Protein AF-0000000080393815 (afdb_homodimer)

Secondary structure (DSSP, 8-state):
--TTS-TT---HHHHHHHHHHHHTT--EEE----HHHHT----S---S---S---HHHHHHHHHHHHHTTSPTT-EEEE-GGGHHHHHHHTSPPSSS--SS---SSPPEEEEHHHHHHHHHTTS-HHHHHHHHHHHHHHHHHHHHHTS-EEEEEEEEE-------TT-TT-IIIIIHHHHHHHH-TTEEEEEEEEETT---HHHHHTT--SEEEE---TTS-HHHHHHHHHHHHHTT-EEEEHHHHHHHHH-HHHHHHHHGGGTPPPPHHHHHHHHHHHHHHHHHHHHTTS-------------------/--TTS-TT---HHHHHHHHHHHHTT--EEE----HHHHT----S-------S---HHHHHHHHHHHHHTTSPTT-EEEE-GGGHHHHHHHTSPPSSS--SS---SSPPEEEEHHHHHHHHHTTS-HHHHHHHHHHHHHHHHHHHHHTS-EEEEEEEEE-------TT-TT-IIIIIHHHHHHHH-TTEEEEEEEEETT---HHHHHTT--SEEEE---TTS-HHHHHHHHHHHHHTT-EEEEHHHHHHHHH-HHHHHHHHGGGTPPPPHHHHHHHHHHHHHHHHHHHHTTS-------------------

Nearest PDB structures (foldseek):
  5kh0-assembly1_A  TM=8.242E-01  e=4.555E-10  Thermosipho melanesiensis BI429
  5kh0-assembly1_B  TM=8.427E-01  e=1.570E-09  Thermosipho melanesiensis BI429
  8tl0-assembly1_D  TM=4.099E-01  e=1.712E+00  Haliangium ochraceum
  8tl0-assembly1_A  TM=4.077E-01  e=1.916E+00  Haliangium ochraceum
  3n7a-assembly2_X  TM=4.105E-01  e=3.557E+00  Mycobacterium tuberculosis

Structure (mmCIF, N/CA/C/O backbone):
data_AF-0000000080393815-model_v1
#
loop_
_entity.id
_entity.type
_entity.pdbx_description
1 polymer 'Small gtp-binding protein'
#
loop_
_atom_site.group_PDB
_atom_site.id
_atom_site.type_symbol
_atom_site.label_atom_id
_atom_site.label_alt_id
_atom_site.label_comp_id
_atom_site.label_asym_id
_atom_site.label_entity_id
_atom_site.label_seq_id
_atom_site.pdbx_PDB_ins_code
_atom_site.Cartn_x
_atom_site.Cartn_y
_atom_site.Cartn_z
_atom_site.occupancy
_atom_site.B_iso_or_equiv
_atom_site.auth_seq_id
_atom_site.auth_comp_id
_atom_site.auth_asym_id
_atom_site.auth_atom_id
_atom_site.pdbx_PDB_model_num
ATOM 1 N N . MET A 1 1 ? -7.727 -9.18 -2.398 1 32.78 1 MET A N 1
ATOM 2 C CA . MET A 1 1 ? -7.812 -9.227 -0.942 1 32.78 1 MET A CA 1
ATOM 3 C C . MET A 1 1 ? -8.875 -10.227 -0.493 1 32.78 1 MET A C 1
ATOM 5 O O . MET A 1 1 ? -9.984 -10.25 -1.038 1 32.78 1 MET A O 1
ATOM 9 N N . ASP A 1 2 ? -8.438 -11.258 0.077 1 36.47 2 ASP A N 1
ATOM 10 C CA . ASP A 1 2 ? -9.336 -12.312 0.537 1 36.47 2 ASP A CA 1
ATOM 11 C C . ASP A 1 2 ? -10.211 -11.82 1.686 1 36.47 2 ASP A C 1
ATOM 13 O O . ASP A 1 2 ? -9.898 -10.82 2.332 1 36.47 2 ASP A O 1
ATOM 17 N N . ALA A 1 3 ? -11.367 -12.414 1.953 1 41.09 3 ALA A N 1
ATOM 18 C CA . ALA A 1 3 ? -12.328 -12.172 3.027 1 41.09 3 ALA A CA 1
ATOM 19 C C . ALA A 1 3 ? -11.625 -12.039 4.375 1 41.09 3 ALA A C 1
ATOM 21 O O . ALA A 1 3 ? -12.141 -11.406 5.293 1 41.09 3 ALA A O 1
ATOM 22 N N . GLU A 1 4 ? -10.539 -12.695 4.453 1 36.62 4 GLU A N 1
ATOM 23 C CA . GLU A 1 4 ? -9.812 -12.75 5.723 1 36.62 4 GLU A CA 1
ATOM 24 C C . GLU A 1 4 ? -8.914 -11.539 5.902 1 36.62 4 GLU A C 1
ATOM 26 O O . GLU A 1 4 ? -8.266 -11.391 6.941 1 36.62 4 GLU A O 1
ATOM 31 N N . THR A 1 5 ? -8.773 -10.711 4.887 1 39.53 5 THR A N 1
ATOM 32 C CA . THR A 1 5 ? -7.867 -9.578 5.027 1 39.53 5 THR A CA 1
ATOM 33 C C . THR A 1 5 ? -8.391 -8.594 6.074 1 39.53 5 THR A C 1
ATOM 35 O O . THR A 1 5 ? -9.539 -8.164 6.008 1 39.53 5 THR A O 1
ATOM 38 N N . PRO A 1 6 ? -7.656 -8.469 7.195 1 46.25 6 PRO A N 1
ATOM 39 C CA . PRO A 1 6 ? -8.102 -7.453 8.156 1 46.25 6 PRO A CA 1
ATOM 40 C C . PRO A 1 6 ? -8.414 -6.113 7.492 1 46.25 6 PRO A C 1
ATOM 42 O O . PRO A 1 6 ? -7.801 -5.762 6.484 1 46.25 6 PRO A O 1
ATOM 45 N N . LEU A 1 7 ? -9.562 -5.473 7.828 1 53.25 7 LEU A N 1
ATOM 46 C CA . LEU A 1 7 ? -10.047 -4.188 7.34 1 53.25 7 LEU A CA 1
ATOM 47 C C . LEU A 1 7 ? -8.922 -3.162 7.297 1 53.25 7 LEU A C 1
ATOM 49 O O . LEU A 1 7 ? -9 -2.182 6.555 1 53.25 7 LEU A O 1
ATOM 53 N N . THR A 1 8 ? -7.754 -3.723 7.891 1 61.44 8 THR A N 1
ATOM 54 C CA . THR A 1 8 ? -6.879 -2.6 8.211 1 61.44 8 THR A CA 1
ATOM 55 C C . THR A 1 8 ? -5.527 -2.752 7.523 1 61.44 8 THR A C 1
ATOM 57 O O . THR A 1 8 ? -4.656 -1.888 7.652 1 61.44 8 THR A O 1
ATOM 60 N N . ARG A 1 9 ? -5.316 -3.957 6.789 1 69.38 9 ARG A N 1
ATOM 61 C CA . ARG A 1 9 ? -3.951 -4.055 6.277 1 69.38 9 ARG A CA 1
ATOM 62 C C . ARG A 1 9 ? -3.898 -4.906 5.016 1 69.38 9 ARG A C 1
ATOM 64 O O . ARG A 1 9 ? -4.77 -5.754 4.793 1 69.38 9 ARG A O 1
ATOM 71 N N . LEU A 1 10 ? -3.012 -4.625 4.184 1 82.75 10 LEU A N 1
ATOM 72 C CA . LEU A 1 10 ? -2.684 -5.469 3.041 1 82.75 10 LEU A CA 1
ATOM 73 C C . LEU A 1 10 ? -2.088 -6.797 3.496 1 82.75 10 LEU A C 1
ATOM 75 O O . LEU A 1 10 ? -1.508 -6.883 4.582 1 82.75 10 LEU A O 1
ATOM 79 N N . LEU A 1 11 ? -2.348 -7.828 2.732 1 83.81 11 LEU A N 1
ATOM 80 C CA . LEU A 1 11 ? -1.644 -9.078 2.99 1 83.81 11 LEU A CA 1
ATOM 81 C C . LEU A 1 11 ? -0.134 -8.891 2.887 1 83.81 11 LEU A C 1
ATOM 83 O O . LEU A 1 11 ? 0.333 -7.98 2.193 1 83.81 11 LEU A O 1
ATOM 87 N N . ARG A 1 12 ? 0.587 -9.68 3.506 1 85.12 12 ARG A N 1
ATOM 88 C CA . ARG A 1 12 ? 2.033 -9.516 3.615 1 85.12 12 ARG A CA 1
ATOM 89 C C . ARG A 1 12 ? 2.686 -9.469 2.236 1 85.12 12 ARG A C 1
ATOM 91 O O . ARG A 1 12 ? 3.473 -8.57 1.946 1 85.12 12 ARG A O 1
ATOM 98 N N . PRO A 1 13 ? 2.385 -10.445 1.33 1 88.81 13 PRO A N 1
ATOM 99 C CA . PRO A 1 13 ? 3.02 -10.375 0.013 1 88.81 13 PRO A CA 1
ATOM 100 C C . PRO A 1 13 ? 2.68 -9.094 -0.738 1 88.81 13 PRO A C 1
ATOM 102 O O . PRO A 1 13 ? 3.521 -8.555 -1.459 1 88.81 13 PRO A O 1
ATOM 105 N N . GLN A 1 14 ? 1.461 -8.617 -0.564 1 92.25 14 GLN A N 1
ATOM 106 C CA . GLN A 1 14 ? 1.027 -7.375 -1.192 1 92.25 14 GLN A CA 1
ATOM 107 C C . GLN A 1 14 ? 1.821 -6.184 -0.662 1 92.25 14 GLN A C 1
ATOM 109 O O . GLN A 1 14 ? 2.348 -5.387 -1.44 1 92.25 14 GLN A O 1
ATOM 114 N N . ALA A 1 15 ? 1.913 -6.137 0.668 1 90.44 15 ALA A N 1
ATOM 115 C CA . ALA A 1 15 ? 2.613 -5.031 1.318 1 90.44 15 ALA A CA 1
ATOM 116 C C . ALA A 1 15 ? 4.098 -5.039 0.963 1 90.44 15 ALA A C 1
ATOM 118 O O . ALA A 1 15 ? 4.68 -3.988 0.685 1 90.44 15 ALA A O 1
ATOM 119 N N . LEU A 1 16 ? 4.691 -6.191 0.98 1 89.69 16 LEU A N 1
ATOM 120 C CA . LEU A 1 16 ? 6.117 -6.32 0.696 1 89.69 16 LEU A CA 1
ATOM 121 C C . LEU A 1 16 ? 6.426 -5.906 -0.739 1 89.69 16 LEU A C 1
ATOM 123 O O . LEU A 1 16 ? 7.414 -5.211 -0.99 1 89.69 16 LEU A O 1
ATOM 127 N N . LEU A 1 17 ? 5.645 -6.352 -1.619 1 93.38 17 LEU A N 1
ATOM 128 C CA . LEU A 1 17 ? 5.875 -5.996 -3.016 1 93.38 17 LEU A CA 1
ATOM 129 C C . LEU A 1 17 ? 5.746 -4.492 -3.225 1 93.38 17 LEU A C 1
ATOM 131 O O . LEU A 1 17 ? 6.578 -3.881 -3.902 1 93.38 17 LEU A O 1
ATOM 135 N N . GLN A 1 18 ? 4.723 -3.928 -2.697 1 94.31 18 GLN A N 1
ATOM 136 C CA . GLN A 1 18 ? 4.543 -2.486 -2.846 1 94.31 18 GLN A CA 1
ATOM 137 C C . GLN A 1 18 ? 5.719 -1.721 -2.25 1 94.31 18 GLN A C 1
ATOM 139 O O . GLN A 1 18 ? 6.234 -0.784 -2.865 1 94.31 18 GLN A O 1
ATOM 144 N N . ALA A 1 19 ? 6.059 -2.078 -0.989 1 91.75 19 ALA A N 1
ATOM 145 C CA . ALA A 1 19 ? 7.191 -1.427 -0.341 1 91.75 19 ALA A CA 1
ATOM 146 C C . ALA A 1 19 ? 8.453 -1.552 -1.188 1 91.75 19 ALA A C 1
ATOM 148 O O . ALA A 1 19 ? 9.211 -0.589 -1.332 1 91.75 19 ALA A O 1
ATOM 149 N N . PHE A 1 20 ? 8.688 -2.725 -1.751 1 90.81 20 PHE A N 1
ATOM 150 C CA . PHE A 1 20 ? 9.836 -2.961 -2.619 1 90.81 20 PHE A CA 1
ATOM 151 C C . PHE A 1 20 ? 9.812 -2.014 -3.812 1 90.81 20 PHE A C 1
ATOM 153 O O . PHE A 1 20 ? 10.828 -1.377 -4.121 1 90.81 20 PHE A O 1
ATOM 160 N N . CYS A 1 21 ? 8.68 -1.949 -4.473 1 94.5 21 CYS A N 1
ATOM 161 C CA . CYS A 1 21 ? 8.547 -1.08 -5.637 1 94.5 21 CYS A CA 1
ATOM 162 C C . CYS A 1 21 ? 8.82 0.373 -5.266 1 94.5 21 CYS A C 1
ATOM 164 O O . CYS A 1 21 ? 9.609 1.052 -5.926 1 94.5 21 CYS A O 1
ATOM 166 N N . LEU A 1 22 ? 8.242 0.881 -4.203 1 94.19 22 LEU A N 1
ATOM 167 C CA . LEU A 1 22 ? 8.375 2.275 -3.801 1 94.19 22 LEU A CA 1
ATOM 168 C C . LEU A 1 22 ? 9.812 2.584 -3.377 1 94.19 22 LEU A C 1
ATOM 170 O O . LEU A 1 22 ? 10.312 3.678 -3.633 1 94.19 22 LEU A O 1
ATOM 174 N N . HIS A 1 23 ? 10.438 1.614 -2.766 1 91.38 23 HIS A N 1
ATOM 175 C CA . HIS A 1 23 ? 11.836 1.787 -2.391 1 91.38 23 HIS A CA 1
ATOM 176 C C . HIS A 1 23 ? 12.719 1.963 -3.621 1 91.38 23 HIS A C 1
ATOM 178 O O . HIS A 1 23 ? 13.742 2.652 -3.564 1 91.38 23 HIS A O 1
ATOM 184 N N . HIS A 1 24 ? 12.336 1.409 -4.664 1 92.44 24 HIS A N 1
ATOM 185 C CA . HIS A 1 24 ? 13.094 1.526 -5.906 1 92.44 24 HIS A CA 1
ATOM 186 C C . HIS A 1 24 ? 12.484 2.582 -6.824 1 92.44 24 HIS A C 1
ATOM 188 O O . HIS A 1 24 ? 12.742 2.586 -8.031 1 92.44 24 HIS A O 1
ATOM 194 N N . TYR A 1 25 ? 11.633 3.424 -6.32 1 93.12 25 TYR A N 1
ATOM 195 C CA . TYR A 1 25 ? 11.039 4.586 -6.969 1 93.12 25 TYR A CA 1
ATOM 196 C C . TYR A 1 25 ? 10.156 4.164 -8.141 1 93.12 25 TYR A C 1
ATOM 198 O O . TYR A 1 25 ? 10.086 4.859 -9.156 1 93.12 25 TYR A O 1
ATOM 206 N N . ILE A 1 26 ? 9.547 2.98 -8.023 1 94.19 26 ILE A N 1
ATOM 207 C CA . ILE A 1 26 ? 8.562 2.496 -8.984 1 94.19 26 ILE A CA 1
ATOM 208 C C . ILE A 1 26 ? 7.152 2.75 -8.453 1 94.19 26 ILE A C 1
ATOM 210 O O . ILE A 1 26 ? 6.758 2.188 -7.426 1 94.19 26 ILE A O 1
ATOM 214 N N . PRO A 1 27 ? 6.391 3.609 -9.148 1 94.75 27 PRO A N 1
ATOM 215 C CA . PRO A 1 27 ? 5.023 3.848 -8.672 1 94.75 27 PRO A CA 1
ATOM 216 C C . PRO A 1 27 ? 4.133 2.613 -8.797 1 94.75 27 PRO A C 1
ATOM 218 O O . PRO A 1 27 ? 4.379 1.751 -9.648 1 94.75 27 PRO A O 1
ATOM 221 N N . THR A 1 28 ? 3.184 2.523 -7.965 1 95.75 28 THR A N 1
ATOM 222 C CA . THR A 1 28 ? 2.25 1.402 -7.996 1 95.75 28 THR A CA 1
ATOM 223 C C . THR A 1 28 ? 0.807 1.899 -7.98 1 95.75 28 THR A C 1
ATOM 225 O O . THR A 1 28 ? 0.514 2.955 -7.414 1 95.75 28 THR A O 1
ATOM 228 N N . ILE A 1 29 ? -0.081 1.228 -8.664 1 96 29 ILE A N 1
ATOM 229 C CA . ILE A 1 29 ? -1.526 1.407 -8.586 1 96 29 ILE A CA 1
ATOM 230 C C . ILE A 1 29 ? -2.164 0.197 -7.91 1 96 29 ILE A C 1
ATOM 232 O O . ILE A 1 29 ? -1.875 -0.947 -8.266 1 96 29 ILE A O 1
ATOM 236 N N . ALA A 1 30 ? -2.852 0.437 -6.844 1 95.56 30 ALA A N 1
ATOM 237 C CA . ALA A 1 30 ? -3.529 -0.636 -6.121 1 95.56 30 ALA A CA 1
ATOM 238 C C . ALA A 1 30 ? -5.035 -0.601 -6.367 1 95.56 30 ALA A C 1
ATOM 240 O O . ALA A 1 30 ? -5.656 0.461 -6.293 1 95.56 30 ALA A O 1
ATOM 241 N N . TYR A 1 31 ? -5.645 -1.771 -6.691 1 95.56 31 TYR A N 1
ATOM 242 C CA . TYR A 1 31 ? -7.047 -1.943 -7.055 1 95.56 31 TYR A CA 1
ATOM 243 C C . TYR A 1 31 ? -7.633 -3.189 -6.402 1 95.56 31 TYR A C 1
ATOM 245 O O . TYR A 1 31 ? -7.02 -4.262 -6.434 1 95.56 31 TYR A O 1
ATOM 253 N N . ARG A 1 32 ? -8.734 -2.979 -5.703 1 94.75 32 ARG A N 1
ATOM 254 C CA . ARG A 1 32 ? -9.461 -4.129 -5.188 1 94.75 32 ARG A CA 1
ATOM 255 C C . ARG A 1 32 ? -10.586 -4.535 -6.141 1 94.75 32 ARG A C 1
ATOM 257 O O . ARG A 1 32 ? -11.594 -3.834 -6.246 1 94.75 32 ARG A O 1
ATOM 264 N N . MET A 1 33 ? -10.438 -5.664 -6.762 1 94.12 33 MET A N 1
ATOM 265 C CA . MET A 1 33 ? -11.445 -6.176 -7.684 1 94.12 33 MET A CA 1
ATOM 266 C C . MET A 1 33 ? -12.617 -6.793 -6.922 1 94.12 33 MET A C 1
ATOM 268 O O . MET A 1 33 ? -12.406 -7.566 -5.984 1 94.12 33 MET A O 1
ATOM 272 N N . ASN A 1 34 ? -13.812 -6.359 -7.23 1 93.81 34 ASN A N 1
ATOM 273 C CA . ASN A 1 34 ? -14.992 -7.074 -6.75 1 93.81 34 ASN A CA 1
ATOM 274 C C . ASN A 1 34 ? -15.211 -8.375 -7.52 1 93.81 34 ASN A C 1
ATOM 276 O O . ASN A 1 34 ? -15.82 -8.367 -8.594 1 93.81 34 ASN A O 1
ATOM 280 N N . LEU A 1 35 ? -14.734 -9.453 -6.977 1 91.69 35 LEU A N 1
ATOM 281 C CA . LEU A 1 35 ? -14.727 -10.727 -7.691 1 91.69 35 LEU A CA 1
ATOM 282 C C . LEU A 1 35 ? -16.156 -11.227 -7.918 1 91.69 35 LEU A C 1
ATOM 284 O O . LEU A 1 35 ? -16.438 -11.867 -8.93 1 91.69 35 LEU A O 1
ATOM 288 N N . SER A 1 36 ? -17.047 -10.953 -6.938 1 91.19 36 SER A N 1
ATOM 289 C CA . SER A 1 36 ? -18.438 -11.336 -7.117 1 91.19 36 SER A CA 1
ATOM 290 C C . SER A 1 36 ? -19.031 -10.688 -8.359 1 91.19 36 SER A C 1
ATOM 292 O O . SER A 1 36 ? -19.703 -11.359 -9.156 1 91.19 36 SER A O 1
ATOM 294 N N . LYS A 1 37 ? -18.734 -9.438 -8.516 1 92.12 37 LYS A N 1
ATOM 295 C CA . LYS A 1 37 ? -19.203 -8.742 -9.719 1 92.12 37 LYS A CA 1
ATOM 296 C C . LYS A 1 37 ? -18.469 -9.25 -10.961 1 92.12 37 LYS A C 1
ATOM 298 O O . LYS A 1 37 ? -19.094 -9.469 -12 1 92.12 37 LYS A O 1
ATOM 303 N N . ALA A 1 38 ? -17.25 -9.508 -10.844 1 92.88 38 ALA A N 1
ATOM 304 C CA . ALA A 1 38 ? -16.422 -9.922 -11.969 1 92.88 38 ALA A CA 1
ATOM 305 C C . ALA A 1 38 ? -16.844 -11.281 -12.5 1 92.88 38 ALA A C 1
ATOM 307 O O . ALA A 1 38 ? -16.688 -11.578 -13.688 1 92.88 38 ALA A O 1
ATOM 308 N N . ARG A 1 39 ? -17.406 -12.07 -11.664 1 90.44 39 ARG A N 1
ATOM 309 C CA . ARG A 1 39 ? -17.766 -13.43 -12.055 1 90.44 39 ARG A CA 1
ATOM 310 C C . ARG A 1 39 ? -19.281 -13.555 -12.273 1 90.44 39 ARG A C 1
ATOM 312 O O . ARG A 1 39 ? -19.797 -14.656 -12.484 1 90.44 39 ARG A O 1
ATOM 319 N N . SER A 1 40 ? -20.016 -12.469 -12.234 1 83.88 40 SER A N 1
ATOM 320 C CA . SER A 1 40 ? -21.469 -12.492 -12.414 1 83.88 40 SER A CA 1
ATOM 321 C C . SER A 1 40 ? -21.844 -12.586 -13.891 1 83.88 40 SER A C 1
ATOM 323 O O . SER A 1 40 ? -23.016 -12.469 -14.25 1 83.88 40 SER A O 1
ATOM 325 N N . PHE A 1 41 ? -21.078 -13.016 -14.914 1 64.75 41 PHE A N 1
ATOM 326 C CA . PHE A 1 41 ? -21.359 -13.078 -16.344 1 64.75 41 PHE A CA 1
ATOM 327 C C . PHE A 1 41 ? -22.859 -13.281 -16.594 1 64.75 41 PHE A C 1
ATOM 329 O O . PHE A 1 41 ? -23.5 -14.047 -15.875 1 64.75 41 PHE A O 1
ATOM 336 N N . PRO A 1 42 ? -23.531 -12.305 -17.391 1 52.12 42 PRO A N 1
ATOM 337 C CA . PRO A 1 42 ? -24.938 -12.555 -17.688 1 52.12 42 PRO A CA 1
ATOM 338 C C . PRO A 1 42 ? -25.188 -13.977 -18.188 1 52.12 42 PRO A C 1
ATOM 340 O O . PRO A 1 42 ? -24.312 -14.578 -18.812 1 52.12 42 PRO A O 1
ATOM 343 N N . PRO A 1 43 ? -26.078 -14.789 -17.594 1 43.03 43 PRO A N 1
ATOM 344 C CA . PRO A 1 43 ? -26.609 -15.961 -18.312 1 43.03 43 PRO A CA 1
ATOM 345 C C . PRO A 1 43 ? -26.781 -15.703 -19.812 1 43.03 43 PRO A C 1
ATOM 347 O O . PRO A 1 43 ? -26.922 -14.555 -20.234 1 43.03 43 PRO A O 1
ATOM 350 N N . SER A 1 44 ? -26.312 -16.688 -20.672 1 39.38 44 SER A N 1
ATOM 351 C CA . SER A 1 44 ? -26.609 -16.734 -22.109 1 39.38 44 SER A CA 1
ATOM 352 C C . SER A 1 44 ? -27.938 -16.047 -22.422 1 39.38 44 SER A C 1
ATOM 354 O O . SER A 1 44 ? -28.359 -16 -23.578 1 39.38 44 SER A O 1
ATOM 356 N N . SER A 1 45 ? -29.031 -16.359 -21.531 1 38.16 45 SER A N 1
ATOM 357 C CA . SER A 1 45 ? -30.344 -16.109 -22.125 1 38.16 45 SER A CA 1
ATOM 358 C C . SER A 1 45 ? -30.516 -14.641 -22.469 1 38.16 45 SER A C 1
ATOM 360 O O . SER A 1 45 ? -30.297 -13.766 -21.641 1 38.16 45 SER A O 1
ATOM 362 N N . PRO A 1 46 ? -30.547 -14.477 -23.797 1 38.44 46 PRO A N 1
ATOM 363 C CA . PRO A 1 46 ? -30.938 -13.211 -24.406 1 38.44 46 PRO A CA 1
ATOM 364 C C . PRO A 1 46 ? -32.094 -12.531 -23.688 1 38.44 46 PRO A C 1
ATOM 366 O O . PRO A 1 46 ? -32.844 -11.75 -24.281 1 38.44 46 PRO A O 1
ATOM 369 N N . SER A 1 47 ? -32.5 -12.953 -22.438 1 37.72 47 SER A N 1
ATOM 370 C CA . SER A 1 47 ? -33.812 -12.312 -22.312 1 37.72 47 SER A CA 1
ATOM 371 C C . SER A 1 47 ? -33.75 -10.867 -22.781 1 37.72 47 SER A C 1
ATOM 373 O O . SER A 1 47 ? -32.844 -10.117 -22.422 1 37.72 47 SER A O 1
ATOM 375 N N . PRO A 1 48 ? -34.5 -10.664 -23.875 1 38.38 48 PRO A N 1
ATOM 376 C CA . PRO A 1 48 ? -34.719 -9.414 -24.594 1 38.38 48 PRO A CA 1
ATOM 377 C C . PRO A 1 48 ? -34.688 -8.188 -23.688 1 38.38 48 PRO A C 1
ATOM 379 O O . PRO A 1 48 ? -34.406 -7.078 -24.156 1 38.38 48 PRO A O 1
ATOM 382 N N . SER A 1 49 ? -35.625 -8.297 -22.656 1 36.06 49 SER A N 1
ATOM 383 C CA . SER A 1 49 ? -36.188 -7.027 -22.219 1 36.06 49 SER A CA 1
ATOM 384 C C . SER A 1 49 ? -35.156 -6.152 -21.531 1 36.06 49 SER A C 1
ATOM 386 O O . SER A 1 49 ? -35.438 -5.008 -21.172 1 36.06 49 SER A O 1
ATOM 388 N N . VAL A 1 50 ? -34.625 -6.766 -20.359 1 37.25 50 VAL A N 1
ATOM 389 C CA . VAL A 1 50 ? -34.406 -5.801 -19.281 1 37.25 50 VAL A CA 1
ATOM 390 C C . VAL A 1 50 ? -33.375 -4.762 -19.719 1 37.25 50 VAL A C 1
ATOM 392 O O . VAL A 1 50 ? -32.531 -5.035 -20.562 1 37.25 50 VAL A O 1
ATOM 395 N N . SER A 1 51 ? -33.188 -3.525 -18.906 1 40.5 51 SER A N 1
ATOM 396 C CA . SER A 1 51 ? -32.812 -2.115 -18.797 1 40.5 51 SER A CA 1
ATOM 397 C C . SER A 1 51 ? -31.328 -1.901 -19.062 1 40.5 51 SER A C 1
ATOM 399 O O . SER A 1 51 ? -30.531 -2.826 -18.922 1 40.5 51 SER A O 1
ATOM 401 N N . SER A 1 52 ? -30.844 -0.75 -19.641 1 48.66 52 SER A N 1
ATOM 402 C CA . SER A 1 52 ? -29.75 0.163 -19.969 1 48.66 52 SER A CA 1
ATOM 403 C C . SER A 1 52 ? -28.656 0.096 -18.906 1 48.66 52 SER A C 1
ATOM 405 O O . SER A 1 52 ? -27.672 0.843 -18.969 1 48.66 52 SER A O 1
ATOM 407 N N . MET A 1 53 ? -28.969 -0.641 -17.844 1 56.12 53 MET A N 1
ATOM 408 C CA . MET A 1 53 ? -28.016 -0.521 -16.75 1 56.12 53 MET A CA 1
ATOM 409 C C . MET A 1 53 ? -26.859 -1.497 -16.922 1 56.12 53 MET A C 1
ATOM 411 O O . MET A 1 53 ? -27.062 -2.674 -17.234 1 56.12 53 MET A O 1
ATOM 415 N N . GLN A 1 54 ? -25.641 -1.037 -17.156 1 73.31 54 GLN A N 1
ATOM 416 C CA . GLN A 1 54 ? -24.406 -1.808 -17.203 1 73.31 54 GLN A CA 1
ATOM 417 C C . GLN A 1 54 ? -24.422 -2.932 -16.156 1 73.31 54 GLN A C 1
ATOM 419 O O . GLN A 1 54 ? -24.766 -2.707 -15 1 73.31 54 GLN A O 1
ATOM 424 N N . SER A 1 55 ? -24.438 -4.25 -16.625 1 87.69 55 SER A N 1
ATOM 425 C CA . SER A 1 55 ? -24.344 -5.398 -15.734 1 87.69 55 SER A CA 1
ATOM 426 C C . SER A 1 55 ? -23.203 -5.238 -14.742 1 87.69 55 SER A C 1
ATOM 428 O O . SER A 1 55 ? -22.234 -4.508 -15 1 87.69 55 SER A O 1
ATOM 430 N N . PRO A 1 56 ? -23.375 -5.797 -13.523 1 90.31 56 PRO A N 1
ATOM 431 C CA . PRO A 1 56 ? -22.281 -5.758 -12.562 1 90.31 56 PRO A CA 1
ATOM 432 C C . PRO A 1 56 ? -20.953 -6.211 -13.164 1 90.31 56 PRO A C 1
ATOM 434 O O . PRO A 1 56 ? -19.891 -5.656 -12.836 1 90.31 56 PRO A O 1
ATOM 437 N N . TYR A 1 57 ? -21.078 -7.223 -14 1 91.62 57 TYR A N 1
ATOM 438 C CA . TYR A 1 57 ? -19.891 -7.707 -14.695 1 91.62 57 TYR A CA 1
ATOM 439 C C . TYR A 1 57 ? -19.281 -6.609 -15.562 1 91.62 57 TYR A C 1
ATOM 441 O O . TYR A 1 57 ? -18.078 -6.336 -15.477 1 91.62 57 TYR A O 1
ATOM 449 N N . GLU A 1 58 ? -20.078 -5.957 -16.266 1 91.06 58 GLU A N 1
ATOM 450 C CA . GLU A 1 58 ? -19.594 -4.922 -17.188 1 91.06 58 GLU A CA 1
ATOM 451 C C . GLU A 1 58 ? -19.047 -3.723 -16.422 1 91.06 58 GLU A C 1
ATOM 453 O O . GLU A 1 58 ? -18.062 -3.107 -16.828 1 91.06 58 GLU A O 1
ATOM 458 N N . GLU A 1 59 ? -19.688 -3.441 -15.367 1 91.62 59 GLU A N 1
ATOM 459 C CA . GLU A 1 59 ? -19.25 -2.324 -14.547 1 91.62 59 GLU A CA 1
ATOM 460 C C . GLU A 1 59 ? -17.859 -2.58 -13.977 1 91.62 59 GLU A C 1
ATOM 462 O O . GLU A 1 59 ? -16.969 -1.72 -14.062 1 91.62 59 GLU A O 1
ATOM 467 N N . GLU A 1 60 ? -17.641 -3.746 -13.406 1 94.06 60 GLU A N 1
ATOM 468 C CA . GLU A 1 60 ? -16.344 -4.094 -12.812 1 94.06 60 GLU A CA 1
ATOM 469 C C . GLU A 1 60 ? -15.258 -4.191 -13.875 1 94.06 60 GLU A C 1
ATOM 471 O O . GLU A 1 60 ? -14.133 -3.729 -13.656 1 94.06 60 GLU A O 1
ATOM 476 N N . LYS A 1 61 ? -15.625 -4.742 -15 1 92.56 61 LYS A N 1
ATOM 477 C CA . LYS A 1 61 ? -14.664 -4.863 -16.094 1 92.56 61 LYS A CA 1
ATOM 478 C C . LYS A 1 61 ? -14.25 -3.488 -16.609 1 92.56 61 LYS A C 1
ATOM 480 O O . LYS A 1 61 ? -13.07 -3.232 -16.844 1 92.56 61 LYS A O 1
ATOM 485 N N . ALA A 1 62 ? -15.203 -2.633 -16.766 1 91.62 62 ALA A N 1
ATOM 486 C CA . ALA A 1 62 ? -14.922 -1.282 -17.25 1 91.62 62 ALA A CA 1
ATOM 487 C C . ALA A 1 62 ? -14.008 -0.534 -16.281 1 91.62 62 ALA A C 1
ATOM 489 O O . ALA A 1 62 ? -13.086 0.172 -16.719 1 91.62 62 ALA A O 1
ATOM 490 N N . LYS A 1 63 ? -14.297 -0.656 -15.062 1 92.44 63 LYS A N 1
ATOM 491 C CA . LYS A 1 63 ? -13.453 -0.024 -14.047 1 92.44 63 LYS A CA 1
ATOM 492 C C . LYS A 1 63 ? -12.016 -0.532 -14.125 1 92.44 63 LYS A C 1
ATOM 494 O O . LYS A 1 63 ? -11.07 0.258 -14.102 1 92.44 63 LYS A O 1
ATOM 499 N N . PHE A 1 64 ? -11.906 -1.806 -14.227 1 94.06 64 PHE A N 1
ATOM 500 C CA . PHE A 1 64 ? -10.586 -2.426 -14.305 1 94.06 64 PHE A CA 1
ATOM 501 C C . PHE A 1 64 ? -9.844 -1.958 -15.555 1 94.06 64 PHE A C 1
ATOM 503 O O . PHE A 1 64 ? -8.688 -1.557 -15.477 1 94.06 64 PHE A O 1
ATOM 510 N N . LEU A 1 65 ? -10.523 -1.966 -16.625 1 92.25 65 LEU A N 1
ATOM 511 C CA . LEU A 1 65 ? -9.906 -1.596 -17.891 1 92.25 65 LEU A CA 1
ATOM 512 C C . LEU A 1 65 ? -9.539 -0.115 -17.906 1 92.25 65 LEU A C 1
ATOM 514 O O . LEU A 1 65 ? -8.539 0.274 -18.5 1 92.25 65 LEU A O 1
ATOM 518 N N . SER A 1 66 ? -10.336 0.692 -17.281 1 90.38 66 SER A N 1
ATOM 519 C CA . SER A 1 66 ? -10.016 2.109 -17.172 1 90.38 66 SER A CA 1
ATOM 520 C C . SER A 1 66 ? -8.695 2.314 -16.422 1 90.38 66 SER A C 1
ATOM 522 O O . SER A 1 66 ? -7.871 3.137 -16.828 1 90.38 66 SER A O 1
ATOM 524 N N . LEU A 1 67 ? -8.469 1.588 -15.414 1 91.25 67 LEU A N 1
ATOM 525 C CA . LEU A 1 67 ? -7.223 1.678 -14.656 1 91.25 67 LEU A CA 1
ATOM 526 C C . LEU A 1 67 ? -6.051 1.146 -15.469 1 91.25 67 LEU A C 1
ATOM 528 O O . LEU A 1 67 ? -4.953 1.702 -15.422 1 91.25 67 LEU A O 1
ATOM 532 N N . LEU A 1 68 ? -6.332 0.068 -16.188 1 91.38 68 LEU A N 1
ATOM 533 C CA . LEU A 1 68 ? -5.297 -0.539 -17.016 1 91.38 68 LEU A CA 1
ATOM 534 C C . LEU A 1 68 ? -4.793 0.447 -18.062 1 91.38 68 LEU A C 1
ATOM 536 O O . LEU A 1 68 ? -3.609 0.438 -18.406 1 91.38 68 LEU A O 1
ATOM 540 N N . SER A 1 69 ? -5.648 1.281 -18.516 1 87.62 69 SER A N 1
ATOM 541 C CA . SER A 1 69 ? -5.309 2.234 -19.578 1 87.62 69 SER A CA 1
ATOM 542 C C . SER A 1 69 ? -4.344 3.299 -19.062 1 87.62 69 SER A C 1
ATOM 544 O O . SER A 1 69 ? -3.705 3.998 -19.844 1 87.62 69 SER A O 1
ATOM 546 N N . LEU A 1 70 ? -4.234 3.41 -17.781 1 85.56 70 LEU A N 1
ATOM 547 C CA . LEU A 1 70 ? -3.344 4.395 -17.172 1 85.56 70 LEU A CA 1
ATOM 548 C C . LEU A 1 70 ? -1.913 3.871 -17.125 1 85.56 70 LEU A C 1
ATOM 550 O O . LEU A 1 70 ? -0.975 4.637 -16.891 1 85.56 70 LEU A O 1
ATOM 554 N N . LEU A 1 71 ? -1.761 2.561 -17.328 1 86.38 71 LEU A N 1
ATOM 555 C CA . LEU A 1 71 ? -0.454 1.931 -17.172 1 86.38 71 LEU A CA 1
ATOM 556 C C . LEU A 1 71 ? 0.42 2.186 -18.391 1 86.38 71 LEU A C 1
ATOM 558 O O . LEU A 1 71 ? -0.043 2.057 -19.531 1 86.38 71 LEU A O 1
ATOM 562 N N . PRO A 1 72 ? 1.583 2.633 -18.141 1 85.25 72 PRO A N 1
ATOM 563 C CA . PRO A 1 72 ? 2.508 2.734 -19.281 1 85.25 72 PRO A CA 1
ATOM 564 C C . PRO A 1 72 ? 2.893 1.371 -19.844 1 85.25 72 PRO A C 1
ATOM 566 O O . PRO A 1 72 ? 2.711 0.347 -19.188 1 85.25 72 PRO A O 1
ATOM 569 N N . PRO A 1 73 ? 3.436 1.419 -21.016 1 84.69 73 PRO A N 1
ATOM 570 C CA . PRO A 1 73 ? 3.928 0.16 -21.578 1 84.69 73 PRO A CA 1
ATOM 571 C C . PRO A 1 73 ? 5 -0.495 -20.719 1 84.69 73 PRO A C 1
ATOM 573 O O . PRO A 1 73 ? 5.836 0.2 -20.125 1 84.69 73 PRO A O 1
ATOM 576 N N . GLY A 1 74 ? 4.93 -1.756 -20.656 1 87.62 74 GLY A N 1
ATOM 577 C CA . GLY A 1 74 ? 5.91 -2.488 -19.875 1 87.62 74 GLY A CA 1
ATOM 578 C C . GLY A 1 74 ? 5.5 -2.68 -18.422 1 87.62 74 GLY A C 1
ATOM 579 O O . GLY A 1 74 ? 6.266 -3.213 -17.625 1 87.62 74 GLY A O 1
ATOM 580 N N . SER A 1 75 ? 4.316 -2.271 -18.094 1 92.56 75 SER A N 1
ATOM 581 C CA . SER A 1 75 ? 3.82 -2.441 -16.719 1 92.56 75 SER A CA 1
ATOM 582 C C . SER A 1 75 ? 3.461 -3.896 -16.453 1 92.56 75 SER A C 1
ATOM 584 O O . SER A 1 75 ? 3.242 -4.676 -17.375 1 92.56 75 SER A O 1
ATOM 586 N N . LEU A 1 76 ? 3.49 -4.246 -15.203 1 97 76 LEU A N 1
ATOM 587 C CA . LEU A 1 76 ? 3.156 -5.582 -14.719 1 97 76 LEU A CA 1
ATOM 588 C C . LEU A 1 76 ? 1.942 -5.535 -13.797 1 97 76 LEU A C 1
ATOM 590 O O . LEU A 1 76 ? 1.888 -4.719 -12.875 1 97 76 LEU A O 1
ATOM 594 N N . VAL A 1 77 ? 0.929 -6.348 -14.133 1 97.75 77 VAL A N 1
ATOM 595 C CA . VAL A 1 77 ? -0.22 -6.492 -13.25 1 97.75 77 VAL A CA 1
ATOM 596 C C . VAL A 1 77 ? -0.005 -7.684 -12.32 1 97.75 77 VAL A C 1
ATOM 598 O O . VAL A 1 77 ? 0.228 -8.805 -12.773 1 97.75 77 VAL A O 1
ATOM 601 N N . VAL A 1 78 ? -0.003 -7.422 -11.047 1 98 78 VAL A N 1
ATOM 602 C CA . VAL A 1 78 ? 0.149 -8.469 -10.039 1 98 78 VAL A CA 1
ATOM 603 C C . VAL A 1 78 ? -1.17 -8.664 -9.297 1 98 78 VAL A C 1
ATOM 605 O O . VAL A 1 78 ? -1.742 -7.707 -8.773 1 98 78 VAL A O 1
ATOM 608 N N . THR A 1 79 ? -1.718 -9.859 -9.273 1 96.56 79 THR A N 1
ATOM 609 C CA . THR A 1 79 ? -3.023 -10.102 -8.672 1 96.56 79 THR A CA 1
ATOM 610 C C . THR A 1 79 ? -2.959 -11.273 -7.691 1 96.56 79 THR A C 1
ATOM 612 O O . THR A 1 79 ? -1.964 -12 -7.652 1 96.56 79 THR A O 1
ATOM 615 N N . ASP A 1 80 ? -3.975 -11.344 -6.859 1 91 80 ASP A N 1
ATOM 616 C CA . ASP A 1 80 ? -4.137 -12.547 -6.047 1 91 80 ASP A CA 1
ATOM 617 C C . ASP A 1 80 ? -4.402 -13.766 -6.922 1 91 80 ASP A C 1
ATOM 619 O O . ASP A 1 80 ? -4.996 -13.648 -7.996 1 91 80 ASP A O 1
ATOM 623 N N . SER A 1 81 ? -3.977 -14.922 -6.383 1 88 81 SER A N 1
ATOM 624 C CA . SER A 1 81 ? -4.172 -16.156 -7.141 1 88 81 SER A CA 1
ATOM 625 C C . SER A 1 81 ? -5.652 -16.406 -7.422 1 88 81 SER A C 1
ATOM 627 O O . SER A 1 81 ? -6.008 -16.938 -8.469 1 88 81 SER A O 1
ATOM 629 N N . GLN A 1 82 ? -6.496 -15.969 -6.547 1 84.5 82 GLN A N 1
ATOM 630 C CA . GLN A 1 82 ? -7.93 -16.188 -6.676 1 84.5 82 GLN A CA 1
ATOM 631 C C . GLN A 1 82 ? -8.508 -15.406 -7.852 1 84.5 82 GLN A C 1
ATOM 633 O O . GLN A 1 82 ? -9.547 -15.773 -8.398 1 84.5 82 GLN A O 1
ATOM 638 N N . ALA A 1 83 ? -7.809 -14.391 -8.273 1 93.19 83 ALA A N 1
ATOM 639 C CA . ALA A 1 83 ? -8.359 -13.531 -9.312 1 93.19 83 ALA A CA 1
ATOM 640 C C . ALA A 1 83 ? -7.629 -13.742 -10.641 1 93.19 83 ALA A C 1
ATOM 642 O O . ALA A 1 83 ? -7.898 -13.047 -11.617 1 93.19 83 ALA A O 1
ATOM 643 N N . ILE A 1 84 ? -6.762 -14.672 -10.719 1 95.25 84 ILE A N 1
ATOM 644 C CA . ILE A 1 84 ? -5.844 -14.797 -11.844 1 95.25 84 ILE A CA 1
ATOM 645 C C . ILE A 1 84 ? -6.617 -15.156 -13.109 1 95.25 84 ILE A C 1
ATOM 647 O O . ILE A 1 84 ? -6.254 -14.734 -14.211 1 95.25 84 ILE A O 1
ATOM 651 N N . ASP A 1 85 ? -7.691 -15.93 -13.008 1 93.25 85 ASP A N 1
ATOM 652 C CA . ASP A 1 85 ? -8.492 -16.297 -14.172 1 93.25 85 ASP A CA 1
ATOM 653 C C . ASP A 1 85 ? -9.164 -15.07 -14.789 1 93.25 85 ASP A C 1
ATOM 655 O O . ASP A 1 85 ? -9.148 -14.891 -16 1 93.25 85 ASP A O 1
ATOM 659 N N . VAL A 1 86 ? -9.734 -14.203 -13.977 1 94.31 86 VAL A N 1
ATOM 660 C CA . VAL A 1 86 ? -10.398 -12.984 -14.414 1 94.31 86 VAL A CA 1
ATOM 661 C C . VAL A 1 86 ? -9.383 -12.031 -15.031 1 94.31 86 VAL A C 1
ATOM 663 O O . VAL A 1 86 ? -9.594 -11.508 -16.125 1 94.31 86 VAL A O 1
ATOM 666 N N . VAL A 1 87 ? -8.25 -11.859 -14.328 1 96.31 87 VAL A N 1
ATOM 667 C CA . VAL A 1 87 ? -7.207 -10.945 -14.773 1 96.31 87 VAL A CA 1
ATOM 668 C C . VAL A 1 87 ? -6.621 -11.438 -16.094 1 96.31 87 VAL A C 1
ATOM 670 O O . VAL A 1 87 ? -6.363 -10.633 -17 1 96.31 87 VAL A O 1
ATOM 673 N N . HIS A 1 88 ? -6.418 -12.734 -16.188 1 95.75 88 HIS A N 1
ATOM 674 C CA . HIS A 1 88 ? -5.93 -13.328 -17.422 1 95.75 88 HIS A CA 1
ATOM 675 C C . HIS A 1 88 ? -6.848 -12.984 -18.594 1 95.75 88 HIS A C 1
ATOM 677 O O . HIS A 1 88 ? -6.395 -12.445 -19.609 1 95.75 88 HIS A O 1
ATOM 683 N N . ALA A 1 89 ? -8.07 -13.195 -18.453 1 92.5 89 ALA A N 1
ATOM 684 C CA . ALA A 1 89 ? -9.039 -12.977 -19.516 1 92.5 89 ALA A CA 1
ATOM 685 C C . ALA A 1 89 ? -9.141 -11.5 -19.875 1 92.5 89 ALA A C 1
ATOM 687 O O . ALA A 1 89 ? -9.234 -11.141 -21.062 1 92.5 89 ALA A O 1
ATOM 688 N N . TRP A 1 90 ? -9.086 -10.617 -18.906 1 93 90 TRP A N 1
ATOM 689 C CA . TRP A 1 90 ? -9.375 -9.203 -19.109 1 93 90 TRP A CA 1
ATOM 690 C C . TRP A 1 90 ? -8.133 -8.453 -19.594 1 93 90 TRP A C 1
ATOM 692 O O . TRP A 1 90 ? -8.219 -7.293 -20 1 93 90 TRP A O 1
ATOM 702 N N . THR A 1 91 ? -6.988 -9.117 -19.547 1 94.81 91 THR A N 1
ATOM 703 C CA . THR A 1 91 ? -5.758 -8.438 -19.938 1 94.81 91 THR A CA 1
ATOM 704 C C . THR A 1 91 ? -5.277 -8.93 -21.312 1 94.81 91 THR A C 1
ATOM 706 O O . THR A 1 91 ? -4.141 -8.656 -21.703 1 94.81 91 THR A O 1
ATOM 709 N N . LEU A 1 92 ? -6.102 -9.703 -22 1 92 92 LEU A N 1
ATOM 710 C CA . LEU A 1 92 ? -5.848 -10.133 -23.359 1 92 92 LEU A CA 1
ATOM 711 C C . LEU A 1 92 ? -6.605 -9.258 -24.359 1 92 92 LEU A C 1
ATOM 713 O O . LEU A 1 92 ? -7.691 -8.766 -24.047 1 92 92 LEU A O 1
ATOM 717 N N . PRO A 1 93 ? -5.961 -9.023 -25.547 1 87.12 93 PRO A N 1
ATOM 718 C CA . PRO A 1 93 ? -6.727 -8.328 -26.578 1 87.12 93 PRO A CA 1
ATOM 719 C C . PRO A 1 93 ? -7.961 -9.109 -27.031 1 87.12 93 PRO A C 1
ATOM 721 O O . PRO A 1 93 ? -7.965 -10.344 -26.969 1 87.12 93 PRO A O 1
ATOM 724 N N . PRO A 1 94 ? -9.094 -8.367 -27.25 1 74.88 94 PRO A N 1
ATOM 725 C CA . PRO A 1 94 ? -10.289 -9.086 -27.719 1 74.88 94 PRO A CA 1
ATOM 726 C C . PRO A 1 94 ? -10.039 -9.891 -28.984 1 74.88 94 PRO A C 1
ATOM 728 O O . PRO A 1 94 ? -9.219 -9.508 -29.812 1 74.88 94 PRO A O 1
ATOM 731 N N . LEU A 1 95 ? -10.703 -11.078 -28.844 1 60.88 95 LEU A N 1
ATOM 732 C CA . LEU A 1 95 ? -10.695 -11.891 -30.047 1 60.88 95 LEU A CA 1
ATOM 733 C C . LEU A 1 95 ? -11.617 -11.305 -31.109 1 60.88 95 LEU A C 1
ATOM 735 O O . LEU A 1 95 ? -12.711 -10.836 -30.797 1 60.88 95 LEU A O 1
ATOM 739 N N . GLY A 1 96 ? -11.195 -10.969 -32.312 1 53.72 96 GLY A N 1
ATOM 740 C CA . GLY A 1 96 ? -12 -10.523 -33.438 1 53.72 96 GLY A CA 1
ATOM 741 C C . GLY A 1 96 ? -12.383 -9.055 -33.344 1 53.72 96 GLY A C 1
ATOM 742 O O . GLY A 1 96 ? -12.758 -8.562 -32.281 1 53.72 96 GLY A O 1
ATOM 743 N N . GLY A 1 97 ? -11.992 -8.242 -34.188 1 47.12 97 GLY A N 1
ATOM 744 C CA . GLY A 1 97 ? -12.266 -6.875 -34.594 1 47.12 97 GLY A CA 1
ATOM 745 C C . GLY A 1 97 ? -13.172 -6.129 -33.625 1 47.12 97 GLY A C 1
ATOM 746 O O . GLY A 1 97 ? -13.766 -5.117 -34 1 47.12 97 GLY A O 1
ATOM 747 N N . ASP A 1 98 ? -13.75 -6.816 -32.75 1 44.22 98 ASP A N 1
ATOM 748 C CA . ASP A 1 98 ? -14.727 -6.031 -32 1 44.22 98 ASP A CA 1
ATOM 749 C C . ASP A 1 98 ? -14.055 -4.891 -31.25 1 44.22 98 ASP A C 1
ATOM 751 O O . ASP A 1 98 ? -13.203 -5.129 -30.391 1 44.22 98 ASP A O 1
ATOM 755 N N . GLU A 1 99 ? -13.977 -3.861 -31.859 1 43.41 99 GLU A N 1
ATOM 756 C CA . GLU A 1 99 ? -13.383 -2.555 -31.594 1 43.41 99 GLU A CA 1
ATOM 757 C C . GLU A 1 99 ? -13.797 -2.021 -30.219 1 43.41 99 GLU A C 1
ATOM 759 O O . GLU A 1 99 ? -13.359 -0.949 -29.812 1 43.41 99 GLU A O 1
ATOM 764 N N . SER A 1 100 ? -14.867 -2.674 -29.703 1 43.53 100 SER A N 1
ATOM 765 C CA . SER A 1 100 ? -15.516 -1.796 -28.734 1 43.53 100 SER A CA 1
ATOM 766 C C . SER A 1 100 ? -14.586 -1.479 -27.562 1 43.53 100 SER A C 1
ATOM 768 O O . SER A 1 100 ? -14.523 -0.336 -27.109 1 43.53 100 SER A O 1
ATOM 770 N N . PHE A 1 101 ? -14.523 -2.475 -26.625 1 44.59 101 PHE A N 1
ATOM 771 C CA . PHE A 1 101 ? -14.188 -1.979 -25.297 1 44.59 101 PHE A CA 1
ATOM 772 C C . PHE A 1 101 ? -12.672 -1.896 -25.109 1 44.59 101 PHE A C 1
ATOM 774 O O . PHE A 1 101 ? -12.172 -0.97 -24.469 1 44.59 101 PHE A O 1
ATOM 781 N N . THR A 1 102 ? -11.945 -3.201 -25.297 1 52.44 102 THR A N 1
ATOM 782 C CA . THR A 1 102 ? -10.602 -3.129 -24.734 1 52.44 102 THR A CA 1
ATOM 783 C C . THR A 1 102 ? -9.617 -2.586 -25.75 1 52.44 102 THR A C 1
ATOM 785 O O . THR A 1 102 ? -9.508 -3.117 -26.859 1 52.44 102 THR A O 1
ATOM 788 N N . LYS A 1 103 ? -9.281 -1.397 -25.562 1 61.53 103 LYS A N 1
ATOM 789 C CA . LYS A 1 103 ? -8.25 -0.673 -26.297 1 61.53 103 LYS A CA 1
ATOM 790 C C . LYS A 1 103 ? -6.883 -1.329 -26.109 1 61.53 103 LYS A C 1
ATOM 792 O O . LYS A 1 103 ? -5.859 -0.774 -26.516 1 61.53 103 LYS A O 1
ATOM 797 N N . LEU A 1 104 ? -7.004 -2.645 -25.609 1 74.06 104 LEU A N 1
ATOM 798 C CA . LEU A 1 104 ? -5.672 -3.219 -25.453 1 74.06 104 LEU A CA 1
ATOM 799 C C . LEU A 1 104 ? -5.164 -3.777 -26.781 1 74.06 104 LEU A C 1
ATOM 801 O O . LEU A 1 104 ? -5.836 -4.594 -27.422 1 74.06 104 LEU A O 1
ATOM 805 N N . GLN A 1 105 ? -4.133 -3.213 -27.297 1 75.69 105 GLN A N 1
ATOM 806 C CA . GLN A 1 105 ? -3.529 -3.678 -28.547 1 75.69 105 GLN A CA 1
ATOM 807 C C . GLN A 1 105 ? -2.617 -4.875 -28.297 1 75.69 105 GLN A C 1
ATOM 809 O O . GLN A 1 105 ? -2.432 -5.715 -29.188 1 75.69 105 GLN A O 1
ATOM 814 N N . LYS A 1 106 ? -2.023 -4.984 -27.125 1 86.06 106 LYS A N 1
ATOM 815 C CA . LYS A 1 106 ? -1.124 -6.062 -26.719 1 86.06 106 LYS A CA 1
ATOM 816 C C . LYS A 1 106 ? -1.48 -6.59 -25.328 1 86.06 106 LYS A C 1
ATOM 818 O O . LYS A 1 106 ? -2.059 -5.867 -24.516 1 86.06 106 LYS A O 1
ATOM 823 N N . PRO A 1 107 ? -1.211 -7.934 -25.203 1 91 107 PRO A N 1
ATOM 824 C CA . PRO A 1 107 ? -1.436 -8.445 -23.844 1 91 107 PRO A CA 1
ATOM 825 C C . PRO A 1 107 ? -0.621 -7.699 -22.797 1 91 107 PRO A C 1
ATOM 827 O O . PRO A 1 107 ? 0.5 -7.266 -23.062 1 91 107 PRO A O 1
ATOM 830 N N . VAL A 1 108 ? -1.22 -7.496 -21.688 1 94.12 108 VAL A N 1
ATOM 831 C CA . VAL A 1 108 ? -0.512 -6.934 -20.531 1 94.12 108 VAL A CA 1
ATOM 832 C C . VAL A 1 108 ? 0.109 -8.055 -19.703 1 94.12 108 VAL A C 1
ATOM 834 O O . VAL A 1 108 ? -0.526 -9.086 -19.469 1 94.12 108 VAL A O 1
ATOM 837 N N . ASP A 1 109 ? 1.357 -7.879 -19.281 1 96.38 109 ASP A N 1
ATOM 838 C CA . ASP A 1 109 ? 2.01 -8.891 -18.453 1 96.38 109 ASP A CA 1
ATOM 839 C C . ASP A 1 109 ? 1.327 -9.008 -17.094 1 96.38 109 ASP A C 1
ATOM 841 O O . ASP A 1 109 ? 0.968 -8 -16.469 1 96.38 109 ASP A O 1
ATOM 845 N N . ILE A 1 110 ? 1.143 -10.312 -16.703 1 97.75 110 ILE A N 1
ATOM 846 C CA . ILE A 1 110 ? 0.459 -10.539 -15.43 1 97.75 110 ILE A CA 1
ATOM 847 C C . ILE A 1 110 ? 1.259 -11.531 -14.586 1 97.75 110 ILE A C 1
ATOM 849 O O . ILE A 1 110 ? 2.084 -12.281 -15.117 1 97.75 110 ILE A O 1
ATOM 853 N N . THR A 1 111 ? 1.1 -11.5 -13.328 1 98.12 111 THR A N 1
ATOM 854 C CA . THR A 1 111 ? 1.583 -12.508 -12.391 1 98.12 111 THR A CA 1
ATOM 855 C C . THR A 1 111 ? 0.793 -12.461 -11.086 1 98.12 111 THR A C 1
ATOM 857 O O . THR A 1 111 ? -0.256 -11.82 -11.016 1 98.12 111 THR A O 1
ATOM 860 N N . THR A 1 112 ? 1.108 -13.297 -10.141 1 96.31 112 THR A N 1
ATOM 861 C CA . THR A 1 112 ? 0.428 -13.289 -8.852 1 96.31 112 THR A CA 1
ATOM 862 C C . THR A 1 112 ? 1.399 -12.938 -7.727 1 96.31 112 THR A C 1
ATOM 864 O O . THR A 1 112 ? 2.613 -13.086 -7.875 1 96.31 112 THR A O 1
ATOM 867 N N . PHE A 1 113 ? 0.827 -12.414 -6.629 1 94.25 113 PHE A N 1
ATOM 868 C CA . PHE A 1 113 ? 1.65 -12.078 -5.473 1 94.25 113 PHE A CA 1
ATOM 869 C C . PHE A 1 113 ? 2.422 -13.305 -4.988 1 94.25 113 PHE A C 1
ATOM 871 O O . PHE A 1 113 ? 3.588 -13.195 -4.605 1 94.25 113 PHE A O 1
ATOM 878 N N . SER A 1 114 ? 1.81 -14.484 -5.066 1 91.75 114 SER A N 1
ATOM 879 C CA . SER A 1 114 ? 2.445 -15.711 -4.613 1 91.75 114 SER A CA 1
ATOM 880 C C . SER A 1 114 ? 3.648 -16.062 -5.48 1 91.75 114 SER A C 1
ATOM 882 O O . SER A 1 114 ? 4.684 -16.5 -4.973 1 91.75 114 SER A O 1
ATOM 884 N N . ILE A 1 115 ? 3.514 -15.922 -6.719 1 95.75 115 ILE A N 1
ATOM 885 C CA . ILE A 1 115 ? 4.586 -16.266 -7.648 1 95.75 115 ILE A CA 1
ATOM 886 C C . ILE A 1 115 ? 5.746 -15.281 -7.477 1 95.75 115 ILE A C 1
ATOM 888 O O . ILE A 1 115 ? 6.91 -15.688 -7.441 1 95.75 115 ILE A O 1
ATOM 892 N N . VAL A 1 116 ? 5.43 -14.016 -7.312 1 96.56 116 VAL A N 1
ATOM 893 C CA . VAL A 1 116 ? 6.465 -13.016 -7.055 1 96.56 116 VAL A CA 1
ATOM 894 C C . VAL A 1 116 ? 7.199 -13.359 -5.762 1 96.56 116 VAL A C 1
ATOM 896 O O . VAL A 1 116 ? 8.43 -13.273 -5.695 1 96.56 116 VAL A O 1
ATOM 899 N N . MET A 1 117 ? 6.441 -13.734 -4.773 1 93.56 117 MET A N 1
ATOM 900 C CA . MET A 1 117 ? 7.02 -14.023 -3.463 1 93.56 117 MET A CA 1
ATOM 901 C C . MET A 1 117 ? 7.992 -15.188 -3.541 1 93.56 117 MET A C 1
ATOM 903 O O . MET A 1 117 ? 9.117 -15.102 -3.037 1 93.56 117 MET A O 1
ATOM 907 N N . ILE A 1 118 ? 7.613 -16.234 -4.168 1 95.38 118 ILE A N 1
ATOM 908 C CA . ILE A 1 118 ? 8.477 -17.422 -4.211 1 95.38 118 ILE A CA 1
ATOM 909 C C . ILE A 1 118 ? 9.688 -17.141 -5.102 1 95.38 118 ILE A C 1
ATOM 911 O O . ILE A 1 118 ? 10.789 -17.625 -4.84 1 95.38 118 ILE A O 1
ATOM 915 N N . GLN A 1 119 ? 9.508 -16.375 -6.172 1 96.44 119 GLN A N 1
ATOM 916 C CA . GLN A 1 119 ? 10.633 -15.93 -6.973 1 96.44 119 GLN A CA 1
ATOM 917 C C . GLN A 1 119 ? 11.656 -15.195 -6.113 1 96.44 119 GLN A C 1
ATOM 919 O O . GLN A 1 119 ? 12.859 -15.469 -6.188 1 96.44 119 GLN A O 1
ATOM 924 N N . HIS A 1 120 ? 11.141 -14.359 -5.281 1 94.19 120 HIS A N 1
ATOM 925 C CA . HIS A 1 120 ? 12.008 -13.578 -4.406 1 94.19 120 HIS A CA 1
ATOM 926 C C . HIS A 1 120 ? 12.633 -14.453 -3.324 1 94.19 120 HIS A C 1
ATOM 928 O O . HIS A 1 120 ? 13.852 -14.438 -3.135 1 94.19 120 HIS A O 1
ATOM 934 N N . MET A 1 121 ? 11.859 -15.219 -2.664 1 92.94 121 MET A N 1
ATOM 935 C CA . MET A 1 121 ? 12.297 -15.992 -1.501 1 92.94 121 MET A CA 1
ATOM 936 C C . MET A 1 121 ? 13.234 -17.109 -1.913 1 92.94 121 MET A C 1
ATOM 938 O O . MET A 1 121 ? 14.094 -17.531 -1.134 1 92.94 121 MET A O 1
ATOM 942 N N . SER A 1 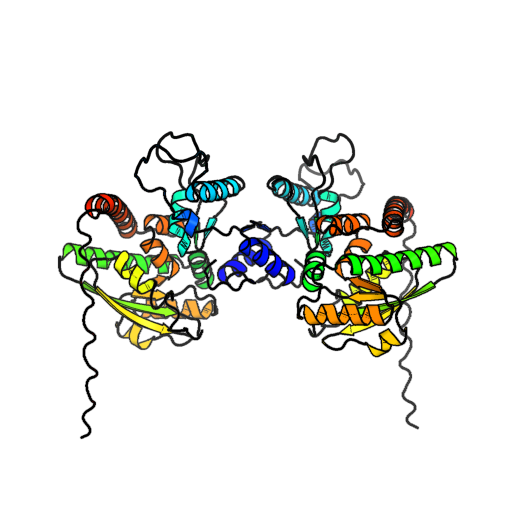122 ? 13.164 -17.547 -3.102 1 95.62 122 SER A N 1
ATOM 943 C CA . SER A 1 122 ? 13.984 -18.656 -3.586 1 95.62 122 SER A CA 1
ATOM 944 C C . SER A 1 122 ? 15.281 -18.156 -4.199 1 95.62 122 SER A C 1
ATOM 946 O O . SER A 1 122 ? 16.109 -18.953 -4.648 1 95.62 122 SER A O 1
ATOM 948 N N . GLY A 1 123 ? 15.438 -16.859 -4.285 1 93.69 123 GLY A N 1
ATOM 949 C CA . GLY A 1 123 ? 16.625 -16.297 -4.914 1 93.69 123 GLY A CA 1
ATOM 950 C C . GLY A 1 123 ? 16.578 -16.359 -6.43 1 93.69 123 GLY A C 1
ATOM 951 O O . GLY A 1 123 ? 17.609 -16.594 -7.074 1 93.69 123 GLY A O 1
ATOM 952 N N . GLY A 1 124 ? 15.406 -16.328 -6.945 1 95.62 124 GLY A N 1
ATOM 953 C CA . GLY A 1 124 ? 15.266 -16.281 -8.391 1 95.62 124 GLY A CA 1
ATOM 954 C C . GLY A 1 124 ? 15.172 -17.656 -9.023 1 95.62 124 GLY A C 1
ATOM 955 O O . GLY A 1 124 ? 15.508 -17.828 -10.195 1 95.62 124 GLY A O 1
ATOM 956 N N . ARG A 1 125 ? 14.75 -18.609 -8.305 1 96.12 125 ARG A N 1
ATOM 957 C CA . ARG A 1 125 ? 14.727 -19.984 -8.812 1 96.12 125 ARG A CA 1
ATOM 958 C C . ARG A 1 125 ? 13.305 -20.438 -9.094 1 96.12 125 ARG A C 1
ATOM 960 O O . ARG A 1 125 ? 12.93 -21.562 -8.773 1 96.12 125 ARG A O 1
ATOM 967 N N . LEU A 1 126 ? 12.484 -19.578 -9.625 1 97.38 126 LEU A N 1
ATOM 968 C CA . LEU A 1 126 ? 11.109 -19.891 -9.977 1 97.38 126 LEU A CA 1
ATOM 969 C C . LEU A 1 126 ? 11.062 -21.078 -10.938 1 97.38 126 LEU A C 1
ATOM 971 O O . LEU A 1 126 ? 10.117 -21.875 -10.891 1 97.38 126 LEU A O 1
ATOM 975 N N . GLY A 1 127 ? 12.062 -21.234 -11.75 1 96.88 127 GLY A N 1
ATOM 976 C CA . GLY A 1 127 ? 12.133 -22.328 -12.695 1 96.88 127 GLY A CA 1
ATOM 977 C C . GLY A 1 127 ? 12.055 -23.688 -12.023 1 96.88 127 GLY A C 1
ATOM 978 O O . GLY A 1 127 ? 11.453 -24.625 -12.562 1 96.88 127 GLY A O 1
ATOM 979 N N . ALA A 1 128 ? 12.664 -23.797 -10.906 1 96.12 128 ALA A N 1
ATOM 980 C CA . ALA A 1 128 ? 12.617 -25.062 -10.164 1 96.12 128 ALA A CA 1
ATOM 981 C C . ALA A 1 128 ? 11.188 -25.422 -9.789 1 96.12 128 ALA A C 1
ATOM 983 O O . ALA A 1 128 ? 10.828 -26.609 -9.766 1 96.12 128 ALA A O 1
ATOM 984 N N . PHE A 1 129 ? 10.406 -24.484 -9.547 1 97.81 129 PHE A N 1
ATOM 985 C CA . PHE A 1 129 ? 9.023 -24.734 -9.164 1 97.81 129 PHE A CA 1
ATOM 986 C C . PHE A 1 129 ? 8.172 -25.062 -10.383 1 97.81 129 PHE A C 1
ATOM 988 O O . PHE A 1 129 ? 7.172 -25.781 -10.273 1 97.81 129 PHE A O 1
ATOM 995 N N . VAL A 1 130 ? 8.516 -24.516 -11.508 1 97.81 130 VAL A N 1
ATOM 996 C CA . VAL A 1 130 ? 7.852 -24.891 -12.758 1 97.81 130 VAL A CA 1
ATOM 997 C C . VAL A 1 130 ? 8.117 -26.359 -13.062 1 97.81 130 VAL A C 1
ATOM 999 O O . VAL A 1 130 ? 7.25 -27.062 -13.609 1 97.81 130 VAL A O 1
ATOM 1002 N N . GLU A 1 131 ? 9.258 -26.844 -12.641 1 95.88 131 GLU A N 1
ATOM 1003 C CA . GLU A 1 131 ? 9.586 -28.25 -12.812 1 95.88 131 GLU A CA 1
ATOM 1004 C C . GLU A 1 131 ? 8.602 -29.156 -12.07 1 95.88 131 GLU A C 1
ATOM 1006 O O . GLU A 1 131 ? 8.242 -30.219 -12.555 1 95.88 131 GLU A O 1
ATOM 1011 N N . GLY A 1 132 ? 8.266 -28.719 -10.906 1 97.19 132 GLY A N 1
ATOM 1012 C CA . GLY A 1 132 ? 7.258 -29.469 -10.172 1 97.19 132 GLY A CA 1
ATOM 1013 C C . GLY A 1 132 ? 5.926 -29.531 -10.891 1 97.19 132 GLY A C 1
ATOM 1014 O O . GLY A 1 132 ? 5.285 -30.594 -10.914 1 97.19 132 GLY A O 1
ATOM 1015 N N . MET A 1 133 ? 5.5 -28.484 -11.484 1 97.56 133 MET A N 1
ATOM 1016 C CA . MET A 1 133 ? 4.289 -28.484 -12.305 1 97.56 133 MET A CA 1
ATOM 1017 C C . MET A 1 133 ? 4.426 -29.438 -13.484 1 97.56 133 MET A C 1
ATOM 1019 O O . MET A 1 133 ? 3.484 -30.156 -13.812 1 97.56 133 MET A O 1
ATOM 1023 N N . THR A 1 134 ? 5.559 -29.422 -14.062 1 97.81 134 THR A N 1
ATOM 1024 C CA . THR A 1 134 ? 5.844 -30.281 -15.203 1 97.81 134 THR A CA 1
ATOM 1025 C C . THR A 1 134 ? 5.719 -31.75 -14.828 1 97.81 134 THR A C 1
ATOM 1027 O O . THR A 1 134 ? 5.133 -32.562 -15.57 1 97.81 134 THR A O 1
ATOM 1030 N N . ARG A 1 135 ? 6.195 -32.094 -13.711 1 97.56 135 ARG A N 1
ATOM 1031 C CA . ARG A 1 135 ? 6.113 -33.469 -13.234 1 97.56 135 ARG A CA 1
ATOM 1032 C C . ARG A 1 135 ? 4.66 -33.906 -13.062 1 97.56 135 ARG A C 1
ATOM 1034 O O . ARG A 1 135 ? 4.297 -35 -13.422 1 97.56 135 ARG A O 1
ATOM 1041 N N . LEU A 1 136 ? 3.855 -33 -12.516 1 97.69 136 LEU A N 1
ATOM 1042 C CA . LEU A 1 136 ? 2.436 -33.312 -12.367 1 97.69 136 LEU A CA 1
ATOM 1043 C C . LEU A 1 136 ? 1.784 -33.562 -13.719 1 97.69 136 LEU A C 1
ATOM 1045 O O . LEU A 1 136 ? 0.998 -34.5 -13.883 1 97.69 136 LEU A O 1
ATOM 1049 N N . VAL A 1 137 ? 2.121 -32.75 -14.672 1 97.19 137 VAL A N 1
ATOM 1050 C CA . VAL A 1 137 ? 1.563 -32.875 -16.016 1 97.19 137 VAL A CA 1
ATOM 1051 C C . VAL A 1 137 ? 2.025 -34.188 -16.641 1 97.19 137 VAL A C 1
ATOM 1053 O O . VAL A 1 137 ? 1.242 -34.875 -17.312 1 97.19 137 VAL A O 1
ATOM 1056 N N . GLU A 1 138 ? 3.285 -34.5 -16.453 1 97 138 GLU A N 1
ATOM 1057 C CA . GLU A 1 138 ? 3.809 -35.781 -16.969 1 97 138 GLU A CA 1
ATOM 1058 C C . GLU A 1 138 ? 3.035 -36.969 -16.391 1 97 138 GLU A C 1
ATOM 1060 O O . GLU A 1 138 ? 2.641 -37.875 -17.125 1 97 138 GLU A O 1
ATOM 1065 N N . MET A 1 139 ? 2.824 -36.906 -15.117 1 96.69 139 MET A N 1
ATOM 1066 C CA . MET A 1 139 ? 2.09 -37.969 -14.461 1 96.69 139 MET A CA 1
ATOM 1067 C C . MET A 1 139 ? 0.651 -38.031 -14.961 1 96.69 139 MET A C 1
ATOM 1069 O O . MET A 1 139 ? 0.098 -39.125 -15.141 1 96.69 139 MET A O 1
ATOM 1073 N N . GLU A 1 140 ? 0.096 -36.875 -15.156 1 95.56 140 GLU A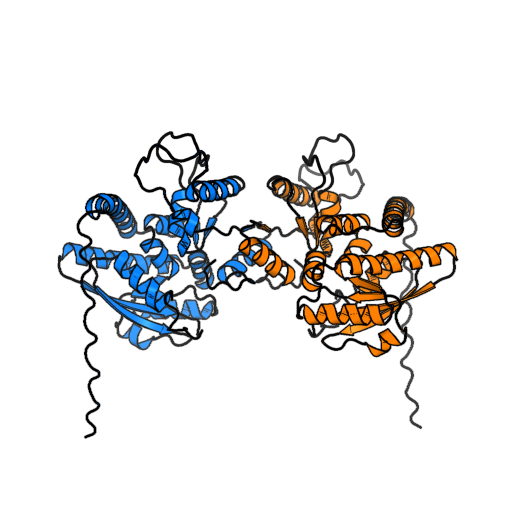 N 1
ATOM 1074 C CA . GLU A 1 140 ? -1.263 -36.812 -15.68 1 95.56 140 GLU A CA 1
ATOM 1075 C C . GLU A 1 140 ? -1.355 -37.438 -17.062 1 95.56 140 GLU A C 1
ATOM 1077 O O . GLU A 1 140 ? -2.273 -38.219 -17.344 1 95.56 140 GLU A O 1
ATOM 1082 N N . GLU A 1 141 ? -0.427 -37.156 -17.906 1 93.81 141 GLU A N 1
ATOM 1083 C CA . GLU A 1 141 ? -0.411 -37.688 -19.266 1 93.81 141 GLU A CA 1
ATOM 1084 C C . GLU A 1 141 ? -0.212 -39.188 -19.25 1 93.81 141 GLU A C 1
ATOM 1086 O O . GLU A 1 141 ? -0.836 -39.906 -20.031 1 93.81 141 GLU A O 1
ATOM 1091 N N . GLU A 1 142 ? 0.643 -39.594 -18.359 1 94.31 142 GLU A N 1
ATOM 1092 C CA . GLU A 1 142 ? 0.855 -41.031 -18.203 1 94.31 142 GLU A CA 1
ATOM 1093 C C . GLU A 1 142 ? -0.431 -41.719 -17.781 1 94.31 142 GLU A C 1
ATOM 1095 O O . GLU A 1 142 ? -0.768 -42.781 -18.312 1 94.31 142 GLU A O 1
ATOM 1100 N N . ALA A 1 143 ? -1.114 -41.156 -16.859 1 94.06 143 ALA A N 1
ATOM 1101 C CA . ALA A 1 143 ? -2.369 -41.719 -16.375 1 94.06 143 ALA A CA 1
ATOM 1102 C C . ALA A 1 143 ? -3.43 -41.719 -17.469 1 94.06 143 ALA A C 1
ATOM 1104 O O . ALA A 1 143 ? -4.172 -42.688 -17.609 1 94.06 143 ALA A O 1
ATOM 1105 N N . ARG A 1 144 ? -3.537 -40.719 -18.219 1 91 144 ARG A N 1
ATOM 1106 C CA . ARG A 1 144 ? -4.504 -40.594 -19.312 1 91 144 ARG A CA 1
ATOM 1107 C C . ARG A 1 144 ? -4.273 -41.656 -20.375 1 91 144 ARG A C 1
ATOM 1109 O O . ARG A 1 144 ? -5.227 -42.281 -20.875 1 91 144 ARG A O 1
ATOM 1116 N N . GLN A 1 145 ? -3.002 -41.875 -20.688 1 90.06 145 GLN A N 1
ATOM 1117 C CA . GLN A 1 145 ? -2.646 -42.844 -21.719 1 90.06 145 GLN A CA 1
ATOM 1118 C C . GLN A 1 145 ? -2.865 -44.281 -21.234 1 90.06 145 GLN A C 1
ATOM 1120 O O . GLN A 1 145 ? -3.312 -45.156 -22 1 90.06 145 GLN A O 1
ATOM 1125 N N . ALA A 1 146 ? -2.514 -44.562 -20.062 1 87.12 146 ALA A N 1
ATOM 1126 C CA . ALA A 1 146 ? -2.621 -45.906 -19.5 1 87.12 146 ALA A CA 1
ATOM 1127 C C . ALA A 1 146 ? -4.07 -46.25 -19.172 1 87.12 146 ALA A C 1
ATOM 1129 O O . ALA A 1 146 ? -4.406 -47.438 -18.984 1 87.12 146 ALA A O 1
ATOM 1130 N N . LYS A 1 147 ? -5.051 -45.438 -19.359 1 78.88 147 LYS A N 1
ATOM 1131 C CA . LYS A 1 147 ? -6.457 -45.625 -19 1 78.88 147 LYS A CA 1
ATOM 1132 C C . LYS A 1 147 ? -6.602 -46.281 -17.641 1 78.88 147 LYS A C 1
ATOM 1134 O O . LYS A 1 147 ? -7.504 -47.094 -17.438 1 78.88 147 LYS A O 1
ATOM 1139 N N . GLU A 1 148 ? -5.527 -46.406 -16.859 1 73.25 148 GLU A N 1
ATOM 1140 C CA . GLU A 1 148 ? -5.551 -46.906 -15.492 1 73.25 148 GLU A CA 1
ATOM 1141 C C . GLU A 1 148 ? -5.301 -45.75 -14.5 1 73.25 148 GLU A C 1
ATOM 1143 O O . GLU A 1 148 ? -4.621 -44.781 -14.82 1 73.25 148 GLU A O 1
ATOM 1148 N N . GLY A 1 149 ? -5.949 -45.75 -13.43 1 73.56 149 GLY A N 1
ATOM 1149 C CA . GLY A 1 149 ? -5.766 -44.719 -12.398 1 73.56 149 GLY A CA 1
ATOM 1150 C C . GLY A 1 149 ? -4.363 -44.719 -11.82 1 73.56 149 GLY A C 1
ATOM 1151 O O . GLY A 1 149 ? -3.801 -45.781 -11.516 1 73.56 149 GLY A O 1
ATOM 1152 N N . LYS A 1 150 ? -3.59 -43.688 -12.023 1 88.62 150 LYS A N 1
ATOM 1153 C CA . LYS A 1 150 ? -2.305 -43.469 -11.367 1 88.62 150 LYS A CA 1
ATOM 1154 C C . LYS A 1 150 ? -2.459 -42.531 -10.172 1 88.62 150 LYS A C 1
ATOM 1156 O O . LYS A 1 150 ? -3.246 -41.594 -10.211 1 88.62 150 LYS A O 1
ATOM 1161 N N . GLU A 1 151 ? -1.766 -42.938 -9.148 1 93.19 151 GLU A N 1
ATOM 1162 C CA . GLU A 1 151 ? -1.832 -42.125 -7.941 1 93.19 151 GLU A CA 1
ATOM 1163 C C . GLU A 1 151 ? -0.577 -41.281 -7.777 1 93.19 151 GLU A C 1
ATOM 1165 O O . GLU A 1 151 ? 0.53 -41.75 -8.078 1 93.19 151 GLU A O 1
ATOM 1170 N N . ALA A 1 152 ? -0.749 -40.156 -7.414 1 96.12 152 ALA A N 1
ATOM 1171 C CA . ALA A 1 152 ? 0.346 -39.25 -7.094 1 96.12 152 ALA A CA 1
ATOM 1172 C C . ALA A 1 152 ? 0.413 -38.969 -5.594 1 96.12 152 ALA A C 1
ATOM 1174 O O . ALA A 1 152 ? -0.598 -38.625 -4.973 1 96.12 152 ALA A O 1
ATOM 1175 N N . ARG A 1 153 ? 1.519 -39.219 -4.949 1 96.75 153 ARG A N 1
ATOM 1176 C CA . ARG A 1 153 ? 1.781 -38.875 -3.555 1 96.75 153 ARG A CA 1
ATOM 1177 C C . ARG A 1 153 ? 2.316 -37.438 -3.43 1 96.75 153 ARG A C 1
ATOM 1179 O O . ARG A 1 153 ? 3.439 -37.156 -3.85 1 96.75 153 ARG A O 1
ATOM 1186 N N . VAL A 1 154 ? 1.48 -36.562 -2.818 1 97.44 154 VAL A N 1
ATOM 1187 C CA . VAL A 1 154 ? 1.789 -35.125 -2.807 1 97.44 154 VAL A CA 1
ATOM 1188 C C . VAL A 1 154 ? 1.96 -34.656 -1.367 1 97.44 154 VAL A C 1
ATOM 1190 O O . VAL A 1 154 ? 1.141 -34.969 -0.5 1 97.44 154 VAL A O 1
ATOM 1193 N N . LEU A 1 155 ? 3.078 -33.906 -1.132 1 96.88 155 LEU A N 1
ATOM 1194 C CA . LEU A 1 155 ? 3.268 -33.188 0.124 1 96.88 155 LEU A CA 1
ATOM 1195 C C . LEU A 1 155 ? 2.938 -31.703 -0.04 1 96.88 155 LEU A C 1
ATOM 1197 O O . LEU A 1 155 ? 3.529 -31.016 -0.879 1 96.88 155 LEU A O 1
ATOM 1201 N N . ILE A 1 156 ? 1.955 -31.25 0.689 1 95.19 156 ILE A N 1
ATOM 1202 C CA . ILE A 1 156 ? 1.679 -29.812 0.769 1 95.19 156 ILE A CA 1
ATOM 1203 C C . ILE A 1 156 ? 2.369 -29.219 1.994 1 95.19 156 ILE A C 1
ATOM 1205 O O . ILE A 1 156 ? 2.047 -29.578 3.129 1 95.19 156 ILE A O 1
ATOM 1209 N N . ALA A 1 157 ? 3.346 -28.375 1.713 1 93.69 157 ALA A N 1
ATOM 1210 C CA . ALA A 1 157 ? 4.191 -27.859 2.785 1 93.69 157 ALA A CA 1
ATOM 1211 C C . ALA A 1 157 ? 3.943 -26.359 3.012 1 93.69 157 ALA A C 1
ATOM 1213 O O . ALA A 1 157 ? 4.125 -25.562 2.1 1 93.69 157 ALA A O 1
ATOM 1214 N N . GLU A 1 158 ? 3.58 -26.016 4.188 1 89.19 158 GLU A N 1
ATOM 1215 C CA . GLU A 1 158 ? 3.361 -24.641 4.617 1 89.19 158 GLU A CA 1
ATOM 1216 C C . GLU A 1 158 ? 4.371 -24.234 5.688 1 89.19 158 GLU A C 1
ATOM 1218 O O . GLU A 1 158 ? 4.586 -24.969 6.656 1 89.19 158 GLU A O 1
ATOM 1223 N N . ALA A 1 159 ? 4.938 -23.047 5.484 1 86.88 159 ALA A N 1
ATOM 1224 C CA . ALA A 1 159 ? 6.008 -22.625 6.387 1 86.88 159 ALA A CA 1
ATOM 1225 C C . ALA A 1 159 ? 5.441 -21.938 7.625 1 86.88 159 ALA A C 1
ATOM 1227 O O . ALA A 1 159 ? 6.117 -21.844 8.656 1 86.88 159 ALA A O 1
ATOM 1228 N N . CYS A 1 160 ? 4.352 -21.25 7.555 1 77.62 160 CYS A N 1
ATOM 1229 C CA . CYS A 1 160 ? 3.785 -20.5 8.672 1 77.62 160 CYS A CA 1
ATOM 1230 C C . CYS A 1 160 ? 3.086 -21.438 9.656 1 77.62 160 CYS A C 1
ATOM 1232 O O . CYS A 1 160 ? 2.625 -22.516 9.266 1 77.62 160 CYS A O 1
ATOM 1234 N N . ASN A 1 161 ? 3.246 -21.062 11.062 1 63.94 161 ASN A N 1
ATOM 1235 C CA . ASN A 1 161 ? 2.648 -21.891 12.109 1 63.94 161 ASN A CA 1
ATOM 1236 C C . ASN A 1 161 ? 1.216 -21.453 12.406 1 63.94 161 ASN A C 1
ATOM 1238 O O . ASN A 1 161 ? 0.622 -21.891 13.391 1 63.94 161 ASN A O 1
ATOM 1242 N N . HIS A 1 162 ? 0.737 -20.547 11.695 1 57.69 162 HIS A N 1
ATOM 1243 C CA . HIS A 1 162 ? -0.529 -20 12.18 1 57.69 162 HIS A CA 1
ATOM 1244 C C . HIS A 1 162 ? -1.562 -21.109 12.375 1 57.69 162 HIS A C 1
ATOM 1246 O O . HIS A 1 162 ? -1.483 -22.156 11.742 1 57.69 162 HIS A O 1
ATOM 1252 N N . VAL A 1 163 ? -2.127 -21.016 13.641 1 46.06 163 VAL A N 1
ATOM 1253 C CA . VAL A 1 163 ? -3.207 -21.922 14.023 1 46.06 163 VAL A CA 1
ATOM 1254 C C . VAL A 1 163 ? -4.25 -21.984 12.914 1 46.06 163 VAL A C 1
ATOM 1256 O O . VAL A 1 163 ? -4.785 -20.953 12.492 1 46.06 163 VAL A O 1
ATOM 1259 N N . ARG A 1 164 ? -4.176 -22.953 12.148 1 49.97 164 ARG A N 1
ATOM 1260 C CA . ARG A 1 164 ? -5.18 -23.219 11.125 1 49.97 164 ARG A CA 1
ATOM 1261 C C . ARG A 1 164 ? -6.562 -23.375 11.742 1 49.97 164 ARG A C 1
ATOM 1263 O O . ARG A 1 164 ? -6.73 -24.078 12.734 1 49.97 164 ARG A O 1
ATOM 1270 N N . ILE A 1 165 ? -7.297 -22.312 11.789 1 43.34 165 ILE A N 1
ATOM 1271 C CA . ILE A 1 165 ? -8.672 -22.578 12.219 1 43.34 165 ILE A CA 1
ATOM 1272 C C . ILE A 1 165 ? -9.305 -23.625 11.305 1 43.34 165 ILE A C 1
ATOM 1274 O O . ILE A 1 165 ? -9.617 -23.344 10.148 1 43.34 165 ILE A O 1
ATOM 1278 N N . PRO A 1 166 ? -9.086 -24.844 11.75 1 43.62 166 PRO A N 1
ATOM 1279 C CA . PRO A 1 166 ? -9.68 -25.922 10.953 1 43.62 166 PRO A CA 1
ATOM 1280 C C . PRO A 1 166 ? -11.086 -25.578 10.461 1 43.62 166 PRO A C 1
ATOM 1282 O O . PRO A 1 166 ? -11.484 -26.031 9.383 1 43.62 166 PRO A O 1
ATOM 1285 N N . GLU A 1 167 ? -11.859 -24.969 11.336 1 43.53 167 GLU A N 1
ATOM 1286 C CA . GLU A 1 167 ? -13.273 -24.781 11.016 1 43.53 167 GLU A CA 1
ATOM 1287 C C . GLU A 1 167 ? -13.453 -23.781 9.875 1 43.53 167 GLU A C 1
ATOM 1289 O O . GLU A 1 167 ? -14.562 -23.594 9.375 1 43.53 167 GLU A O 1
ATOM 1294 N N . ALA A 1 168 ? -12.297 -23.141 9.664 1 45.12 168 ALA A N 1
ATOM 1295 C CA . ALA A 1 168 ? -12.602 -22.156 8.625 1 45.12 168 ALA A CA 1
ATOM 1296 C C . ALA A 1 168 ? -12.68 -22.828 7.25 1 45.12 168 ALA A C 1
ATOM 1298 O O . ALA A 1 168 ? -11.727 -23.484 6.816 1 45.12 168 ALA A O 1
ATOM 1299 N N . CYS A 1 169 ? -13.812 -23.031 6.543 1 50.06 169 CYS A N 1
ATOM 1300 C CA . CYS A 1 169 ? -14.383 -23.734 5.398 1 50.06 169 CYS A CA 1
ATOM 1301 C C . CYS A 1 169 ? -13.531 -23.516 4.152 1 50.06 169 CYS A C 1
ATOM 1303 O O . CYS A 1 169 ? -13.57 -24.344 3.227 1 50.06 169 CYS A O 1
ATOM 1305 N N . ASP A 1 170 ? -12.477 -22.5 4.141 1 64.12 170 ASP A N 1
ATOM 1306 C CA . ASP A 1 170 ? -11.883 -22.219 2.84 1 64.12 170 ASP A CA 1
ATOM 1307 C C . ASP A 1 170 ? -10.367 -22.047 2.951 1 64.12 170 ASP A C 1
ATOM 1309 O O . ASP A 1 170 ? -9.773 -21.234 2.238 1 64.12 170 ASP A O 1
ATOM 1313 N N . ASP A 1 171 ? -9.742 -23 3.715 1 75.75 171 ASP A N 1
ATOM 1314 C CA . ASP A 1 171 ? -8.297 -22.922 3.893 1 75.75 171 ASP A CA 1
ATOM 1315 C C . ASP A 1 171 ? -7.562 -23.281 2.6 1 75.75 171 ASP A C 1
ATOM 1317 O O . ASP A 1 171 ? -7.918 -24.234 1.925 1 75.75 171 ASP A O 1
ATOM 1321 N N . ILE A 1 172 ? -6.496 -22.578 2.291 1 75.31 172 ILE A N 1
ATOM 1322 C CA . ILE A 1 172 ? -5.77 -22.734 1.036 1 75.31 172 ILE A CA 1
ATOM 1323 C C . ILE A 1 172 ? -5.066 -24.094 1.019 1 75.31 172 ILE A C 1
ATOM 1325 O O . ILE A 1 172 ? -5.168 -24.844 0.042 1 75.31 172 ILE A O 1
ATOM 1329 N N . GLY A 1 173 ? -4.441 -24.516 2.121 1 75.94 173 GLY A N 1
ATOM 1330 C CA . GLY A 1 173 ? -3.633 -25.734 2.154 1 75.94 173 GLY A CA 1
ATOM 1331 C C . GLY A 1 173 ? -4.461 -27 2.211 1 75.94 173 GLY A C 1
ATOM 1332 O O . GLY A 1 173 ? -4.172 -27.969 1.502 1 75.94 173 GLY A O 1
ATOM 1333 N N . THR A 1 174 ? -5.547 -26.938 2.959 1 83.75 174 THR A N 1
ATOM 1334 C CA . THR A 1 174 ? -6.246 -28.188 3.258 1 83.75 174 THR A CA 1
ATOM 1335 C C . THR A 1 174 ? -7.488 -28.328 2.383 1 83.75 174 THR A C 1
ATOM 1337 O O . THR A 1 174 ? -8.008 -29.438 2.215 1 83.75 174 THR A O 1
ATOM 1340 N N . VAL A 1 175 ? -7.891 -27.281 1.789 1 85.44 175 VAL A N 1
ATOM 1341 C CA . VAL A 1 175 ? -9.117 -27.344 1.007 1 85.44 175 VAL A CA 1
ATOM 1342 C C . VAL A 1 175 ? -8.844 -26.922 -0.432 1 85.44 175 VAL A C 1
ATOM 1344 O O . VAL A 1 175 ? -8.969 -27.719 -1.36 1 85.44 175 VAL A O 1
ATOM 1347 N N . GLN A 1 176 ? -8.289 -25.797 -0.644 1 86.12 176 GLN A N 1
ATOM 1348 C CA . GLN A 1 176 ? -8.18 -25.219 -1.981 1 86.12 176 GLN A CA 1
ATOM 1349 C C . GLN A 1 176 ? -7.16 -25.984 -2.824 1 86.12 176 GLN A C 1
ATOM 1351 O O . GLN A 1 176 ? -7.41 -26.281 -3.994 1 86.12 176 GLN A O 1
ATOM 1356 N N . LEU A 1 177 ? -6.098 -26.344 -2.221 1 93.44 177 LEU A N 1
ATOM 1357 C CA . LEU A 1 177 ? -5.035 -26.969 -3 1 93.44 177 LEU A CA 1
ATOM 1358 C C . LEU A 1 177 ? -5.418 -28.391 -3.393 1 93.44 177 LEU A C 1
ATOM 1360 O O . LEU A 1 177 ? -5.242 -28.797 -4.547 1 93.44 177 LEU A O 1
ATOM 1364 N N . PRO A 1 178 ? -5.961 -29.188 -2.451 1 94 178 PRO A N 1
ATOM 1365 C CA . PRO A 1 178 ? -6.434 -30.5 -2.879 1 94 178 PRO A CA 1
ATOM 1366 C C . PRO A 1 178 ? -7.48 -30.422 -3.988 1 94 178 PRO A C 1
ATOM 1368 O O . PRO A 1 178 ? -7.441 -31.219 -4.938 1 94 178 PRO A O 1
ATOM 1371 N N . GLN A 1 179 ? -8.297 -29.469 -3.91 1 93.12 179 GLN A N 1
ATOM 1372 C CA . GLN A 1 179 ? -9.297 -29.266 -4.953 1 93.12 179 GLN A CA 1
ATOM 1373 C C . GLN A 1 179 ? -8.648 -28.828 -6.262 1 93.12 179 GLN A C 1
ATOM 1375 O O . GLN A 1 179 ? -9.031 -29.297 -7.336 1 93.12 179 GLN A O 1
ATOM 1380 N N . ALA A 1 180 ? -7.738 -28.047 -6.164 1 94.31 180 ALA A N 1
ATOM 1381 C CA . ALA A 1 180 ? -7.02 -27.562 -7.344 1 94.31 180 ALA A CA 1
ATOM 1382 C C . ALA A 1 180 ? -6.301 -28.719 -8.047 1 94.31 180 ALA A C 1
ATOM 1384 O O . ALA A 1 180 ? -6.301 -28.781 -9.281 1 94.31 180 ALA A O 1
ATOM 1385 N N . LEU A 1 181 ? -5.703 -29.562 -7.254 1 96.69 181 LEU A N 1
ATOM 1386 C CA . LEU A 1 181 ? -5.016 -30.719 -7.812 1 96.69 181 LEU A CA 1
ATOM 1387 C C . LEU A 1 181 ? -5.977 -31.594 -8.617 1 96.69 181 LEU A C 1
ATOM 1389 O O . LEU A 1 181 ? -5.695 -31.953 -9.766 1 96.69 181 LEU A O 1
ATOM 1393 N N . ARG A 1 182 ? -7.121 -31.844 -8.062 1 94.94 182 ARG A N 1
ATOM 1394 C CA . ARG A 1 182 ? -8.102 -32.719 -8.711 1 94.94 182 ARG A CA 1
ATOM 1395 C C . ARG A 1 182 ? -8.68 -32.062 -9.961 1 94.94 182 ARG A C 1
ATOM 1397 O O . ARG A 1 182 ? -8.945 -32.719 -10.953 1 94.94 182 ARG A O 1
ATOM 1404 N N . ARG A 1 183 ? -8.812 -30.766 -9.891 1 93.44 183 ARG A N 1
ATOM 1405 C CA . ARG A 1 183 ? -9.359 -30.031 -11.023 1 93.44 183 ARG A CA 1
ATOM 1406 C C . ARG A 1 183 ? -8.352 -29.969 -12.164 1 93.44 183 ARG A C 1
ATOM 1408 O O . ARG A 1 183 ? -8.711 -30.141 -13.328 1 93.44 183 ARG A O 1
ATOM 1415 N N . ALA A 1 184 ? -7.152 -29.797 -11.844 1 94.75 184 ALA A N 1
ATOM 1416 C CA . ALA A 1 184 ? -6.117 -29.594 -12.859 1 94.75 184 ALA A CA 1
ATOM 1417 C C . ALA A 1 184 ? -5.688 -30.922 -13.477 1 94.75 184 ALA A C 1
ATOM 1419 O O . ALA A 1 184 ? -5.285 -30.953 -14.641 1 94.75 184 ALA A O 1
ATOM 1420 N N . PHE A 1 185 ? -5.801 -31.969 -12.656 1 95.38 185 PHE A N 1
ATOM 1421 C CA . PHE A 1 185 ? -5.312 -33.281 -13.086 1 95.38 185 PHE A CA 1
ATOM 1422 C C . PHE A 1 185 ? -6.344 -34.344 -12.789 1 95.38 185 PHE A C 1
ATOM 1424 O O . PHE A 1 185 ? -6.121 -35.219 -11.93 1 95.38 185 PHE A O 1
ATOM 1431 N N . PRO A 1 186 ? -7.34 -34.438 -13.594 1 93.25 186 PRO A N 1
ATOM 1432 C CA . PRO A 1 186 ? -8.5 -35.281 -13.289 1 93.25 186 PRO A CA 1
ATOM 1433 C C . PRO A 1 186 ? -8.219 -36.781 -13.453 1 93.25 186 PRO A C 1
ATOM 1435 O O . PRO A 1 186 ? -8.977 -37.625 -12.953 1 93.25 186 PRO A O 1
ATOM 1438 N N . HIS A 1 187 ? -7.176 -37.156 -14.102 1 93.75 187 HIS A N 1
ATOM 1439 C CA . HIS A 1 187 ? -6.902 -38.562 -14.328 1 93.75 187 HIS A CA 1
ATOM 1440 C C . HIS A 1 187 ? -5.969 -39.125 -13.266 1 93.75 187 HIS A C 1
ATOM 1442 O O . HIS A 1 187 ? -5.676 -40.312 -13.258 1 93.75 187 HIS A O 1
ATOM 1448 N N . LEU A 1 188 ? -5.566 -38.281 -12.391 1 94.56 188 LEU A N 1
ATOM 1449 C CA . LEU A 1 188 ? -4.691 -38.719 -11.305 1 94.56 188 LEU A CA 1
ATOM 1450 C C . LEU A 1 188 ? -5.473 -38.875 -10.008 1 94.56 188 LEU A C 1
ATOM 1452 O O . LEU A 1 188 ? -6.352 -38.062 -9.703 1 94.56 188 LEU A O 1
ATOM 1456 N N . GLY A 1 189 ? -5.188 -39.938 -9.328 1 94.5 189 GLY A N 1
ATOM 1457 C CA . GLY A 1 189 ? -5.523 -40 -7.914 1 94.5 189 GLY A CA 1
ATOM 1458 C C . GLY A 1 189 ? -4.477 -39.344 -7.031 1 94.5 189 GLY A C 1
ATOM 1459 O O . GLY A 1 189 ? -3.299 -39.281 -7.387 1 94.5 189 GLY A O 1
ATOM 1460 N N . PHE A 1 190 ? -4.926 -38.844 -5.875 1 96.31 190 PHE A N 1
ATOM 1461 C CA . PHE A 1 190 ? -3.965 -38.125 -5.051 1 96.31 190 PHE A CA 1
ATOM 1462 C C . PHE A 1 190 ? -3.959 -38.656 -3.629 1 96.31 190 PHE A C 1
ATOM 1464 O O . PHE A 1 190 ? -5.016 -38.844 -3.027 1 96.31 190 PHE A O 1
ATOM 1471 N N . HIS A 1 191 ? -2.812 -38.969 -3.127 1 96.31 191 HIS A N 1
ATOM 1472 C CA . HIS A 1 191 ? -2.52 -39.125 -1.706 1 96.31 191 HIS A CA 1
ATOM 1473 C C . HIS A 1 191 ? -1.802 -37.875 -1.162 1 96.31 191 HIS A C 1
ATOM 1475 O O . HIS A 1 191 ? -0.622 -37.656 -1.45 1 96.31 191 HIS A O 1
ATOM 1481 N N . ILE A 1 192 ? -2.527 -37.156 -0.323 1 96.31 192 ILE A N 1
ATOM 1482 C CA . ILE A 1 192 ? -2.021 -35.844 0.06 1 96.31 192 ILE A CA 1
ATOM 1483 C C . ILE A 1 192 ? -1.609 -35.875 1.53 1 96.31 192 ILE A C 1
ATOM 1485 O O . ILE A 1 192 ? -2.377 -36.312 2.393 1 96.31 192 ILE A O 1
ATOM 1489 N N . HIS A 1 193 ? -0.404 -35.469 1.814 1 94.44 193 HIS A N 1
ATOM 1490 C CA . HIS A 1 193 ? 0.12 -35.219 3.154 1 94.44 193 HIS A CA 1
ATOM 1491 C C . HIS A 1 193 ? 0.413 -33.75 3.373 1 94.44 193 HIS A C 1
ATOM 1493 O O . HIS A 1 193 ? 0.724 -33.031 2.424 1 94.44 193 HIS A O 1
ATOM 1499 N N . HIS A 1 194 ? 0.316 -33.344 4.641 1 92.62 194 HIS A N 1
ATOM 1500 C CA . HIS A 1 194 ? 0.565 -31.938 4.961 1 92.62 194 HIS A CA 1
ATOM 1501 C C . HIS A 1 194 ? 1.702 -31.797 5.969 1 92.62 194 HIS A C 1
ATOM 1503 O O . HIS A 1 194 ? 1.827 -32.594 6.891 1 92.62 194 HIS A O 1
ATOM 1509 N N . ALA A 1 195 ? 2.543 -30.859 5.754 1 91.06 195 ALA A N 1
ATOM 1510 C CA . ALA A 1 195 ? 3.562 -30.438 6.715 1 91.06 195 ALA A CA 1
ATOM 1511 C C . ALA A 1 195 ? 3.438 -28.953 7.039 1 91.06 195 ALA A C 1
ATOM 1513 O O . ALA A 1 195 ? 3.236 -28.125 6.141 1 91.06 195 ALA A O 1
ATOM 1514 N N . TYR A 1 196 ? 3.549 -28.641 8.289 1 86.5 196 TYR A N 1
ATOM 1515 C CA . TYR A 1 196 ? 3.373 -27.25 8.727 1 86.5 196 TYR A CA 1
ATOM 1516 C C . TYR A 1 196 ? 4.582 -26.781 9.523 1 86.5 196 TYR A C 1
ATOM 1518 O O . TYR A 1 196 ? 5.238 -27.562 10.203 1 86.5 196 TYR A O 1
ATOM 1526 N N . GLY A 1 197 ? 4.805 -25.422 9.359 1 83.19 197 GLY A N 1
ATOM 1527 C CA . GLY A 1 197 ? 5.762 -24.781 10.242 1 83.19 197 GLY A CA 1
ATOM 1528 C C . GLY A 1 197 ? 7.207 -25.078 9.875 1 83.19 197 GLY A C 1
ATOM 1529 O O . GLY A 1 197 ? 7.551 -25.141 8.695 1 83.19 197 GLY A O 1
ATOM 1530 N N . ARG A 1 198 ? 7.988 -25.125 11 1 75.81 198 ARG A N 1
ATOM 1531 C CA . ARG A 1 198 ? 9.438 -25.203 10.836 1 75.81 198 ARG A CA 1
ATOM 1532 C C . ARG A 1 198 ? 9.883 -26.625 10.523 1 75.81 198 ARG A C 1
ATOM 1534 O O . ARG A 1 198 ? 10.961 -26.828 9.969 1 75.81 198 ARG A O 1
ATOM 1541 N N . GLU A 1 199 ? 8.984 -27.562 10.727 1 79.5 199 GLU A N 1
ATOM 1542 C CA . GLU A 1 199 ? 9.391 -28.938 10.508 1 79.5 199 GLU A CA 1
ATOM 1543 C C . GLU A 1 199 ? 9.117 -29.375 9.07 1 79.5 199 GLU A C 1
ATOM 1545 O O . GLU A 1 199 ? 7.984 -29.281 8.594 1 79.5 199 GLU A O 1
ATOM 1550 N N . PHE A 1 200 ? 10.125 -29.672 8.359 1 83.69 200 PHE A N 1
ATOM 1551 C CA . PHE A 1 200 ? 10.078 -30.219 7.008 1 83.69 200 PHE A CA 1
ATOM 1552 C C . PHE A 1 200 ? 10.492 -31.688 6.992 1 83.69 200 PHE A C 1
ATOM 1554 O O . PHE A 1 200 ? 11.5 -32.062 7.59 1 83.69 200 PHE A O 1
ATOM 1561 N N . PRO A 1 201 ? 9.641 -32.5 6.449 1 88.69 201 PRO A N 1
ATOM 1562 C CA . PRO A 1 201 ? 9.867 -33.938 6.562 1 88.69 201 PRO A CA 1
ATOM 1563 C C . PRO A 1 201 ? 11.016 -34.438 5.684 1 88.69 201 PRO A C 1
ATOM 1565 O O . PRO A 1 201 ? 10.789 -35.219 4.746 1 88.69 201 PRO A O 1
ATOM 1568 N N . TRP A 1 202 ? 12.188 -34.188 6.051 1 88.06 202 TRP A N 1
ATOM 1569 C CA . TRP A 1 202 ? 13.359 -34.469 5.227 1 88.06 202 TRP A CA 1
ATOM 1570 C C . TRP A 1 202 ? 13.562 -35.969 5.062 1 88.06 202 TRP A C 1
ATOM 1572 O O . TRP A 1 202 ? 13.898 -36.438 3.977 1 88.06 202 TRP A O 1
ATOM 1582 N N . GLN A 1 203 ? 13.312 -36.75 6.117 1 89.44 203 GLN A N 1
ATOM 1583 C CA . GLN A 1 203 ? 13.508 -38.188 6.031 1 89.44 203 GLN A CA 1
ATOM 1584 C C . GLN A 1 203 ? 12.531 -38.844 5.039 1 89.44 203 GLN A C 1
ATOM 1586 O O . GLN A 1 203 ? 12.922 -39.688 4.23 1 89.44 203 GLN A O 1
ATOM 1591 N N . ALA A 1 204 ? 11.344 -38.375 5.156 1 92 204 ALA A N 1
ATOM 1592 C CA . ALA A 1 204 ? 10.32 -38.906 4.254 1 92 204 ALA A CA 1
ATOM 1593 C C . ALA A 1 204 ? 10.633 -38.531 2.805 1 92 204 ALA A C 1
ATOM 1595 O O . ALA A 1 204 ? 10.344 -39.312 1.892 1 92 204 ALA A O 1
ATOM 1596 N N . LEU A 1 205 ? 11.18 -37.406 2.598 1 92.31 205 LEU A N 1
ATOM 1597 C CA . LEU A 1 205 ? 11.578 -37 1.263 1 92.31 205 LEU A CA 1
ATOM 1598 C C . LEU A 1 205 ? 12.68 -37.875 0.713 1 92.31 205 LEU A C 1
ATOM 1600 O O . LEU A 1 205 ? 12.602 -38.344 -0.428 1 92.31 205 LEU A O 1
ATOM 1604 N N . GLN A 1 206 ? 13.609 -38.25 1.575 1 91.5 206 GLN A N 1
ATOM 1605 C CA . GLN A 1 206 ? 14.75 -39.062 1.172 1 91.5 206 GLN A CA 1
ATOM 1606 C C . GLN A 1 206 ? 14.344 -40.5 0.923 1 91.5 206 GLN A C 1
ATOM 1608 O O . GLN A 1 206 ? 14.938 -41.188 0.093 1 91.5 206 GLN A O 1
ATOM 1613 N N . ASP A 1 207 ? 13.281 -40.844 1.562 1 93.06 207 ASP A N 1
ATOM 1614 C CA . ASP A 1 207 ? 12.789 -42.219 1.442 1 93.06 207 ASP A CA 1
ATOM 1615 C C . ASP A 1 207 ? 11.906 -42.375 0.206 1 93.06 207 ASP A C 1
ATOM 1617 O O . ASP A 1 207 ? 11.422 -43.469 -0.08 1 93.06 207 ASP A O 1
ATOM 1621 N N . GLY A 1 208 ? 11.734 -41.375 -0.457 1 90.81 208 GLY A N 1
ATOM 1622 C CA . GLY A 1 208 ? 10.953 -41.438 -1.677 1 90.81 208 GLY A CA 1
ATOM 1623 C C . GLY A 1 208 ? 9.461 -41.562 -1.419 1 90.81 208 GLY A C 1
ATOM 1624 O O . GLY A 1 208 ? 8.742 -42.188 -2.184 1 90.81 208 GLY A O 1
ATOM 1625 N N . ARG A 1 209 ? 9.023 -40.969 -0.401 1 94.12 209 ARG A N 1
ATOM 1626 C CA . ARG A 1 209 ? 7.629 -41.094 0.002 1 94.12 209 ARG A CA 1
ATOM 1627 C C . ARG A 1 209 ? 6.727 -40.188 -0.804 1 94.12 209 ARG A C 1
ATOM 1629 O O . ARG A 1 209 ? 5.504 -40.312 -0.798 1 94.12 209 ARG A O 1
ATOM 1636 N N . TYR A 1 210 ? 7.301 -39.281 -1.474 1 96.75 210 TYR A N 1
ATOM 1637 C CA . TYR A 1 210 ? 6.516 -38.281 -2.203 1 96.75 210 TYR A CA 1
ATOM 1638 C C . TYR A 1 210 ? 6.969 -38.188 -3.652 1 96.75 210 TYR A C 1
ATOM 1640 O O . TYR A 1 210 ? 8.156 -38.344 -3.951 1 96.75 210 TYR A O 1
ATOM 1648 N N . ASP A 1 211 ? 5.988 -37.875 -4.531 1 95.88 211 ASP A N 1
ATOM 1649 C CA . ASP A 1 211 ? 6.277 -37.656 -5.941 1 95.88 211 ASP A CA 1
ATOM 1650 C C . ASP A 1 211 ? 6.484 -36.156 -6.223 1 95.88 211 ASP A C 1
ATOM 1652 O O . ASP A 1 211 ? 7.281 -35.781 -7.086 1 95.88 211 ASP A O 1
ATOM 1656 N N . VAL A 1 212 ? 5.715 -35.375 -5.555 1 97.56 212 VAL A N 1
ATOM 1657 C CA . VAL A 1 212 ? 5.766 -33.938 -5.766 1 97.56 212 VAL A CA 1
ATOM 1658 C C . VAL A 1 212 ? 5.508 -33.219 -4.445 1 97.56 212 VAL A C 1
ATOM 1660 O O . VAL A 1 212 ? 4.703 -33.656 -3.629 1 97.56 212 VAL A O 1
ATOM 1663 N N . VAL A 1 213 ? 6.203 -32.062 -4.258 1 97.31 213 VAL A N 1
ATOM 1664 C CA . VAL A 1 213 ? 5.965 -31.172 -3.129 1 97.31 213 VAL A CA 1
ATOM 1665 C C . VAL A 1 213 ? 5.332 -29.875 -3.621 1 97.31 213 VAL A C 1
ATOM 1667 O O . VAL A 1 213 ? 5.773 -29.297 -4.621 1 97.31 213 VAL A O 1
ATOM 1670 N N . VAL A 1 214 ? 4.262 -29.469 -3.004 1 97.06 214 VAL A N 1
ATOM 1671 C CA . VAL A 1 214 ? 3.67 -28.156 -3.232 1 97.06 214 VAL A CA 1
ATOM 1672 C C . VAL A 1 214 ? 3.99 -27.234 -2.059 1 97.06 214 VAL A C 1
ATOM 1674 O O . VAL A 1 214 ? 3.428 -27.391 -0.971 1 97.06 214 VAL A O 1
ATOM 1677 N N . HIS A 1 215 ? 4.902 -26.328 -2.271 1 95.5 215 HIS A N 1
ATOM 1678 C CA . HIS A 1 215 ? 5.406 -25.453 -1.216 1 95.5 215 HIS A CA 1
ATOM 1679 C C . HIS A 1 215 ? 4.738 -24.094 -1.264 1 95.5 215 HIS A C 1
ATOM 1681 O O . HIS A 1 215 ? 4.492 -23.547 -2.346 1 95.5 215 HIS A O 1
ATOM 1687 N N . CYS A 1 216 ? 4.484 -23.438 -0.161 1 92.38 216 CYS A N 1
ATOM 1688 C CA . CYS A 1 216 ? 3.908 -22.109 -0.116 1 92.38 216 CYS A CA 1
ATOM 1689 C C . CYS A 1 216 ? 4.918 -21.062 -0.571 1 92.38 216 CYS A C 1
ATOM 1691 O O . CYS A 1 216 ? 5.988 -21.406 -1.081 1 92.38 216 CYS A O 1
ATOM 1693 N N . GLY A 1 217 ? 4.625 -19.859 -0.404 1 90.81 217 GLY A N 1
ATOM 1694 C CA . GLY A 1 217 ? 5.5 -18.797 -0.871 1 90.81 217 GLY A CA 1
ATOM 1695 C C . GLY A 1 217 ? 6.629 -18.484 0.092 1 90.81 217 GLY A C 1
ATOM 1696 O O . GLY A 1 217 ? 7.578 -17.781 -0.263 1 90.81 217 GLY A O 1
ATOM 1697 N N . GLY A 1 218 ? 6.535 -18.969 1.322 1 88.69 218 GLY A N 1
ATOM 1698 C CA . GLY A 1 218 ? 7.602 -18.812 2.299 1 88.69 218 GLY A CA 1
ATOM 1699 C C . GLY A 1 218 ? 7.668 -17.422 2.896 1 88.69 218 GLY A C 1
ATOM 1700 O O . GLY A 1 218 ? 8.734 -16.953 3.299 1 88.69 218 GLY A O 1
ATOM 1701 N N . CYS A 1 219 ? 6.566 -16.688 2.936 1 85.06 219 CYS A N 1
ATOM 1702 C CA . CYS A 1 219 ? 6.555 -15.273 3.299 1 85.06 219 CYS A CA 1
ATOM 1703 C C . CYS A 1 219 ? 6.867 -15.086 4.781 1 85.06 219 CYS A C 1
ATOM 1705 O O . CYS A 1 219 ? 7.184 -13.984 5.219 1 85.06 219 CYS A O 1
ATOM 1707 N N . MET A 1 220 ? 6.855 -16.125 5.598 1 83 220 MET A N 1
ATOM 1708 C CA . MET A 1 220 ? 7.031 -16 7.043 1 83 220 MET A CA 1
ATOM 1709 C C . MET A 1 220 ? 8.391 -16.547 7.473 1 83 220 MET A C 1
ATOM 1711 O O . MET A 1 220 ? 8.68 -16.641 8.664 1 83 220 MET A O 1
ATOM 1715 N N . ILE A 1 221 ? 9.164 -17.031 6.598 1 87 221 ILE A N 1
ATOM 1716 C CA . ILE A 1 221 ? 10.492 -17.562 6.898 1 87 221 ILE A CA 1
ATOM 1717 C C . ILE A 1 221 ? 11.547 -16.812 6.082 1 87 221 ILE A C 1
ATOM 1719 O O . ILE A 1 221 ? 11.203 -16.031 5.199 1 87 221 ILE A O 1
ATOM 1723 N N . ASP A 1 222 ? 12.805 -17.047 6.488 1 89.62 222 ASP A N 1
ATOM 1724 C CA . ASP A 1 222 ? 13.867 -16.359 5.777 1 89.62 222 ASP A CA 1
ATOM 1725 C C . ASP A 1 222 ? 14.242 -17.094 4.488 1 89.62 222 ASP A C 1
ATOM 1727 O O . ASP A 1 222 ? 13.883 -18.25 4.309 1 89.62 222 ASP A O 1
ATOM 1731 N N . ARG A 1 223 ? 14.914 -16.438 3.672 1 93.06 223 ARG A N 1
ATOM 1732 C CA . ARG A 1 223 ? 15.289 -16.953 2.355 1 93.06 223 ARG A CA 1
ATOM 1733 C C . ARG A 1 223 ? 16.172 -18.188 2.477 1 93.06 223 ARG A C 1
ATOM 1735 O O . ARG A 1 223 ? 16.062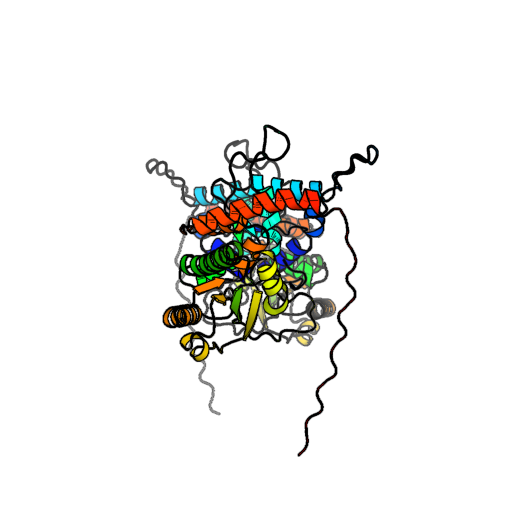 -19.109 1.672 1 93.06 223 ARG A O 1
ATOM 1742 N N . GLN A 1 224 ? 16.984 -18.172 3.469 1 93.81 224 GLN A N 1
ATOM 1743 C CA . GLN A 1 224 ? 17.891 -19.312 3.674 1 93.81 224 GLN A CA 1
ATOM 1744 C C . GLN A 1 224 ? 17.094 -20.594 3.939 1 93.81 224 GLN A C 1
ATOM 1746 O O . GLN A 1 224 ? 17.453 -21.656 3.428 1 93.81 224 GLN A O 1
ATOM 1751 N N . LYS A 1 225 ? 16.078 -20.484 4.617 1 93.62 225 LYS A N 1
ATOM 1752 C CA . LYS A 1 225 ? 15.25 -21.641 4.938 1 93.62 225 LYS A CA 1
ATOM 1753 C C . LYS A 1 225 ? 14.508 -22.156 3.705 1 93.62 225 LYS A C 1
ATOM 1755 O O . LYS A 1 225 ? 14.375 -23.359 3.506 1 93.62 225 LYS A O 1
ATOM 1760 N N . VAL A 1 226 ? 14.023 -21.266 2.906 1 94.25 226 VAL A N 1
ATOM 1761 C CA . VAL A 1 226 ? 13.352 -21.656 1.671 1 94.25 226 VAL A CA 1
ATOM 1762 C C . VAL A 1 226 ? 14.328 -22.422 0.773 1 94.25 226 VAL A C 1
ATOM 1764 O O . VAL A 1 226 ? 14 -23.484 0.256 1 94.25 226 VAL A O 1
ATOM 1767 N N . ARG A 1 227 ? 15.484 -21.922 0.679 1 94.88 227 ARG A N 1
ATOM 1768 C CA . ARG A 1 227 ? 16.5 -22.547 -0.159 1 94.88 227 ARG A CA 1
ATOM 1769 C C . ARG A 1 227 ? 16.891 -23.906 0.39 1 94.88 227 ARG A C 1
ATOM 1771 O O . ARG A 1 227 ? 17.109 -24.844 -0.374 1 94.88 227 ARG A O 1
ATOM 1778 N N . ALA A 1 228 ? 16.984 -23.984 1.67 1 94.38 228 ALA A N 1
ATOM 1779 C CA . ALA A 1 228 ? 17.312 -25.266 2.297 1 94.38 228 ALA A CA 1
ATOM 1780 C C . ALA A 1 228 ? 16.25 -26.312 1.983 1 94.38 228 ALA A C 1
ATOM 1782 O O . ALA A 1 228 ? 16.578 -27.453 1.662 1 94.38 228 ALA A O 1
ATOM 1783 N N . ARG A 1 229 ? 15.047 -25.938 2.037 1 94.94 229 ARG A N 1
ATOM 1784 C CA . ARG A 1 229 ? 13.953 -26.859 1.74 1 94.94 229 ARG A CA 1
ATOM 1785 C C . ARG A 1 229 ? 13.984 -27.297 0.279 1 94.94 229 ARG A C 1
ATOM 1787 O O . ARG A 1 229 ? 13.734 -28.469 -0.033 1 94.94 229 ARG A O 1
ATOM 1794 N N . MET A 1 230 ? 14.258 -26.359 -0.563 1 95.38 230 MET A N 1
ATOM 1795 C CA . MET A 1 230 ? 14.383 -26.688 -1.98 1 95.38 230 MET A CA 1
ATOM 1796 C C . MET A 1 230 ? 15.5 -27.703 -2.211 1 95.38 230 MET A C 1
ATOM 1798 O O . MET A 1 230 ? 15.328 -28.656 -2.98 1 95.38 230 MET A O 1
ATOM 1802 N N . GLU A 1 231 ? 16.578 -27.484 -1.516 1 95.06 231 GLU A N 1
ATOM 1803 C CA . GLU A 1 231 ? 17.719 -28.391 -1.644 1 95.06 231 GLU A CA 1
ATOM 1804 C C . GLU A 1 231 ? 17.391 -29.766 -1.092 1 95.06 231 GLU A C 1
ATOM 1806 O O . GLU A 1 231 ? 17.797 -30.781 -1.665 1 95.06 231 GLU A O 1
ATOM 1811 N N . GLU A 1 232 ? 16.719 -29.812 -0.064 1 94.12 232 GLU A N 1
ATOM 1812 C CA . GLU A 1 232 ? 16.297 -31.094 0.514 1 94.12 232 GLU A CA 1
ATOM 1813 C C . GLU A 1 232 ? 15.406 -31.859 -0.454 1 94.12 232 GLU A C 1
ATOM 1815 O O . GLU A 1 232 ? 15.539 -33.094 -0.586 1 94.12 232 GLU A O 1
ATOM 1820 N N . CYS A 1 233 ? 14.508 -31.188 -1.059 1 95.75 233 CYS A N 1
ATOM 1821 C CA . CYS A 1 233 ? 13.656 -31.812 -2.059 1 95.75 233 CYS A CA 1
ATOM 1822 C C . CYS A 1 233 ? 14.484 -32.344 -3.227 1 95.75 233 CYS A C 1
ATOM 1824 O O . CYS A 1 233 ? 14.289 -33.469 -3.666 1 95.75 233 CYS A O 1
ATOM 1826 N N . ALA A 1 234 ? 15.414 -31.547 -3.666 1 94.44 234 ALA A N 1
ATOM 1827 C CA . ALA A 1 234 ? 16.281 -31.922 -4.781 1 94.44 234 ALA A CA 1
ATOM 1828 C C . ALA A 1 234 ? 17.125 -33.156 -4.43 1 94.44 234 ALA A C 1
ATOM 1830 O O . ALA A 1 234 ? 17.266 -34.062 -5.242 1 94.44 234 ALA A O 1
ATOM 1831 N N . ASP A 1 235 ? 17.594 -33.125 -3.238 1 94.19 235 ASP A N 1
ATOM 1832 C CA . ASP A 1 235 ? 18.406 -34.219 -2.764 1 94.19 235 ASP A CA 1
ATOM 1833 C C . ASP A 1 235 ? 17.609 -35.531 -2.736 1 94.19 235 ASP A C 1
ATOM 1835 O O . ASP A 1 235 ? 18.156 -36.594 -2.975 1 94.19 235 ASP A O 1
ATOM 1839 N N . GLY A 1 236 ? 16.375 -35.438 -2.43 1 93.94 236 GLY A N 1
ATOM 1840 C CA . GLY A 1 236 ? 15.492 -36.594 -2.404 1 93.94 236 GLY A CA 1
ATOM 1841 C C . GLY A 1 236 ? 14.945 -36.938 -3.771 1 93.94 236 GLY A C 1
ATOM 1842 O O . GLY A 1 236 ? 14.234 -37.938 -3.918 1 93.94 236 GLY A O 1
ATOM 1843 N N . GLY A 1 237 ? 15.234 -36.156 -4.77 1 95 237 GLY A N 1
ATOM 1844 C CA . GLY A 1 237 ? 14.742 -36.375 -6.117 1 95 237 GLY A CA 1
ATOM 1845 C C . GLY A 1 237 ? 13.266 -36.062 -6.281 1 95 237 GLY A C 1
ATOM 1846 O O . GLY A 1 237 ? 12.586 -36.656 -7.117 1 95 237 GLY A O 1
ATOM 1847 N N . VAL A 1 238 ? 12.766 -35.25 -5.445 1 96.5 238 VAL A N 1
ATOM 1848 C CA . VAL A 1 238 ? 11.344 -34.938 -5.473 1 96.5 238 VAL A CA 1
ATOM 1849 C C . VAL A 1 238 ? 11.141 -33.531 -6.09 1 96.5 238 VAL A C 1
ATOM 1851 O O . VAL A 1 238 ? 11.766 -32.562 -5.664 1 96.5 238 VAL A O 1
ATOM 1854 N N . ALA A 1 239 ? 10.32 -33.469 -7.137 1 96 239 ALA A N 1
ATOM 1855 C CA . ALA A 1 239 ? 10.008 -32.188 -7.773 1 96 239 ALA A CA 1
ATOM 1856 C C . ALA A 1 239 ? 9.164 -31.312 -6.855 1 96 239 ALA A C 1
ATOM 1858 O O . ALA A 1 239 ? 8.352 -31.812 -6.078 1 96 239 ALA A O 1
ATOM 1859 N N . THR A 1 240 ? 9.406 -30 -6.977 1 97.25 240 THR A N 1
ATOM 1860 C CA . THR A 1 240 ? 8.695 -29.062 -6.109 1 97.25 240 THR A CA 1
ATOM 1861 C C . THR A 1 240 ? 7.984 -28 -6.93 1 97.25 240 THR A C 1
ATOM 1863 O O . THR A 1 240 ? 8.555 -27.453 -7.883 1 97.25 240 THR A O 1
ATOM 1866 N N . THR A 1 241 ? 6.75 -27.828 -6.633 1 97.88 241 THR A N 1
ATOM 1867 C CA . THR A 1 241 ? 6.027 -26.688 -7.176 1 97.88 241 THR A CA 1
ATOM 1868 C C . THR A 1 241 ? 5.52 -25.781 -6.059 1 97.88 241 THR A C 1
ATOM 1870 O O . THR A 1 241 ? 5.992 -25.875 -4.922 1 97.88 241 THR A O 1
ATOM 1873 N N . ASN A 1 242 ? 4.723 -24.859 -6.402 1 96.44 242 ASN A N 1
ATOM 1874 C CA . ASN A 1 242 ? 4.336 -23.797 -5.477 1 96.44 242 ASN A CA 1
ATOM 1875 C C . ASN A 1 242 ? 2.824 -23.578 -5.469 1 96.44 242 ASN A C 1
ATOM 1877 O O . ASN A 1 242 ? 2.16 -23.781 -6.488 1 96.44 242 ASN A O 1
ATOM 1881 N N . TYR A 1 243 ? 2.332 -23.125 -4.27 1 93.75 243 TYR A N 1
ATOM 1882 C CA . TYR A 1 243 ? 0.911 -22.828 -4.117 1 93.75 243 TYR A CA 1
ATOM 1883 C C . TYR A 1 243 ? 0.404 -21.969 -5.27 1 93.75 243 TYR A C 1
ATOM 1885 O O . TYR A 1 243 ? -0.588 -22.312 -5.918 1 93.75 243 TYR A O 1
ATOM 1893 N N . GLY A 1 244 ? 1.114 -20.953 -5.516 1 94.62 244 GLY A N 1
ATOM 1894 C CA . GLY A 1 244 ? 0.673 -19.984 -6.516 1 94.62 244 GLY A CA 1
ATOM 1895 C C . GLY A 1 244 ? 0.634 -20.562 -7.918 1 94.62 244 GLY A C 1
ATOM 1896 O O . GLY A 1 244 ? -0.299 -20.297 -8.68 1 94.62 244 GLY A O 1
ATOM 1897 N N . LEU A 1 245 ? 1.582 -21.297 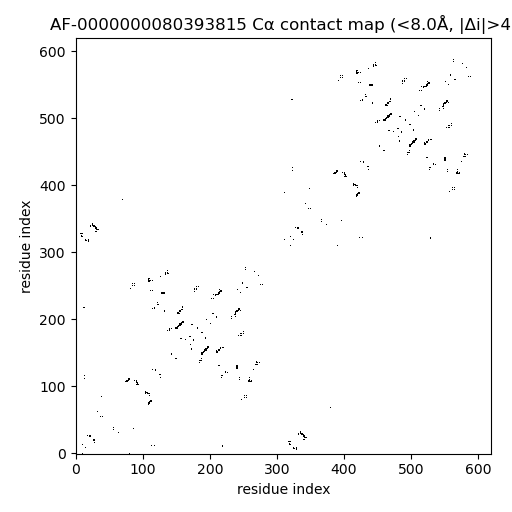-8.305 1 97.38 245 LEU A N 1
ATOM 1898 C CA . LEU A 1 245 ? 1.629 -21.922 -9.625 1 97.38 245 LEU A CA 1
ATOM 1899 C C . LEU A 1 245 ? 0.488 -22.922 -9.797 1 97.38 245 LEU A C 1
ATOM 1901 O O . LEU A 1 245 ? -0.206 -22.906 -10.82 1 97.38 245 LEU A O 1
ATOM 1905 N N . LEU A 1 246 ? 0.287 -23.734 -8.812 1 97.31 246 LEU A N 1
ATOM 1906 C CA . LEU A 1 246 ? -0.75 -24.75 -8.883 1 97.31 246 LEU A CA 1
ATOM 1907 C C . LEU A 1 246 ? -2.135 -24.125 -8.961 1 97.31 246 LEU A C 1
ATOM 1909 O O . LEU A 1 246 ? -2.957 -24.516 -9.789 1 97.31 246 LEU A O 1
ATOM 1913 N N . LEU A 1 247 ? -2.359 -23.125 -8.125 1 94.81 247 LEU A N 1
ATOM 1914 C CA . LEU A 1 247 ? -3.662 -22.469 -8.109 1 94.81 247 LEU A CA 1
ATOM 1915 C C . LEU A 1 247 ? -3.92 -21.734 -9.422 1 94.81 247 LEU A C 1
ATOM 1917 O O . LEU A 1 247 ? -5.035 -21.766 -9.945 1 94.81 247 LEU A O 1
ATOM 1921 N N . ALA A 1 248 ? -2.926 -21.109 -9.914 1 96 248 ALA A N 1
ATOM 1922 C CA . ALA A 1 248 ? -3.076 -20.438 -11.203 1 96 248 ALA A CA 1
ATOM 1923 C C . ALA A 1 248 ? -3.381 -21.438 -12.312 1 96 248 ALA A C 1
ATOM 1925 O O . ALA A 1 248 ? -4.254 -21.188 -13.148 1 96 248 ALA A O 1
ATOM 1926 N N . TYR A 1 249 ? -2.697 -22.516 -12.289 1 96.75 249 TYR A N 1
ATOM 1927 C CA . TYR A 1 249 ? -2.893 -23.531 -13.312 1 96.75 249 TYR A CA 1
ATOM 1928 C C . TYR A 1 249 ? -4.289 -24.141 -13.227 1 96.75 249 TYR A C 1
ATOM 1930 O O . TYR A 1 249 ? -4.938 -24.359 -14.25 1 96.75 249 TYR A O 1
ATOM 1938 N N . ALA A 1 250 ? -4.719 -24.406 -12.031 1 95.12 250 ALA A N 1
ATOM 1939 C CA . ALA A 1 250 ? -6.047 -24.984 -11.836 1 95.12 250 ALA A CA 1
ATOM 1940 C C . ALA A 1 250 ? -7.137 -24.016 -12.273 1 95.12 250 ALA A C 1
ATOM 1942 O O . ALA A 1 250 ? -8.195 -24.438 -12.758 1 95.12 250 ALA A O 1
ATOM 1943 N N . ALA A 1 251 ? -6.879 -22.719 -12.102 1 92.75 251 ALA A N 1
ATOM 1944 C CA . ALA A 1 251 ? -7.852 -21.703 -12.484 1 92.75 251 ALA A CA 1
ATOM 1945 C C . ALA A 1 251 ? -7.867 -21.5 -13.992 1 92.75 251 ALA A C 1
ATOM 1947 O O . ALA A 1 251 ? -8.938 -21.438 -14.609 1 92.75 251 ALA A O 1
ATOM 1948 N N . ALA A 1 252 ? -6.738 -21.312 -14.539 1 93.69 252 ALA A N 1
ATOM 1949 C CA . ALA A 1 252 ? -6.512 -21.125 -15.969 1 93.69 252 ALA A CA 1
ATOM 1950 C C . ALA A 1 252 ? -5.082 -21.5 -16.344 1 93.69 252 ALA A C 1
ATOM 1952 O O . ALA A 1 252 ? -4.152 -20.719 -16.141 1 93.69 252 ALA A O 1
ATOM 1953 N N . PRO A 1 253 ? -4.977 -22.641 -16.984 1 95.88 253 PRO A N 1
ATOM 1954 C CA . PRO A 1 253 ? -3.623 -23.125 -17.281 1 95.88 253 PRO A CA 1
ATOM 1955 C C . PRO A 1 253 ? -2.795 -22.094 -18.062 1 95.88 253 PRO A C 1
ATOM 1957 O O . PRO A 1 253 ? -1.621 -21.875 -17.75 1 95.88 253 PRO A O 1
ATOM 1960 N N . GLN A 1 254 ? -3.389 -21.422 -19.016 1 95.44 254 GLN A N 1
ATOM 1961 C CA . GLN A 1 254 ? -2.674 -20.422 -19.812 1 95.44 254 GLN A CA 1
ATOM 1962 C C . GLN A 1 254 ? -2.266 -19.234 -18.953 1 95.44 254 GLN A C 1
ATOM 1964 O O . GLN A 1 254 ? -1.24 -18.594 -19.203 1 95.44 254 GLN A O 1
ATOM 1969 N N . ALA A 1 255 ? -3.062 -18.938 -17.969 1 96.31 255 ALA A N 1
ATOM 1970 C CA . ALA A 1 255 ? -2.732 -17.844 -17.062 1 96.31 255 ALA A CA 1
ATOM 1971 C C . ALA A 1 255 ? -1.438 -18.141 -16.312 1 96.31 255 ALA A C 1
ATOM 1973 O O . ALA A 1 255 ? -0.624 -17.234 -16.094 1 96.31 255 ALA A O 1
ATOM 1974 N N . MET A 1 256 ? -1.298 -19.391 -15.898 1 97.5 256 MET A N 1
ATOM 1975 C CA . MET A 1 256 ? -0.076 -19.766 -15.195 1 97.5 256 MET A CA 1
ATOM 1976 C C . MET A 1 256 ? 1.146 -19.578 -16.078 1 97.5 256 MET A C 1
ATOM 1978 O O . MET A 1 256 ? 2.176 -19.078 -15.633 1 97.5 256 MET A O 1
ATOM 1982 N N . LEU A 1 257 ? 0.999 -19.969 -17.375 1 97.62 257 LEU A N 1
ATOM 1983 C CA . LEU A 1 257 ? 2.105 -19.781 -18.297 1 97.62 257 LEU A CA 1
ATOM 1984 C C . LEU A 1 257 ? 2.457 -18.312 -18.469 1 97.62 257 LEU A C 1
ATOM 1986 O O . LEU A 1 257 ? 3.633 -17.938 -18.422 1 97.62 257 LEU A O 1
ATOM 1990 N N . ARG A 1 258 ? 1.491 -17.5 -18.578 1 96.94 258 ARG A N 1
ATOM 1991 C CA . ARG A 1 258 ? 1.705 -16.062 -18.688 1 96.94 258 ARG A CA 1
ATOM 1992 C C . ARG A 1 258 ? 2.338 -15.508 -17.406 1 96.94 258 ARG A C 1
ATOM 1994 O O . ARG A 1 258 ? 3.164 -14.594 -17.469 1 96.94 258 ARG A O 1
ATOM 2001 N N . ALA A 1 259 ? 1.977 -16.047 -16.266 1 97.94 259 ALA A N 1
ATOM 2002 C CA . ALA A 1 259 ? 2.361 -15.523 -14.953 1 97.94 259 ALA A CA 1
ATOM 2003 C C . ALA A 1 259 ? 3.848 -15.742 -14.688 1 97.94 259 ALA A C 1
ATOM 2005 O O . ALA A 1 259 ? 4.441 -15.062 -13.844 1 97.94 259 ALA A O 1
ATOM 2006 N N . VAL A 1 260 ? 4.492 -16.656 -15.391 1 97.94 260 VAL A N 1
ATOM 2007 C CA . VAL A 1 260 ? 5.902 -16.922 -15.133 1 97.94 260 VAL A CA 1
ATOM 2008 C C . VAL A 1 260 ? 6.762 -16.234 -16.188 1 97.94 260 VAL A C 1
ATOM 2010 O O . VAL A 1 260 ? 7.977 -16.125 -16.031 1 97.94 260 VAL A O 1
ATOM 2013 N N . ARG A 1 261 ? 6.184 -15.711 -17.25 1 95.81 261 ARG A N 1
ATOM 2014 C CA . ARG A 1 261 ? 6.891 -15.133 -18.391 1 95.81 261 ARG A CA 1
ATOM 2015 C C . ARG A 1 261 ? 7.711 -13.922 -17.953 1 95.81 261 ARG A C 1
ATOM 2017 O O . ARG A 1 261 ? 8.859 -13.766 -18.391 1 95.81 261 ARG A O 1
ATOM 2024 N N . PRO A 1 262 ? 7.207 -13.055 -17.109 1 96.56 262 PRO A N 1
ATOM 2025 C CA . PRO A 1 262 ? 7.957 -11.852 -16.734 1 96.56 262 PRO A CA 1
ATOM 2026 C C . PRO A 1 262 ? 9.281 -12.172 -16.047 1 96.56 262 PRO A C 1
ATOM 2028 O O . PRO A 1 262 ? 10.164 -11.312 -15.961 1 96.56 262 PRO A O 1
ATOM 2031 N N . PHE A 1 263 ? 9.461 -13.383 -15.578 1 96.75 263 PHE A N 1
ATOM 2032 C CA . PHE A 1 263 ? 10.648 -13.742 -14.812 1 96.75 263 PHE A CA 1
ATOM 2033 C C . PHE A 1 263 ? 11.656 -14.484 -15.688 1 96.75 263 PHE A C 1
ATOM 2035 O O . PHE A 1 263 ? 12.695 -14.93 -15.211 1 96.75 263 PHE A O 1
ATOM 2042 N N . GLY A 1 264 ? 11.336 -14.664 -16.938 1 95.38 264 GLY A N 1
ATOM 2043 C CA . GLY A 1 264 ? 12.25 -15.273 -17.891 1 95.38 264 GLY A CA 1
ATOM 2044 C C . GLY A 1 264 ? 12.391 -16.766 -17.703 1 95.38 264 GLY A C 1
ATOM 2045 O O . GLY A 1 264 ? 13.414 -17.359 -18.062 1 95.38 264 GLY A O 1
ATOM 2046 N N . VAL A 1 265 ? 11.375 -17.406 -17.156 1 95.5 265 VAL A N 1
ATOM 2047 C CA . VAL A 1 265 ? 11.406 -18.844 -16.922 1 95.5 265 VAL A CA 1
ATOM 2048 C C . VAL A 1 265 ? 11.047 -19.578 -18.203 1 95.5 265 VAL A C 1
ATOM 2050 O O . VAL A 1 265 ? 10.117 -19.203 -18.922 1 95.5 265 VAL A O 1
ATOM 2053 N N . GLU A 1 266 ? 11.805 -20.609 -18.5 1 94.06 266 GLU A N 1
ATOM 2054 C CA . GLU A 1 266 ? 11.5 -21.469 -19.641 1 94.06 266 GLU A CA 1
ATOM 2055 C C . GLU A 1 266 ? 10.32 -22.391 -19.344 1 94.06 266 GLU A C 1
ATOM 2057 O O . GLU A 1 266 ? 10.281 -23.016 -18.281 1 94.06 266 GLU A O 1
ATOM 2062 N N . ILE A 1 267 ? 9.438 -22.438 -20.266 1 96 267 ILE A N 1
ATOM 2063 C CA . ILE A 1 267 ? 8.273 -23.297 -20.125 1 96 267 ILE A CA 1
ATOM 2064 C C . ILE A 1 267 ? 8.469 -24.578 -20.922 1 96 267 ILE A C 1
ATOM 2066 O O . ILE A 1 267 ? 8.57 -24.531 -22.156 1 96 267 ILE A O 1
ATOM 2070 N N . PRO A 1 268 ? 8.516 -25.688 -20.234 1 97 268 PRO A N 1
ATOM 2071 C CA . PRO A 1 268 ? 8.648 -26.938 -20.969 1 97 268 PRO A CA 1
ATOM 2072 C C . PRO A 1 268 ? 7.496 -27.188 -21.938 1 97 268 PRO A C 1
ATOM 2074 O O . PRO A 1 268 ? 6.352 -26.828 -21.656 1 97 268 PRO A O 1
ATOM 2077 N N . GLU A 1 269 ? 7.785 -27.875 -23.016 1 96.69 269 GLU A N 1
ATOM 2078 C CA . GLU A 1 269 ? 6.82 -28.109 -24.078 1 96.69 269 GLU A CA 1
ATOM 2079 C C . GLU A 1 269 ? 5.617 -28.906 -23.578 1 96.69 269 GLU A C 1
ATOM 2081 O O . GLU A 1 269 ? 4.477 -28.609 -23.938 1 96.69 269 GLU A O 1
ATOM 2086 N N . ILE A 1 270 ? 5.883 -29.859 -22.781 1 96.94 270 ILE A N 1
ATOM 2087 C CA . ILE A 1 270 ? 4.809 -30.734 -22.297 1 96.94 270 ILE A CA 1
ATOM 2088 C C . ILE A 1 270 ? 3.809 -29.922 -21.484 1 96.94 270 ILE A C 1
ATOM 2090 O O . ILE A 1 270 ? 2.604 -30.156 -21.547 1 96.94 270 ILE A O 1
ATOM 2094 N N . LEU A 1 271 ? 4.309 -29.016 -20.719 1 96.31 271 LEU A N 1
ATOM 2095 C CA . LEU A 1 271 ? 3.457 -28.156 -19.922 1 96.31 271 LEU A CA 1
ATOM 2096 C C . LEU A 1 271 ? 2.613 -27.25 -20.797 1 96.31 271 LEU A C 1
ATOM 2098 O O . LEU A 1 271 ? 1.407 -27.109 -20.578 1 96.31 271 LEU A O 1
ATOM 2102 N N . SER A 1 272 ? 3.215 -26.625 -21.797 1 96.38 272 SER A N 1
ATOM 2103 C CA . SER A 1 272 ? 2.518 -25.766 -22.734 1 96.38 272 SER A CA 1
ATOM 2104 C C . SER A 1 272 ? 1.453 -26.531 -23.516 1 96.38 272 SER A C 1
ATOM 2106 O O . SER A 1 272 ? 0.336 -26.047 -23.688 1 96.38 272 SER A O 1
ATOM 2108 N N . LYS A 1 273 ? 1.778 -27.703 -23.922 1 95.69 273 LYS A N 1
ATOM 2109 C CA . LYS A 1 273 ? 0.842 -28.547 -24.672 1 95.69 273 LYS A CA 1
ATOM 2110 C C . LYS A 1 273 ? -0.357 -28.938 -23.812 1 95.69 273 LYS A C 1
ATOM 2112 O O . LYS A 1 273 ? -1.5 -28.875 -24.281 1 95.69 273 LYS A O 1
ATOM 2117 N N . HIS A 1 274 ? -0.067 -29.328 -22.656 1 95.69 274 HIS A N 1
ATOM 2118 C CA . HIS A 1 274 ? -1.15 -29.719 -21.766 1 95.69 274 HIS A CA 1
ATOM 2119 C C . HIS A 1 274 ? -2.076 -28.531 -21.469 1 95.69 274 HIS A C 1
ATOM 2121 O O . HIS A 1 274 ? -3.299 -28.703 -21.438 1 95.69 274 HIS A O 1
ATOM 2127 N N . ALA A 1 275 ? -1.498 -27.406 -21.25 1 95.12 275 ALA A N 1
ATOM 2128 C CA . ALA A 1 275 ? -2.291 -26.203 -20.984 1 95.12 275 ALA A CA 1
ATOM 2129 C C . ALA A 1 275 ? -3.229 -25.906 -22.141 1 95.12 275 ALA A C 1
ATOM 2131 O O . ALA A 1 275 ? -4.383 -25.516 -21.938 1 95.12 275 ALA A O 1
ATOM 2132 N N . THR A 1 276 ? -2.748 -26.031 -23.312 1 93.06 276 THR A N 1
ATOM 2133 C CA . THR A 1 276 ? -3.549 -25.781 -24.516 1 93.06 276 THR A CA 1
ATOM 2134 C C . THR A 1 276 ? -4.672 -26.812 -24.625 1 93.06 276 THR A C 1
ATOM 2136 O O . THR A 1 276 ? -5.805 -26.469 -24.969 1 93.06 276 THR A O 1
ATOM 2139 N N . MET A 1 277 ? -4.332 -28.016 -24.328 1 91 277 MET A N 1
ATOM 2140 C CA . MET A 1 277 ? -5.301 -29.109 -24.422 1 91 277 MET A CA 1
ATOM 2141 C C . MET A 1 277 ? -6.445 -28.891 -23.422 1 91 277 MET A C 1
ATOM 2143 O O . MET A 1 277 ? -7.613 -29.062 -23.781 1 91 277 MET A O 1
ATOM 2147 N N . VAL A 1 278 ? -6.137 -28.562 -22.234 1 88.69 278 VAL A N 1
ATOM 2148 C CA . VAL A 1 278 ? -7.141 -28.359 -21.203 1 88.69 278 VAL A CA 1
ATOM 2149 C C . VAL A 1 278 ? -8.062 -27.219 -21.578 1 88.69 278 VAL A C 1
ATOM 2151 O O . VAL A 1 278 ? -9.273 -27.281 -21.344 1 88.69 278 VAL A O 1
ATOM 2154 N N . GLU A 1 279 ? -7.512 -26.172 -22.047 1 82.5 279 GLU A N 1
ATOM 2155 C CA . GLU A 1 279 ? -8.305 -25.016 -22.453 1 82.5 279 GLU A CA 1
ATOM 2156 C C . GLU A 1 279 ? -9.281 -25.391 -23.562 1 82.5 279 GLU A C 1
ATOM 2158 O O . GLU A 1 279 ? -10.414 -24.906 -23.594 1 82.5 279 GLU A O 1
ATOM 2163 N N . GLN A 1 280 ? -8.828 -26.203 -24.484 1 77.38 280 GLN A N 1
ATOM 2164 C CA . GLN A 1 280 ? -9.664 -26.625 -25.609 1 77.38 280 GLN A CA 1
ATOM 2165 C C . GLN A 1 280 ? -10.773 -27.562 -25.141 1 77.38 280 GLN A C 1
ATOM 2167 O O . GLN A 1 280 ? -11.898 -27.5 -25.641 1 77.38 280 GLN A O 1
ATOM 2172 N N . ASP A 1 281 ? -10.398 -28.453 -24.188 1 69.94 281 ASP A N 1
ATOM 2173 C CA . ASP A 1 281 ? -11.383 -29.391 -23.656 1 69.94 281 ASP A CA 1
ATOM 2174 C C . ASP A 1 281 ? -12.414 -28.672 -22.781 1 69.94 281 ASP A C 1
ATOM 2176 O O . ASP A 1 281 ? -13.578 -29.078 -22.734 1 69.94 281 ASP A O 1
ATOM 2180 N N . GLY A 1 282 ? -11.961 -27.797 -21.828 1 58.66 282 GLY A N 1
ATOM 2181 C CA . GLY A 1 282 ? -12.891 -27.016 -21.016 1 58.66 282 GLY A CA 1
ATOM 2182 C C . GLY A 1 282 ? -13.859 -26.203 -21.844 1 58.66 282 GLY A C 1
ATOM 2183 O O . GLY A 1 282 ? -15.008 -26 -21.453 1 58.66 282 GLY A O 1
ATOM 2184 N N . ASP A 1 283 ? -13.367 -25.594 -22.891 1 49.31 283 ASP A N 1
ATOM 2185 C CA . ASP A 1 283 ? -14.266 -24.953 -23.844 1 49.31 283 ASP A CA 1
ATOM 2186 C C . ASP A 1 283 ? -15.273 -25.953 -24.406 1 49.31 283 ASP A C 1
ATOM 2188 O O . ASP A 1 283 ? -16.438 -25.625 -24.609 1 49.31 283 ASP A O 1
ATOM 2192 N N . VAL A 1 284 ? -14.984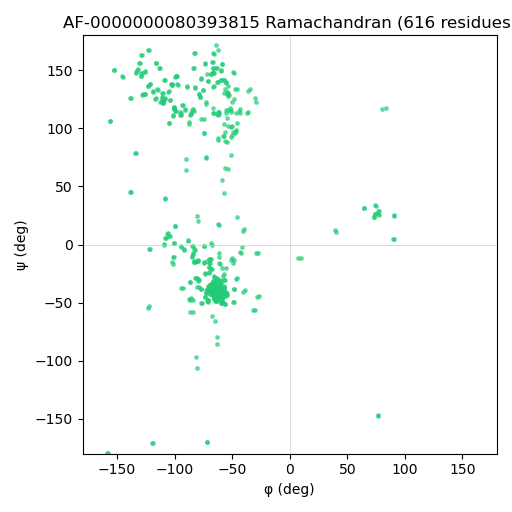 -27.375 -24.453 1 38.44 284 VAL A N 1
ATOM 2193 C CA . VAL A 1 284 ? -15.883 -28.422 -24.953 1 38.44 284 VAL A CA 1
ATOM 2194 C C . VAL A 1 284 ? -16.812 -28.875 -23.828 1 38.44 284 VAL A C 1
ATOM 2196 O O . VAL A 1 284 ? -18 -29.109 -24.062 1 38.44 284 VAL A O 1
ATOM 2199 N N . GLY A 1 285 ? -16.469 -29.188 -22.609 1 31.8 285 GLY A N 1
ATOM 2200 C CA . GLY A 1 285 ? -17.312 -29.594 -21.5 1 31.8 285 GLY A CA 1
ATOM 2201 C C . GLY A 1 285 ? -18.297 -28.531 -21.078 1 31.8 285 GLY A C 1
ATOM 2202 O O . GLY A 1 285 ? -19.266 -28.812 -20.359 1 31.8 285 GLY A O 1
ATOM 2203 N N . ARG A 1 286 ? -17.938 -27.375 -21.047 1 41.03 286 ARG A N 1
ATOM 2204 C CA . ARG A 1 286 ? -18.984 -26.391 -20.828 1 41.03 286 ARG A CA 1
ATOM 2205 C C . ARG A 1 286 ? -20.094 -26.531 -21.875 1 41.03 286 ARG A C 1
ATOM 2207 O O . ARG A 1 286 ? -21.188 -25.984 -21.703 1 41.03 286 ARG A O 1
ATOM 2214 N N . ARG A 1 287 ? -19.922 -27.094 -22.953 1 33.84 287 ARG A N 1
ATOM 2215 C CA . ARG A 1 287 ? -21.031 -27.344 -23.859 1 33.84 287 ARG A CA 1
ATOM 2216 C C . ARG A 1 287 ? -21.844 -28.562 -23.422 1 33.84 287 ARG A C 1
ATOM 2218 O O . ARG A 1 287 ? -23.062 -28.578 -23.547 1 33.84 287 ARG A O 1
ATOM 2225 N N . ALA A 1 288 ? -21.25 -29.75 -22.828 1 34.16 288 ALA A N 1
ATOM 2226 C CA . ALA A 1 288 ? -22.016 -30.969 -22.547 1 34.16 288 ALA A CA 1
ATOM 2227 C C . ALA A 1 288 ? -22.672 -30.891 -21.156 1 34.16 288 ALA A C 1
ATOM 2229 O O . ALA A 1 288 ? -23.719 -31.5 -20.938 1 34.16 288 ALA A O 1
ATOM 2230 N N . SER A 1 289 ? -22 -30.5 -20.125 1 27.33 289 SER A N 1
ATOM 2231 C CA . SER A 1 289 ? -22.469 -30.719 -18.766 1 27.33 289 SER A CA 1
ATOM 2232 C C . SER A 1 289 ? -23.719 -29.906 -18.469 1 27.33 289 SER A C 1
ATOM 2234 O O . SER A 1 289 ? -24.25 -29.938 -17.359 1 27.33 289 SER A O 1
ATOM 2236 N N . LYS A 1 290 ? -24.219 -29.172 -19.281 1 34.25 290 LYS A N 1
ATOM 2237 C CA . LYS A 1 290 ? -25.531 -28.641 -18.906 1 34.25 290 LYS A CA 1
ATOM 2238 C C . LYS A 1 290 ? -26.547 -29.75 -18.719 1 34.25 290 LYS A C 1
ATOM 2240 O O . LYS A 1 290 ? -27.719 -29.5 -18.453 1 34.25 290 LYS A O 1
ATOM 2245 N N . SER A 1 291 ? -26.172 -31 -19.062 1 24.97 291 SER A N 1
ATOM 2246 C CA . SER A 1 291 ? -27.375 -31.828 -18.859 1 24.97 291 SER A CA 1
ATOM 2247 C C . SER A 1 291 ? -27.531 -32.188 -17.391 1 24.97 291 SER A C 1
ATOM 2249 O O . SER A 1 291 ? -28.578 -31.969 -16.781 1 24.97 291 SER A O 1
ATOM 2251 N N . GLY A 1 292 ? -27.234 -33.625 -16.859 1 23.5 292 GLY A N 1
ATOM 2252 C CA . GLY A 1 292 ? -27.922 -34.438 -15.852 1 23.5 292 GLY A CA 1
ATOM 2253 C C . GLY A 1 292 ? -27.375 -34.219 -14.453 1 23.5 292 GLY A C 1
ATOM 2254 O O . GLY A 1 292 ? -26.281 -34.688 -14.141 1 23.5 292 GLY A O 1
ATOM 2255 N N . SER A 1 293 ? -27.406 -33.125 -13.758 1 23.5 293 SER A N 1
ATOM 2256 C CA . SER A 1 293 ? -26.891 -32.875 -12.406 1 23.5 293 SER A CA 1
ATOM 2257 C C . SER A 1 293 ? -27.547 -33.812 -11.391 1 23.5 293 SER A C 1
ATOM 2259 O O . SER A 1 293 ? -28.672 -33.562 -10.953 1 23.5 293 SER A O 1
ATOM 2261 N N . SER A 1 294 ? -27.469 -35.188 -11.633 1 22.81 294 SER A N 1
ATOM 2262 C CA . SER A 1 294 ? -28.031 -36.062 -10.594 1 22.81 294 SER A CA 1
ATOM 2263 C C . SER A 1 294 ? -27.25 -35.906 -9.281 1 22.81 294 SER A C 1
ATOM 2265 O O . SER A 1 294 ? -26.016 -35.906 -9.281 1 22.81 294 SER A O 1
ATOM 2267 N N . CYS A 1 295 ? -27.734 -35.375 -8.211 1 23.3 295 CYS A N 1
ATOM 2268 C CA . CYS A 1 295 ? -27.406 -35.094 -6.82 1 23.3 295 CYS A CA 1
ATOM 2269 C C . CYS A 1 295 ? -26.969 -36.344 -6.098 1 23.3 295 CYS A C 1
ATOM 2271 O O . CYS A 1 295 ? -27.766 -37.25 -5.883 1 23.3 295 CYS A O 1
ATOM 2273 N N . LEU A 1 296 ? -25.812 -37 -6.449 1 22.98 296 LEU A N 1
ATOM 2274 C CA . LEU A 1 296 ? -25.344 -38.188 -5.766 1 22.98 296 LEU A CA 1
ATOM 2275 C C . LEU A 1 296 ? -25.281 -37.969 -4.258 1 22.98 296 LEU A C 1
ATOM 2277 O O . LEU A 1 296 ? -24.859 -36.906 -3.805 1 22.98 296 LEU A O 1
ATOM 2281 N N . ASN A 1 297 ? -26.062 -38.719 -3.443 1 21.89 297 ASN A N 1
ATOM 2282 C CA . ASN A 1 297 ? -26.375 -38.812 -2.023 1 21.89 297 ASN A CA 1
ATOM 2283 C C . ASN A 1 297 ? -25.125 -39.031 -1.183 1 21.89 297 ASN A C 1
ATOM 2285 O O . ASN A 1 297 ? -24.188 -39.719 -1.62 1 21.89 297 ASN A O 1
ATOM 2289 N N . PRO A 1 298 ? -24.906 -38.25 -0.096 1 22.64 298 PRO A N 1
ATOM 2290 C CA . PRO A 1 298 ? -23.797 -38.125 0.848 1 22.64 298 PRO A CA 1
ATOM 2291 C C . PRO A 1 298 ? -23.422 -39.469 1.511 1 22.64 298 PRO A C 1
ATOM 2293 O O . PRO A 1 298 ? -24.297 -40.25 1.828 1 22.64 298 PRO A O 1
ATOM 2296 N N . VAL A 1 299 ? -22.297 -40.062 1.177 1 22.73 299 VAL A N 1
ATOM 2297 C CA . VAL A 1 299 ? -21.703 -41.281 1.687 1 22.73 299 VAL A CA 1
ATOM 2298 C C . VAL A 1 299 ? -21.641 -41.219 3.211 1 22.73 299 VAL A C 1
ATOM 2300 O O . VAL A 1 299 ? -21.297 -40.188 3.785 1 22.73 299 VAL A O 1
ATOM 2303 N N . SER A 1 300 ? -22.328 -42.062 3.959 1 21.56 300 SER A N 1
ATOM 2304 C CA . SER A 1 300 ? -22.531 -42.344 5.379 1 21.56 300 SER A CA 1
ATOM 2305 C C . SER A 1 300 ? -21.219 -42.594 6.094 1 21.56 300 SER A C 1
ATOM 2307 O O . SER A 1 300 ? -20.359 -43.344 5.59 1 21.56 300 SER A O 1
ATOM 2309 N N . ALA A 1 301 ? -20.828 -41.688 7.023 1 22.86 301 ALA A N 1
ATOM 2310 C CA . ALA A 1 301 ? -19.688 -41.625 7.926 1 22.86 301 ALA A CA 1
ATOM 2311 C C . ALA A 1 301 ? -19.516 -42.938 8.695 1 22.86 301 ALA A C 1
ATOM 2313 O O . ALA A 1 301 ? -20.453 -43.406 9.328 1 22.86 301 ALA A O 1
ATOM 2314 N N . LEU A 1 302 ? -18.672 -43.844 8.266 1 22.95 302 LEU A N 1
ATOM 2315 C CA . LEU A 1 302 ? -18.344 -45.125 8.914 1 22.95 302 LEU A CA 1
ATOM 2316 C C . LEU A 1 302 ? -17.922 -44.875 10.359 1 22.95 302 LEU A C 1
ATOM 2318 O O . LEU A 1 302 ? -17.328 -43.844 10.688 1 22.95 302 LEU A O 1
ATOM 2322 N N . SER A 1 303 ? -18.516 -45.625 11.352 1 23.42 303 SER A N 1
ATOM 2323 C CA . SER A 1 303 ? -18.5 -45.719 12.805 1 23.42 303 SER A CA 1
ATOM 2324 C C . SER A 1 303 ? -17.078 -45.906 13.336 1 23.42 303 SER A C 1
ATOM 2326 O O . SER A 1 303 ? -16.25 -46.562 12.688 1 23.42 303 SER A O 1
ATOM 2328 N N . PRO A 1 304 ? -16.688 -45.062 14.383 1 24.23 304 PRO A N 1
ATOM 2329 C CA . PRO A 1 304 ? -15.414 -45 15.117 1 24.23 304 PRO A CA 1
ATOM 2330 C C . PRO A 1 304 ? -14.992 -46.344 15.695 1 24.23 304 PRO A C 1
ATOM 2332 O O . PRO A 1 304 ? -15.828 -47.094 16.219 1 24.23 304 PRO A O 1
ATOM 2335 N N . LEU A 1 305 ? -14.078 -47.094 15.156 1 24.66 305 LEU A N 1
ATOM 2336 C CA . LEU A 1 305 ? -13.516 -48.344 15.641 1 24.66 305 LEU A CA 1
ATOM 2337 C C . LEU A 1 305 ? -13.055 -48.219 17.094 1 24.66 305 LEU A C 1
ATOM 2339 O O . LEU A 1 305 ? -12.312 -47.281 17.422 1 24.66 305 LEU A O 1
ATOM 2343 N N . THR A 1 306 ? -13.82 -48.719 18.141 1 25.97 306 THR A N 1
ATOM 2344 C CA . THR A 1 306 ? -13.672 -48.906 19.578 1 25.97 306 THR A CA 1
ATOM 2345 C C . THR A 1 306 ? -12.328 -49.531 19.906 1 25.97 306 THR A C 1
ATOM 2347 O O . THR A 1 306 ? -11.898 -50.469 19.219 1 25.97 306 THR A O 1
ATOM 2350 N N . ASP A 1 307 ? -11.398 -48.844 20.578 1 23.14 307 ASP A N 1
ATOM 2351 C CA . ASP A 1 307 ? -10.148 -49.25 21.203 1 23.14 307 ASP A CA 1
ATOM 2352 C C . ASP A 1 307 ? -10.32 -50.531 22.031 1 23.14 307 ASP A C 1
ATOM 2354 O O . ASP A 1 307 ? -11.258 -50.625 22.812 1 23.14 307 ASP A O 1
ATOM 2358 N N . MET A 1 308 ? -9.844 -51.688 21.531 1 21.27 308 MET A N 1
ATOM 2359 C CA . MET A 1 308 ? -9.547 -52.969 22.156 1 21.27 308 MET A CA 1
ATOM 2360 C C . MET A 1 308 ? -8.664 -52.781 23.391 1 21.27 308 MET A C 1
ATOM 2362 O O . MET A 1 308 ? -7.516 -52.375 23.281 1 21.27 308 MET A O 1
ATOM 2366 N N . LYS A 1 309 ? -9.188 -52.344 24.547 1 20.84 309 LYS A N 1
ATOM 2367 C CA . LYS A 1 309 ? -8.633 -52.406 25.906 1 20.84 309 LYS A CA 1
ATOM 2368 C C . LYS A 1 309 ? -8.078 -53.812 26.172 1 20.84 309 LYS A C 1
ATOM 2370 O O . LYS A 1 309 ? -7.504 -54.062 27.234 1 20.84 309 LYS A O 1
ATOM 2375 N N . GLU A 1 310 ? -7.66 -54.75 25.344 1 21.27 310 GLU A N 1
ATOM 2376 C CA . GLU A 1 310 ? -6.898 -55.75 26.094 1 21.27 310 GLU A CA 1
ATOM 2377 C C . GLU A 1 310 ? -5.461 -55.312 26.312 1 21.27 310 GLU A C 1
ATOM 2379 O O . GLU A 1 310 ? -4.848 -54.688 25.438 1 21.27 310 GLU A O 1
ATOM 2384 N N . MET B 1 1 ? 8.148 8.828 2.246 1 32.5 1 MET B N 1
ATOM 2385 C CA . MET B 1 1 ? 8.734 7.809 3.111 1 32.5 1 MET B CA 1
ATOM 2386 C C . MET B 1 1 ? 10.039 8.305 3.727 1 32.5 1 MET B C 1
ATOM 2388 O O . MET B 1 1 ? 10.875 8.891 3.035 1 32.5 1 MET B O 1
ATOM 2392 N N . ASP B 1 2 ? 10.008 8.477 4.977 1 35.97 2 ASP B N 1
ATOM 2393 C CA . ASP B 1 2 ? 11.172 8.984 5.699 1 35.97 2 ASP B CA 1
ATOM 2394 C C . ASP B 1 2 ? 12.32 7.977 5.672 1 35.97 2 ASP B C 1
ATOM 2396 O O . ASP B 1 2 ? 12.102 6.789 5.418 1 35.97 2 ASP B O 1
ATOM 2400 N N . ALA B 1 3 ? 13.562 8.367 5.855 1 40.97 3 ALA B N 1
ATOM 2401 C CA . ALA B 1 3 ? 14.797 7.594 5.941 1 40.97 3 ALA B CA 1
ATOM 2402 C C . ALA B 1 3 ? 14.633 6.391 6.863 1 40.97 3 ALA B C 1
ATOM 2404 O O . ALA B 1 3 ? 15.336 5.391 6.727 1 40.97 3 ALA B O 1
ATOM 2405 N N . GLU B 1 4 ? 13.789 6.566 7.801 1 36.66 4 GLU B N 1
ATOM 2406 C CA . GLU B 1 4 ? 13.609 5.547 8.828 1 36.66 4 GLU B CA 1
ATOM 2407 C C . GLU B 1 4 ? 12.641 4.461 8.367 1 36.66 4 GLU B C 1
ATOM 2409 O O . GLU B 1 4 ? 12.398 3.49 9.086 1 36.66 4 GLU B O 1
ATOM 2414 N N . THR B 1 5 ? 12.008 4.648 7.234 1 39.25 5 THR B N 1
ATOM 2415 C CA . THR B 1 5 ? 11.039 3.645 6.816 1 39.25 5 THR B CA 1
ATOM 2416 C C . THR B 1 5 ? 11.727 2.32 6.508 1 39.25 5 THR B C 1
ATOM 2418 O O . THR B 1 5 ? 12.688 2.279 5.73 1 39.25 5 THR B O 1
ATOM 2421 N N . PRO B 1 6 ? 11.445 1.286 7.34 1 45.88 6 PRO B N 1
ATOM 2422 C CA . PRO B 1 6 ? 12.023 -0.01 6.98 1 45.88 6 PRO B CA 1
ATOM 2423 C C . PRO B 1 6 ? 11.852 -0.348 5.5 1 45.88 6 PRO B C 1
ATOM 2425 O O . PRO B 1 6 ? 10.859 0.056 4.887 1 45.88 6 PRO B O 1
ATOM 2428 N N . LEU B 1 7 ? 12.906 -0.817 4.797 1 53.16 7 LEU B N 1
ATOM 2429 C CA . LEU B 1 7 ? 12.961 -1.22 3.396 1 53.16 7 LEU B CA 1
ATOM 2430 C C . LEU B 1 7 ? 11.727 -2.043 3.021 1 53.16 7 LEU B C 1
ATOM 2432 O O . LEU B 1 7 ? 11.359 -2.113 1.849 1 53.16 7 LEU B O 1
ATOM 2436 N N . THR B 1 8 ? 10.977 -2.322 4.195 1 61.47 8 THR B N 1
ATOM 2437 C CA . THR B 1 8 ? 10.094 -3.439 3.865 1 61.47 8 THR B CA 1
ATOM 2438 C C . THR B 1 8 ? 8.633 -3.057 4.078 1 61.47 8 THR B C 1
ATOM 2440 O O . THR B 1 8 ? 7.734 -3.863 3.836 1 61.47 8 THR B O 1
ATOM 2443 N N . ARG B 1 9 ? 8.375 -1.759 4.617 1 69.31 9 ARG B N 1
ATOM 2444 C CA . ARG B 1 9 ? 6.957 -1.552 4.895 1 69.31 9 ARG B CA 1
ATOM 2445 C C . ARG B 1 9 ? 6.594 -0.073 4.816 1 69.31 9 ARG B C 1
ATOM 2447 O O . ARG B 1 9 ? 7.457 0.793 4.973 1 69.31 9 ARG B O 1
ATOM 2454 N N . LEU B 1 10 ? 5.438 0.2 4.465 1 82.75 10 LEU B N 1
ATOM 2455 C CA . LEU B 1 10 ? 4.867 1.54 4.547 1 82.75 10 LEU B CA 1
ATOM 2456 C C . LEU B 1 10 ? 4.715 1.982 5.996 1 82.75 10 LEU B C 1
ATOM 2458 O O . LEU B 1 10 ? 4.594 1.146 6.895 1 82.75 10 LEU B O 1
ATOM 2462 N N . LEU B 1 11 ? 4.852 3.271 6.223 1 83.81 11 LEU B N 1
ATOM 2463 C CA . LEU B 1 11 ? 4.52 3.789 7.547 1 83.81 11 LEU B CA 1
ATOM 2464 C C . LEU B 1 11 ? 3.066 3.49 7.895 1 83.81 11 LEU B C 1
ATOM 2466 O O . LEU B 1 11 ? 2.229 3.328 7.004 1 83.81 11 LEU B O 1
ATOM 2470 N N . ARG B 1 12 ? 2.764 3.439 9.102 1 85.12 12 ARG B N 1
ATOM 2471 C CA . ARG B 1 12 ? 1.451 3.012 9.57 1 85.12 12 ARG B CA 1
ATOM 2472 C C . ARG B 1 12 ? 0.345 3.883 8.984 1 85.12 12 ARG B C 1
ATOM 2474 O O . ARG B 1 12 ? -0.635 3.369 8.445 1 85.12 12 ARG B O 1
ATOM 2481 N N . PRO B 1 13 ? 0.461 5.242 9.07 1 88.81 13 PRO B N 1
ATOM 2482 C CA . PRO B 1 13 ? -0.613 6.051 8.492 1 88.81 13 PRO B CA 1
ATOM 2483 C C . PRO B 1 13 ? -0.794 5.812 6.992 1 88.81 13 PRO B C 1
ATOM 2485 O O . PRO B 1 13 ? -1.921 5.84 6.492 1 88.81 13 PRO B O 1
ATOM 2488 N N . GLN B 1 14 ? 0.304 5.578 6.297 1 92.25 14 GLN B N 1
ATOM 2489 C CA . GLN B 1 14 ? 0.259 5.293 4.867 1 92.25 14 GLN B CA 1
ATOM 2490 C C . GLN B 1 14 ? -0.475 3.982 4.594 1 92.25 14 GLN B C 1
ATOM 2492 O O . GLN B 1 14 ? -1.377 3.934 3.756 1 92.25 14 GLN B O 1
ATOM 2497 N N . ALA B 1 15 ? -0.077 2.955 5.359 1 90.5 15 ALA B N 1
ATOM 2498 C CA . ALA B 1 15 ? -0.667 1.632 5.184 1 90.5 15 ALA B CA 1
ATOM 2499 C C . ALA B 1 15 ? -2.154 1.644 5.523 1 90.5 15 ALA B C 1
ATOM 2501 O O . ALA B 1 15 ? -2.967 1.056 4.805 1 90.5 15 ALA B O 1
ATOM 2502 N N . LEU B 1 16 ? -2.506 2.289 6.598 1 89.81 16 LEU B N 1
ATOM 2503 C CA . LEU B 1 16 ? -3.891 2.34 7.051 1 89.81 16 LEU B CA 1
ATOM 2504 C C . LEU B 1 16 ? -4.77 3.064 6.031 1 89.81 16 LEU B C 1
ATOM 2506 O O . LEU B 1 16 ? -5.883 2.621 5.742 1 89.81 16 LEU B O 1
ATOM 2510 N N . LEU B 1 17 ? -4.293 4.137 5.566 1 93.38 17 LEU B N 1
ATOM 2511 C CA . LEU B 1 17 ? -5.074 4.887 4.59 1 93.38 17 LEU B CA 1
ATOM 2512 C C . LEU B 1 17 ? -5.289 4.066 3.322 1 93.38 17 LEU B C 1
ATOM 2514 O O . LEU B 1 17 ? -6.398 4.02 2.789 1 93.38 17 LEU B O 1
ATOM 2518 N N . GLN B 1 18 ? -4.266 3.488 2.838 1 94.38 18 GLN B N 1
ATOM 2519 C CA . GLN B 1 18 ? -4.398 2.676 1.632 1 94.38 18 GLN B CA 1
ATOM 2520 C C . GLN B 1 18 ? -5.387 1.534 1.845 1 94.38 18 GLN B C 1
ATOM 2522 O O . GLN B 1 18 ? -6.242 1.278 0.994 1 94.38 18 GLN B O 1
ATOM 2527 N N . ALA B 1 19 ? -5.176 0.781 2.955 1 91.75 19 ALA B N 1
ATOM 2528 C CA . ALA B 1 19 ? -6.09 -0.317 3.266 1 91.75 19 ALA B CA 1
ATOM 2529 C C . ALA B 1 19 ? -7.535 0.172 3.332 1 91.75 19 ALA B C 1
ATOM 2531 O O . ALA B 1 19 ? -8.445 -0.485 2.818 1 91.75 19 ALA B O 1
ATOM 2532 N N . PHE B 1 20 ? -7.75 1.317 3.955 1 90.94 20 PHE B N 1
ATOM 2533 C CA . PHE B 1 20 ? -9.078 1.915 4.051 1 90.94 20 PHE B CA 1
ATOM 2534 C C . PHE B 1 20 ? -9.656 2.168 2.662 1 90.94 20 PHE B C 1
ATOM 2536 O O . PHE B 1 20 ? -10.797 1.802 2.387 1 90.94 20 PHE B O 1
ATOM 2543 N N . CYS B 1 21 ? -8.867 2.797 1.817 1 94.56 21 CYS B N 1
ATOM 2544 C CA . CYS B 1 21 ? -9.32 3.098 0.464 1 94.56 21 CYS B CA 1
ATOM 2545 C C . CYS B 1 21 ? -9.68 1.822 -0.289 1 94.56 21 CYS B C 1
ATOM 2547 O O . CYS B 1 21 ? -10.758 1.723 -0.876 1 94.56 21 CYS B O 1
ATOM 2549 N N . LEU B 1 22 ? -8.859 0.81 -0.268 1 94.19 22 LEU B N 1
ATOM 2550 C CA . LEU B 1 22 ? -9.07 -0.428 -1.01 1 94.19 22 LEU B CA 1
ATOM 2551 C C . LEU B 1 22 ? -10.281 -1.186 -0.465 1 94.19 22 LEU B C 1
ATOM 2553 O O . LEU B 1 22 ? -11.023 -1.809 -1.228 1 94.19 22 LEU B O 1
ATOM 2557 N N . HIS B 1 23 ? -10.469 -1.11 0.832 1 91.5 23 HIS B N 1
ATOM 2558 C CA . HIS B 1 23 ? -11.633 -1.737 1.433 1 91.5 23 HIS B CA 1
ATOM 2559 C C . HIS B 1 23 ? -12.922 -1.103 0.92 1 91.5 23 HIS B C 1
ATOM 2561 O O . HIS B 1 23 ? -13.953 -1.771 0.828 1 91.5 23 HIS B O 1
ATOM 2567 N N . HIS B 1 24 ? -12.852 0.091 0.58 1 92.56 24 HIS B N 1
ATOM 2568 C CA . HIS B 1 24 ? -14.016 0.794 0.058 1 92.56 24 HIS B CA 1
ATOM 2569 C C . HIS B 1 24 ? -13.977 0.876 -1.464 1 92.56 24 HIS B C 1
ATOM 2571 O O . HIS B 1 24 ? -14.648 1.717 -2.064 1 92.56 24 HIS B O 1
ATOM 2577 N N . TYR B 1 25 ? -13.164 0.101 -2.098 1 93.12 25 TYR B N 1
ATOM 2578 C CA . TYR B 1 25 ? -13.055 -0.088 -3.541 1 93.12 25 TYR B CA 1
ATOM 2579 C C . TYR B 1 25 ? -12.602 1.195 -4.227 1 93.12 25 TYR B C 1
ATOM 2581 O O . TYR B 1 25 ? -13.023 1.492 -5.344 1 93.12 25 TYR B O 1
ATOM 2589 N N . ILE B 1 26 ? -11.789 1.993 -3.518 1 94.19 26 ILE B N 1
ATOM 2590 C CA . ILE B 1 26 ? -11.164 3.186 -4.074 1 94.19 26 ILE B CA 1
ATOM 2591 C C . ILE B 1 26 ? -9.719 2.869 -4.473 1 94.19 26 ILE B C 1
ATOM 2593 O O . ILE B 1 26 ? -8.891 2.559 -3.615 1 94.19 26 ILE B O 1
ATOM 2597 N N . PRO B 1 27 ? -9.422 2.941 -5.777 1 94.75 27 PRO B N 1
ATOM 2598 C CA . PRO B 1 27 ? -8.039 2.672 -6.18 1 94.75 27 PRO B CA 1
ATOM 2599 C C . PRO B 1 27 ? -7.062 3.727 -5.672 1 94.75 27 PRO B C 1
ATOM 2601 O O . PRO B 1 27 ? -7.449 4.871 -5.434 1 94.75 27 PRO B O 1
ATOM 2604 N N . THR B 1 28 ? -5.871 3.344 -5.477 1 95.81 28 THR B N 1
ATOM 2605 C CA . THR B 1 28 ? -4.836 4.262 -5.012 1 95.81 28 THR B CA 1
ATOM 2606 C C . THR B 1 28 ? -3.598 4.172 -5.895 1 95.81 28 THR B C 1
ATOM 2608 O O . THR B 1 28 ? -3.303 3.111 -6.457 1 95.81 28 THR B O 1
ATOM 2611 N N . ILE B 1 29 ? -2.92 5.266 -6.117 1 96.06 29 ILE B N 1
ATOM 2612 C CA . ILE B 1 29 ? -1.602 5.34 -6.734 1 96.06 29 ILE B CA 1
ATOM 2613 C C . ILE B 1 29 ? -0.564 5.75 -5.691 1 96.06 29 ILE B C 1
ATOM 2615 O O . ILE B 1 29 ? -0.766 6.715 -4.949 1 96.06 29 ILE B O 1
ATOM 2619 N N . ALA B 1 30 ? 0.418 4.926 -5.508 1 95.56 30 ALA B N 1
ATOM 2620 C CA . ALA B 1 30 ? 1.486 5.215 -4.551 1 95.56 30 ALA B CA 1
ATOM 2621 C C . ALA B 1 30 ? 2.768 5.629 -5.27 1 95.56 30 ALA B C 1
ATOM 2623 O O . ALA B 1 30 ? 3.188 4.977 -6.23 1 95.56 30 ALA B O 1
ATOM 2624 N N . TYR B 1 31 ? 3.396 6.75 -4.828 1 95.5 31 TYR B N 1
ATOM 2625 C CA . TYR B 1 31 ? 4.574 7.367 -5.426 1 95.5 31 TYR B CA 1
ATOM 2626 C C . TYR B 1 31 ? 5.562 7.812 -4.352 1 95.5 31 TYR B C 1
ATOM 2628 O O . TYR B 1 31 ? 5.172 8.438 -3.361 1 95.5 31 TYR B O 1
ATOM 2636 N N . ARG B 1 32 ? 6.793 7.34 -4.504 1 94.75 32 ARG B N 1
ATOM 2637 C CA . ARG B 1 32 ? 7.848 7.852 -3.635 1 94.75 32 ARG B CA 1
ATOM 2638 C C . ARG B 1 32 ? 8.594 9 -4.297 1 94.75 32 ARG B C 1
ATOM 2640 O O . ARG B 1 32 ? 9.359 8.789 -5.238 1 94.75 32 ARG B O 1
ATOM 2647 N N . MET B 1 33 ? 8.422 10.188 -3.771 1 94.12 33 MET B N 1
ATOM 2648 C CA . MET B 1 33 ? 9.102 11.367 -4.293 1 94.12 33 MET B CA 1
ATOM 2649 C C . MET B 1 33 ? 10.555 11.414 -3.824 1 94.12 33 MET B C 1
ATOM 2651 O O . MET B 1 33 ? 10.836 11.203 -2.645 1 94.12 33 MET B O 1
ATOM 2655 N N . ASN B 1 34 ? 11.453 11.555 -4.762 1 93.81 34 ASN B N 1
ATOM 2656 C CA . ASN B 1 34 ? 12.828 11.875 -4.395 1 93.81 34 ASN B CA 1
ATOM 2657 C C . ASN B 1 34 ? 12.969 13.336 -3.969 1 93.81 34 ASN B C 1
ATOM 2659 O O . ASN B 1 34 ? 13.133 14.219 -4.812 1 93.81 34 ASN B O 1
ATOM 2663 N N . LEU B 1 35 ? 12.922 13.57 -2.689 1 91.56 35 LEU B N 1
ATOM 2664 C CA . LEU B 1 35 ? 12.875 14.938 -2.17 1 91.56 35 LEU B CA 1
ATOM 2665 C C . LEU B 1 35 ? 14.18 15.672 -2.453 1 91.56 35 LEU B C 1
ATOM 2667 O O . LEU B 1 35 ? 14.18 16.891 -2.666 1 91.56 35 LEU B O 1
ATOM 2671 N N . SER B 1 36 ? 15.297 14.922 -2.42 1 91.19 36 SER B N 1
ATOM 2672 C CA . SER B 1 36 ? 16.578 15.547 -2.752 1 91.19 36 SER B CA 1
ATOM 2673 C C . SER B 1 36 ? 16.562 16.125 -4.16 1 91.19 36 SER B C 1
ATOM 2675 O O . SER B 1 36 ? 17 17.266 -4.367 1 91.19 36 SER B O 1
ATOM 2677 N N . LYS B 1 37 ? 16.016 15.367 -5.066 1 92.06 37 LYS B N 1
ATOM 2678 C CA . LYS B 1 37 ? 15.883 15.867 -6.43 1 92.06 37 LYS B CA 1
ATOM 2679 C C . LYS B 1 37 ? 14.852 16.984 -6.512 1 92.06 37 LYS B C 1
ATOM 2681 O O . LYS B 1 37 ? 15.07 18 -7.18 1 92.06 37 LYS B O 1
ATOM 2686 N N . ALA B 1 38 ? 13.812 16.859 -5.797 1 92.88 38 ALA B N 1
ATOM 2687 C CA . ALA B 1 38 ? 12.711 17.812 -5.84 1 92.88 38 ALA B CA 1
ATOM 2688 C C . ALA B 1 38 ? 13.141 19.188 -5.309 1 92.88 38 ALA B C 1
ATOM 2690 O O . ALA B 1 38 ? 12.602 20.219 -5.711 1 92.88 38 ALA B O 1
ATOM 2691 N N . ARG B 1 39 ? 14.094 19.188 -4.449 1 90.44 39 ARG B N 1
ATOM 2692 C CA . ARG B 1 39 ? 14.516 20.438 -3.811 1 90.44 39 ARG B CA 1
ATOM 2693 C C . ARG B 1 39 ? 15.828 20.938 -4.402 1 90.44 39 ARG B C 1
ATOM 2695 O O . ARG B 1 39 ? 16.406 21.906 -3.912 1 90.44 39 ARG B O 1
ATOM 2702 N N . SER B 1 40 ? 16.328 20.312 -5.453 1 84.06 40 SER B N 1
ATOM 2703 C CA . SER B 1 40 ? 17.594 20.703 -6.07 1 84.06 40 SER B CA 1
ATOM 2704 C C . SER B 1 40 ? 17.406 21.906 -6.988 1 84.06 40 SER B C 1
ATOM 2706 O O . SER B 1 40 ? 18.312 22.297 -7.719 1 84.06 40 SER B O 1
ATOM 2708 N N . PHE B 1 41 ? 16.422 22.859 -6.918 1 64.75 41 PHE B N 1
ATOM 2709 C CA . PHE B 1 41 ? 16.156 23.984 -7.793 1 64.75 41 PHE B CA 1
ATOM 2710 C C . PHE B 1 41 ? 17.438 24.516 -8.422 1 64.75 41 PHE B C 1
AT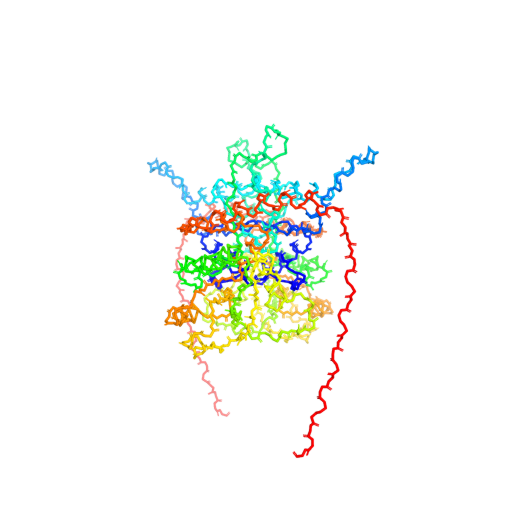OM 2712 O O . PHE B 1 41 ? 18.484 24.578 -7.766 1 64.75 41 PHE B O 1
ATOM 2719 N N . PRO B 1 42 ? 17.453 24.609 -9.844 1 52.28 42 PRO B N 1
ATOM 2720 C CA . PRO B 1 42 ? 18.656 25.203 -10.438 1 52.28 42 PRO B CA 1
ATOM 2721 C C . PRO B 1 42 ? 19.031 26.531 -9.781 1 52.28 42 PRO B C 1
ATOM 2723 O O . PRO B 1 42 ? 18.172 27.25 -9.297 1 52.28 42 PRO B O 1
ATOM 2726 N N . PRO B 1 43 ? 20.219 26.719 -9.219 1 43.31 43 PRO B N 1
ATOM 2727 C CA . PRO B 1 43 ? 20.672 28.094 -8.953 1 43.31 43 PRO B CA 1
ATOM 2728 C C . PRO B 1 43 ? 20.234 29.078 -10.031 1 43.31 43 PRO B C 1
ATOM 2730 O O . PRO B 1 43 ? 19.969 28.688 -11.172 1 43.31 43 PRO B O 1
ATOM 2733 N N . SER B 1 44 ? 19.656 30.266 -9.594 1 39.56 44 SER B N 1
ATOM 2734 C CA . SER B 1 44 ? 19.391 31.406 -10.461 1 39.56 44 SER B CA 1
ATOM 2735 C C . SER B 1 44 ? 20.375 31.453 -11.633 1 39.56 44 SER B C 1
ATOM 2737 O O . SER B 1 44 ? 20.312 32.344 -12.469 1 39.56 44 SER B O 1
ATOM 2739 N N . SER B 1 45 ? 21.781 31.234 -11.289 1 38.38 45 SER B N 1
ATOM 2740 C CA . SER B 1 45 ? 22.719 31.75 -12.281 1 38.38 45 SER B CA 1
ATOM 2741 C C . SER B 1 45 ? 22.516 31.062 -13.633 1 38.38 45 SER B C 1
ATOM 2743 O O . SER B 1 45 ? 22.469 29.844 -13.711 1 38.38 45 SER B O 1
ATOM 2745 N N . PRO B 1 46 ? 22.047 31.938 -14.508 1 38.44 46 PRO B N 1
ATOM 2746 C CA . PRO B 1 46 ? 21.953 31.625 -15.938 1 38.44 46 PRO B CA 1
ATOM 2747 C C . PRO B 1 46 ? 23.172 30.844 -16.438 1 38.44 46 PRO B C 1
ATOM 2749 O O . PRO B 1 46 ? 23.484 30.875 -17.641 1 38.44 46 PRO B O 1
ATOM 2752 N N . SER B 1 47 ? 24.078 30.312 -15.562 1 37.66 47 SER B N 1
ATOM 2753 C CA . SER B 1 47 ? 25.219 30.016 -16.422 1 37.66 47 SER B CA 1
ATOM 2754 C C . SER B 1 47 ? 24.766 29.375 -17.734 1 37.66 47 SER B C 1
ATOM 2756 O O . SER B 1 47 ? 23.938 28.453 -17.734 1 37.66 47 SER B O 1
ATOM 2758 N N . PRO B 1 48 ? 24.984 30.172 -18.797 1 38.5 48 PRO B N 1
ATOM 2759 C CA . PRO B 1 48 ? 24.719 29.906 -20.203 1 38.5 48 PRO B CA 1
ATOM 2760 C C . PRO B 1 48 ? 24.828 28.438 -20.562 1 38.5 48 PRO B C 1
ATOM 2762 O O . PRO B 1 48 ? 24.25 27.984 -21.562 1 38.5 48 PRO B O 1
ATOM 2765 N N . SER B 1 49 ? 26.094 27.938 -20.203 1 35.84 49 SER B N 1
ATOM 2766 C CA . SER B 1 49 ? 26.562 26.875 -21.078 1 35.84 49 SER B CA 1
ATOM 2767 C C . SER B 1 49 ? 25.688 25.625 -20.984 1 35.84 49 SER B C 1
ATOM 2769 O O . SER B 1 49 ? 25.828 24.688 -21.766 1 35.84 49 SER B O 1
ATOM 2771 N N . VAL B 1 50 ? 25.766 25.016 -19.688 1 37.28 50 VAL B N 1
ATOM 2772 C CA . VAL B 1 50 ? 25.812 23.547 -19.75 1 37.28 50 VAL B CA 1
ATOM 2773 C C . VAL B 1 50 ? 24.516 23.016 -20.344 1 37.28 50 VAL B C 1
ATOM 2775 O O . VAL B 1 50 ? 23.484 23.672 -20.297 1 37.28 50 VAL B O 1
ATOM 2778 N N . SER B 1 51 ? 24.391 21.547 -20.688 1 40.47 51 SER B N 1
ATOM 2779 C CA . SER B 1 51 ? 23.859 20.484 -21.516 1 40.47 51 SER B CA 1
ATOM 2780 C C . SER B 1 51 ? 22.359 20.281 -21.266 1 40.47 51 SER B C 1
ATOM 2782 O O . SER B 1 51 ? 21.844 20.672 -20.219 1 40.47 51 SER B O 1
ATOM 2784 N N . SER B 1 52 ? 21.5 19.891 -22.25 1 48.5 52 SER B N 1
ATOM 2785 C CA . SER B 1 52 ? 20.219 19.344 -22.703 1 48.5 52 SER B CA 1
ATOM 2786 C C . SER B 1 52 ? 19.625 18.422 -21.641 1 48.5 52 SER B C 1
ATOM 2788 O O . SER B 1 52 ? 18.562 17.812 -21.875 1 48.5 52 SER B O 1
ATOM 2790 N N . MET B 1 53 ? 20.422 18.172 -20.625 1 56.19 53 MET B N 1
ATOM 2791 C CA . MET B 1 53 ? 19.922 17.125 -19.734 1 56.19 53 MET B CA 1
ATOM 2792 C C . MET B 1 53 ? 18.969 17.703 -18.703 1 56.19 53 MET B C 1
ATOM 2794 O O . MET B 1 53 ? 19.266 18.719 -18.078 1 56.19 53 MET B O 1
ATOM 2798 N N . GLN B 1 54 ? 17.719 17.344 -18.703 1 73.19 54 GLN B N 1
ATOM 2799 C CA . GLN B 1 54 ? 16.703 17.656 -17.703 1 73.19 54 GLN B CA 1
ATOM 2800 C C . GLN B 1 54 ? 17.297 17.641 -16.297 1 73.19 54 GLN B C 1
ATOM 2802 O O . GLN B 1 54 ? 18 16.703 -15.938 1 73.19 54 GLN B O 1
ATOM 2807 N N . SER B 1 55 ? 17.359 18.859 -15.594 1 87.44 55 SER B N 1
ATOM 2808 C CA . SER B 1 55 ? 17.812 18.938 -14.211 1 87.44 55 SER B CA 1
ATOM 2809 C C . SER B 1 55 ? 17.094 17.906 -13.336 1 87.44 55 SER B C 1
ATOM 2811 O O . SER B 1 55 ? 16 17.453 -13.672 1 87.44 55 SER B O 1
ATOM 2813 N N . PRO B 1 56 ? 17.797 17.422 -12.305 1 90.12 56 PRO B N 1
ATOM 2814 C CA . PRO B 1 56 ? 17.141 16.5 -11.375 1 90.12 56 PRO B CA 1
ATOM 2815 C C . PRO B 1 56 ? 15.781 17.016 -10.906 1 90.12 56 PRO B C 1
ATOM 2817 O O . PRO B 1 56 ? 14.844 16.234 -10.742 1 90.12 56 PRO B O 1
ATOM 2820 N N . TYR B 1 57 ? 15.758 18.328 -10.695 1 91.69 57 TYR B N 1
ATOM 2821 C CA . TYR B 1 57 ? 14.5 18.953 -10.305 1 91.69 57 TYR B CA 1
ATOM 2822 C C . TYR B 1 57 ? 13.438 18.75 -11.383 1 91.69 57 TYR B C 1
ATOM 2824 O O . TYR B 1 57 ? 12.328 18.312 -11.094 1 91.69 57 TYR B O 1
ATOM 2832 N N . GLU B 1 58 ? 13.805 18.969 -12.555 1 91.06 58 GLU B N 1
ATOM 2833 C CA . GLU B 1 58 ? 12.859 18.875 -13.664 1 91.06 58 GLU B CA 1
ATOM 2834 C C . GLU B 1 58 ? 12.438 17.422 -13.898 1 91.06 58 GLU B C 1
ATOM 2836 O O . GLU B 1 58 ? 11.281 17.156 -14.227 1 91.06 58 GLU B O 1
ATOM 2841 N N . GLU B 1 59 ? 13.352 16.594 -13.742 1 91.56 59 GLU B N 1
ATOM 2842 C CA . GLU B 1 59 ? 13.055 15.172 -13.922 1 91.56 59 GLU B CA 1
ATOM 2843 C C . GLU B 1 59 ? 12.039 14.688 -12.898 1 91.56 59 GLU B C 1
ATOM 2845 O O . GLU B 1 59 ? 11.055 14.031 -13.25 1 91.56 59 GLU B O 1
ATOM 2850 N N . GLU B 1 60 ? 12.242 15.008 -11.641 1 94.06 60 GLU B N 1
ATOM 2851 C CA . GLU B 1 60 ? 11.344 14.578 -10.57 1 94.06 60 GLU B CA 1
ATOM 2852 C C . GLU B 1 60 ? 9.969 15.234 -10.703 1 94.06 60 GLU B C 1
ATOM 2854 O O . GLU B 1 60 ? 8.945 14.586 -10.508 1 94.06 60 GLU B O 1
ATOM 2859 N N . LYS B 1 61 ? 9.984 16.484 -11.086 1 92.44 61 LYS B N 1
ATOM 2860 C CA . LYS B 1 61 ? 8.727 17.203 -11.273 1 92.44 61 LYS B CA 1
ATOM 2861 C C . LYS B 1 61 ? 7.926 16.609 -12.43 1 92.44 61 LYS B C 1
ATOM 2863 O O . LYS B 1 61 ? 6.715 16.406 -12.312 1 92.44 61 LYS B O 1
ATOM 2868 N N . ALA B 1 62 ? 8.609 16.312 -13.484 1 91.62 62 ALA B N 1
ATOM 2869 C CA . ALA B 1 62 ? 7.945 15.727 -14.648 1 91.62 62 ALA B CA 1
ATOM 2870 C C . ALA B 1 62 ? 7.332 14.375 -14.305 1 91.62 62 ALA B C 1
ATOM 2872 O O . ALA B 1 62 ? 6.215 14.07 -14.734 1 91.62 62 ALA B O 1
ATOM 2873 N N . LYS B 1 63 ? 8.055 13.617 -13.617 1 92.44 63 LYS B N 1
ATOM 2874 C CA . LYS B 1 63 ? 7.555 12.312 -13.188 1 92.44 63 LYS B CA 1
ATOM 2875 C C . LYS B 1 63 ? 6.297 12.461 -12.336 1 92.44 63 LYS B C 1
ATOM 2877 O O . LYS B 1 63 ? 5.305 11.766 -12.555 1 92.44 63 LYS B O 1
ATOM 2882 N N . PHE B 1 64 ? 6.371 13.352 -11.43 1 94.06 64 PHE B N 1
ATOM 2883 C CA . PHE B 1 64 ? 5.242 13.594 -10.539 1 94.06 64 PHE B CA 1
ATOM 2884 C C . PHE B 1 64 ? 4.027 14.07 -11.328 1 94.06 64 PHE B C 1
ATOM 2886 O O . PHE B 1 64 ? 2.922 13.555 -11.148 1 94.06 64 PHE B O 1
ATOM 2893 N N . LEU B 1 65 ? 4.266 14.984 -12.188 1 92.25 65 LEU B N 1
ATOM 2894 C CA . LEU B 1 65 ? 3.172 15.562 -12.953 1 92.25 65 LEU B CA 1
ATOM 2895 C C . LEU B 1 65 ? 2.576 14.531 -13.914 1 92.25 65 LEU B C 1
ATOM 2897 O O . LEU B 1 65 ? 1.372 14.547 -14.172 1 92.25 65 LEU B O 1
ATOM 2901 N N . SER B 1 66 ? 3.391 13.672 -14.438 1 90.44 66 SER B N 1
ATOM 2902 C CA . SER B 1 66 ? 2.893 12.594 -15.289 1 90.44 66 SER B CA 1
ATOM 2903 C C . SER B 1 66 ? 1.923 11.695 -14.531 1 90.44 66 SER B C 1
ATOM 2905 O O . SER B 1 66 ? 0.88 11.305 -15.062 1 90.44 66 SER B O 1
ATOM 2907 N N . LEU B 1 67 ? 2.207 11.398 -13.336 1 91.31 67 LEU B N 1
ATOM 2908 C CA . LEU B 1 67 ? 1.33 10.578 -12.508 1 91.31 67 LEU B CA 1
ATOM 2909 C C . LEU B 1 67 ? 0.049 11.328 -12.156 1 91.31 67 LEU B C 1
ATOM 2911 O O . LEU B 1 67 ? -1.033 10.734 -12.133 1 91.31 67 LEU B O 1
ATOM 2915 N N . LEU B 1 68 ? 0.223 12.609 -11.875 1 91.38 68 LEU B N 1
ATOM 2916 C CA . LEU B 1 68 ? -0.924 13.445 -11.531 1 91.38 68 LEU B CA 1
ATOM 2917 C C . LEU B 1 68 ? -1.938 13.469 -12.672 1 91.38 68 LEU B C 1
ATOM 2919 O O . LEU B 1 68 ? -3.146 13.531 -12.43 1 91.38 68 LEU B O 1
ATOM 2923 N N . SER B 1 69 ? -1.458 13.398 -13.867 1 87.69 69 SER B N 1
ATOM 2924 C CA . SER B 1 69 ? -2.318 13.477 -15.039 1 87.69 69 SER B CA 1
ATOM 2925 C C . SER B 1 69 ? -3.193 12.234 -15.172 1 87.69 69 SER B C 1
ATOM 2927 O O . SER B 1 69 ? -4.184 12.242 -15.898 1 87.69 69 SER B O 1
ATOM 2929 N N . LEU B 1 70 ? -2.846 11.211 -14.469 1 85.62 70 LEU B N 1
ATOM 2930 C CA . LEU B 1 70 ? -3.605 9.969 -14.516 1 85.62 70 LEU B CA 1
ATOM 2931 C C . LEU B 1 70 ? -4.809 10.031 -13.578 1 85.62 70 LEU B C 1
ATOM 2933 O O . LEU B 1 70 ? -5.711 9.195 -13.664 1 85.62 70 LEU B O 1
ATOM 2937 N N . LEU B 1 71 ? -4.797 11.016 -12.68 1 86.5 71 LEU B N 1
ATOM 2938 C CA . LEU B 1 71 ? -5.828 11.102 -11.648 1 86.5 71 LEU B CA 1
ATOM 2939 C C . LEU B 1 71 ? -7.117 11.688 -12.219 1 86.5 71 LEU B C 1
ATOM 2941 O O . LEU B 1 71 ? -7.082 12.68 -12.945 1 86.5 71 LEU B O 1
ATOM 2945 N N . PRO B 1 72 ? -8.164 11.008 -11.977 1 85.38 72 PRO B N 1
ATOM 2946 C CA . PRO B 1 72 ? -9.438 11.617 -12.359 1 85.38 72 PRO B CA 1
ATOM 2947 C C . PRO B 1 72 ? -9.766 12.867 -11.547 1 85.38 72 PRO B C 1
ATOM 2949 O O . PRO B 1 72 ? -9.188 13.086 -10.477 1 85.38 72 PRO B O 1
ATOM 2952 N N . PRO B 1 73 ? -10.703 13.602 -12.062 1 84.81 73 PRO B N 1
ATOM 2953 C CA . PRO B 1 73 ? -11.148 14.766 -11.281 1 84.81 73 PRO B CA 1
ATOM 2954 C C . PRO B 1 73 ? -11.695 14.383 -9.914 1 84.81 73 PRO B C 1
ATOM 2956 O O . PRO B 1 73 ? -12.367 13.352 -9.781 1 84.81 73 PRO B O 1
ATOM 2959 N N . GLY B 1 74 ? -11.383 15.18 -8.984 1 87.62 74 GLY B N 1
ATOM 2960 C CA . GLY B 1 74 ? -11.875 14.93 -7.641 1 87.62 74 GLY B CA 1
ATOM 2961 C C . GLY B 1 74 ? -10.93 14.062 -6.82 1 87.62 74 GLY B C 1
ATOM 2962 O O . GLY B 1 74 ? -11.25 13.703 -5.684 1 87.62 74 GLY B O 1
ATOM 2963 N N . SER B 1 75 ? -9.797 13.742 -7.363 1 92.62 75 SER B N 1
ATOM 2964 C CA . SER B 1 75 ? -8.82 12.938 -6.641 1 92.62 75 SER B CA 1
ATOM 2965 C C . SER B 1 75 ? -8.133 13.75 -5.547 1 92.62 75 SER B C 1
ATOM 2967 O O . SER B 1 75 ? -8.133 14.984 -5.594 1 92.62 75 SER B O 1
ATOM 2969 N N . LEU B 1 76 ? -7.652 13.062 -4.559 1 97.06 76 LEU B N 1
ATOM 2970 C CA . LEU B 1 76 ? -6.938 13.641 -3.426 1 97.06 76 LEU B CA 1
ATOM 2971 C C . LEU B 1 76 ? -5.496 13.148 -3.381 1 97.06 76 LEU B C 1
ATOM 2973 O O . LEU B 1 76 ? -5.25 11.938 -3.475 1 97.06 76 LEU B O 1
ATOM 2977 N N . VAL B 1 77 ? -4.559 14.102 -3.344 1 97.81 77 VAL B N 1
ATOM 2978 C CA . VAL B 1 77 ? -3.16 13.75 -3.15 1 97.81 77 VAL B CA 1
ATOM 2979 C C . VAL B 1 77 ? -2.811 13.812 -1.664 1 97.81 77 VAL B C 1
ATOM 2981 O O . VAL B 1 77 ? -3.002 14.852 -1.021 1 97.81 77 VAL B O 1
ATOM 2984 N N . VAL B 1 78 ? -2.391 12.711 -1.118 1 98 78 VAL B N 1
ATOM 2985 C CA . VAL B 1 78 ? -1.983 12.641 0.281 1 98 78 VAL B CA 1
ATOM 2986 C C . VAL B 1 78 ? -0.471 12.445 0.369 1 98 78 VAL B C 1
ATOM 2988 O O . VAL B 1 78 ? 0.08 11.523 -0.239 1 98 78 VAL B O 1
ATOM 2991 N N . THR B 1 79 ? 0.239 13.312 1.043 1 96.56 79 THR B N 1
ATOM 2992 C CA . THR B 1 79 ? 1.696 13.25 1.09 1 96.56 79 THR B CA 1
ATOM 2993 C C . THR B 1 79 ? 2.193 13.297 2.533 1 96.56 79 THR B C 1
ATOM 2995 O O . THR B 1 79 ? 1.423 13.594 3.451 1 96.56 79 THR B O 1
ATOM 2998 N N . ASP B 1 80 ? 3.436 12.898 2.695 1 90.94 80 ASP B N 1
ATOM 2999 C CA . ASP B 1 80 ? 4.082 13.125 3.982 1 90.94 80 ASP B CA 1
ATOM 3000 C C . ASP B 1 80 ? 4.211 14.617 4.277 1 90.94 80 ASP B C 1
ATOM 3002 O O . ASP B 1 80 ? 4.332 15.43 3.357 1 90.94 80 ASP B O 1
ATOM 3006 N N . SER B 1 81 ? 4.223 14.922 5.586 1 88.12 81 SER B N 1
ATOM 3007 C CA . SER B 1 81 ? 4.328 16.328 5.973 1 88.12 81 SER B CA 1
ATOM 3008 C C . SER B 1 81 ? 5.617 16.938 5.453 1 88.12 81 SER B C 1
ATOM 3010 O O . SER B 1 81 ? 5.652 18.125 5.121 1 88.12 81 SER B O 1
ATOM 3012 N N . GLN B 1 82 ? 6.641 16.156 5.34 1 84.56 82 GLN B N 1
ATOM 3013 C CA . GLN B 1 82 ? 7.945 16.656 4.906 1 84.56 82 GLN B CA 1
ATOM 3014 C C . GLN B 1 82 ? 7.906 17.094 3.445 1 84.56 82 GLN B C 1
ATOM 3016 O O . GLN B 1 82 ? 8.727 17.906 3.014 1 84.56 82 GLN B O 1
ATOM 3021 N N . ALA B 1 83 ? 6.949 16.609 2.707 1 93.19 83 ALA B N 1
ATOM 3022 C CA . ALA B 1 83 ? 6.918 16.891 1.276 1 93.19 83 ALA B CA 1
ATOM 3023 C C . ALA B 1 83 ? 5.801 17.875 0.938 1 93.19 83 ALA B C 1
ATOM 3025 O O . ALA B 1 83 ? 5.566 18.172 -0.234 1 93.19 83 ALA B O 1
ATOM 3026 N N . ILE B 1 84 ? 5.133 18.391 1.898 1 95.31 84 ILE B N 1
ATOM 3027 C CA . ILE B 1 84 ? 3.9 19.141 1.678 1 95.31 84 ILE B CA 1
ATOM 3028 C C . ILE B 1 84 ? 4.211 20.438 0.929 1 95.31 84 ILE B C 1
ATOM 3030 O O . ILE B 1 84 ? 3.402 20.906 0.121 1 95.31 84 ILE B O 1
ATOM 3034 N N . ASP B 1 85 ? 5.367 21.062 1.166 1 93.31 85 ASP B N 1
ATOM 3035 C CA . ASP B 1 85 ? 5.73 22.281 0.472 1 93.31 85 ASP B CA 1
ATOM 3036 C C . ASP B 1 85 ? 5.918 22.047 -1.023 1 93.31 85 ASP B C 1
ATOM 3038 O O . ASP B 1 85 ? 5.434 22.812 -1.852 1 93.31 85 ASP B O 1
ATOM 3042 N N . VAL B 1 86 ? 6.594 20.984 -1.403 1 94.31 86 VAL B N 1
ATOM 3043 C CA . VAL B 1 86 ? 6.84 20.609 -2.793 1 94.31 86 VAL B CA 1
ATOM 3044 C C . VAL B 1 86 ? 5.52 20.25 -3.473 1 94.31 86 VAL B C 1
ATOM 3046 O O . VAL B 1 86 ? 5.223 20.75 -4.562 1 94.31 86 VAL B O 1
ATOM 3049 N N . VAL B 1 87 ? 4.707 19.438 -2.777 1 96.38 87 VAL B N 1
ATOM 3050 C CA . VAL B 1 87 ? 3.436 18.984 -3.324 1 96.38 87 VAL B CA 1
ATOM 3051 C C . VAL B 1 87 ? 2.498 20.172 -3.516 1 96.38 87 VAL B C 1
ATOM 3053 O O . VAL B 1 87 ? 1.799 20.266 -4.527 1 96.38 87 VAL B O 1
ATOM 3056 N N . HIS B 1 88 ? 2.49 21.062 -2.539 1 95.81 88 HIS B N 1
ATOM 3057 C CA . HIS B 1 88 ? 1.691 22.281 -2.643 1 95.81 88 HIS B CA 1
ATOM 3058 C C . HIS B 1 88 ? 2.047 23.062 -3.898 1 95.81 88 HIS B C 1
ATOM 3060 O O . HIS B 1 88 ? 1.173 23.375 -4.711 1 95.81 88 HIS B O 1
ATOM 3066 N N . ALA B 1 89 ? 3.26 23.312 -4.102 1 92.56 89 ALA B N 1
ATOM 3067 C CA . ALA B 1 89 ? 3.725 24.109 -5.227 1 92.56 89 ALA B CA 1
ATOM 3068 C C . ALA B 1 89 ? 3.432 23.422 -6.555 1 92.56 89 ALA B C 1
ATOM 3070 O O . ALA B 1 89 ? 3.033 24.062 -7.527 1 92.56 89 ALA B O 1
ATOM 3071 N N . TRP B 1 90 ? 3.584 22.109 -6.625 1 93 90 TRP B N 1
ATOM 3072 C CA . TRP B 1 90 ? 3.531 21.375 -7.883 1 93 90 TRP B CA 1
ATOM 3073 C C . TRP B 1 90 ? 2.092 21.031 -8.258 1 93 90 TRP B C 1
ATOM 3075 O O . TRP B 1 90 ? 1.824 20.578 -9.367 1 93 90 TRP B O 1
ATOM 3085 N N . THR B 1 91 ? 1.18 21.25 -7.332 1 94.81 91 THR B N 1
ATOM 3086 C CA . THR B 1 91 ? -0.205 20.875 -7.598 1 94.81 91 THR B CA 1
ATOM 3087 C C . THR B 1 91 ? -1.06 22.109 -7.848 1 94.81 91 THR B C 1
ATOM 3089 O O . THR B 1 91 ? -2.289 22.031 -7.848 1 94.81 91 THR B O 1
ATOM 3092 N N . LEU B 1 92 ? -0.43 23.266 -7.973 1 92 92 LEU B N 1
ATOM 3093 C CA . LEU B 1 92 ? -1.089 24.516 -8.352 1 92 92 LEU B CA 1
ATOM 3094 C C . LEU B 1 92 ? -0.91 24.797 -9.844 1 92 92 LEU B C 1
ATOM 3096 O O . LEU B 1 92 ? 0.114 24.422 -10.43 1 92 92 LEU B O 1
ATOM 3100 N N . PRO B 1 93 ? -1.977 25.406 -10.453 1 87.06 93 PRO B N 1
ATOM 3101 C CA . PRO B 1 93 ? -1.771 25.828 -11.844 1 87.06 93 PRO B CA 1
ATOM 3102 C C . PRO B 1 93 ? -0.673 26.891 -11.977 1 87.06 93 PRO B C 1
ATOM 3104 O O . PRO B 1 93 ? -0.428 27.656 -11.039 1 87.06 93 PRO B O 1
ATOM 3107 N N . PRO B 1 94 ? 0.151 26.75 -13.062 1 74.81 94 PRO B N 1
ATOM 3108 C CA . PRO B 1 94 ? 1.199 27.766 -13.242 1 74.81 94 PRO B CA 1
ATOM 3109 C C . PRO B 1 94 ? 0.649 29.188 -13.281 1 74.81 94 PRO B C 1
ATOM 3111 O O . PRO B 1 94 ? -0.473 29.406 -13.742 1 74.81 94 PRO B O 1
ATOM 3114 N N . LEU B 1 95 ? 1.507 29.969 -12.562 1 60.81 95 LEU B N 1
ATOM 3115 C CA . LEU B 1 95 ? 1.195 31.391 -12.656 1 60.81 95 LEU B CA 1
ATOM 3116 C C . LEU B 1 95 ? 1.56 31.938 -14.031 1 60.81 95 LEU B C 1
ATOM 3118 O O . LEU B 1 95 ? 2.6 31.594 -14.594 1 60.81 95 LEU B O 1
ATOM 3122 N N . GLY B 1 96 ? 0.692 32.5 -14.828 1 54.12 96 GLY B N 1
ATOM 3123 C CA . GLY B 1 96 ? 0.94 33.188 -16.094 1 54.12 96 GLY B CA 1
ATOM 3124 C C . GLY B 1 96 ? 1.048 32.219 -17.266 1 54.12 96 GLY B C 1
ATOM 3125 O O . GLY B 1 96 ? 1.626 31.141 -17.141 1 54.12 96 GLY B O 1
ATOM 3126 N N . GLY B 1 97 ? 0.251 32.25 -18.203 1 46.94 97 GLY B N 1
ATOM 3127 C CA . GLY B 1 97 ? 0.096 31.703 -19.531 1 46.94 97 GLY B CA 1
ATOM 3128 C C . GLY B 1 97 ? 1.144 30.672 -19.875 1 46.94 97 GLY B C 1
ATOM 3129 O O . GLY B 1 97 ? 1.378 30.375 -21.047 1 46.94 97 GLY B O 1
ATOM 3130 N N . ASP B 1 98 ? 2.119 30.578 -19.094 1 44.09 98 ASP B N 1
ATOM 3131 C CA . ASP B 1 98 ? 3.145 29.672 -19.609 1 44.09 98 ASP B CA 1
ATOM 3132 C C . ASP B 1 98 ? 2.605 28.25 -19.75 1 44.09 98 ASP B C 1
ATOM 3134 O O . ASP B 1 98 ? 2.18 27.641 -18.781 1 44.09 98 ASP B O 1
ATOM 3138 N N . GLU B 1 99 ? 2.133 28 -20.844 1 43.34 99 GLU B N 1
ATOM 3139 C CA . GLU B 1 99 ? 1.466 26.844 -21.422 1 43.34 99 GLU B CA 1
ATOM 3140 C C . GLU B 1 99 ? 2.27 25.562 -21.188 1 43.34 99 GLU B C 1
ATOM 3142 O O . GLU B 1 99 ? 1.853 24.484 -21.594 1 43.34 99 GLU B O 1
ATOM 3147 N N . SER B 1 100 ? 3.533 25.812 -20.766 1 43.62 100 SER B N 1
ATOM 3148 C CA . SER B 1 100 ? 4.344 24.641 -21.078 1 43.62 100 SER B CA 1
ATOM 3149 C C . SER B 1 100 ? 3.842 23.422 -20.312 1 43.62 100 SER B C 1
ATOM 3151 O O . SER B 1 100 ? 3.736 22.328 -20.891 1 43.62 100 SER B O 1
ATOM 3153 N N . PHE B 1 101 ? 4.355 23.312 -19.031 1 44.38 101 PHE B N 1
ATOM 3154 C CA . PHE B 1 101 ? 4.426 21.938 -18.531 1 44.38 101 PHE B CA 1
ATOM 3155 C C . PHE B 1 101 ? 3.092 21.516 -17.938 1 44.38 101 PHE B C 1
ATOM 3157 O O . PHE B 1 101 ? 2.686 20.359 -18.078 1 44.38 101 PHE B O 1
ATOM 3164 N N . THR B 1 102 ? 2.604 22.391 -16.812 1 52.41 102 THR B N 1
ATOM 3165 C CA . THR B 1 102 ? 1.572 21.688 -16.047 1 52.41 102 THR B CA 1
ATOM 3166 C C . THR B 1 102 ? 0.197 21.922 -16.672 1 52.41 102 THR B C 1
ATOM 3168 O O . THR B 1 102 ? -0.221 23.062 -16.875 1 52.41 102 THR B O 1
ATOM 3171 N N . LYS B 1 103 ? -0.24 20.922 -17.297 1 61.34 103 LYS B N 1
ATOM 3172 C CA . LYS B 1 103 ? -1.578 20.797 -17.859 1 61.34 103 LYS B CA 1
ATOM 3173 C C . LYS B 1 103 ? -2.646 20.859 -16.766 1 61.34 103 LYS B C 1
ATOM 3175 O O . LYS B 1 103 ? -3.826 20.609 -17.031 1 61.34 103 LYS B O 1
ATOM 3180 N N . LEU B 1 104 ? -2.121 21.406 -15.57 1 73.94 104 LEU B N 1
ATOM 3181 C CA . LEU B 1 104 ? -3.184 21.438 -14.578 1 73.94 104 LEU B CA 1
ATOM 3182 C C . LEU B 1 104 ? -4.039 22.688 -14.742 1 73.94 104 LEU B C 1
ATOM 3184 O O . LEU B 1 104 ? -3.514 23.812 -14.758 1 73.94 104 LEU B O 1
ATOM 3188 N N . GLN B 1 105 ? -5.262 22.531 -15.055 1 75.81 105 GLN B N 1
ATOM 3189 C CA . GLN B 1 105 ? -6.188 23.641 -15.211 1 75.81 105 GLN B CA 1
ATOM 3190 C C . GLN B 1 105 ? -6.734 24.094 -13.859 1 75.81 105 GLN B C 1
ATOM 3192 O O . GLN B 1 105 ? -7.098 25.266 -13.688 1 75.81 105 GLN B O 1
ATOM 3197 N N . LYS B 1 106 ? -6.828 23.219 -12.883 1 86.12 106 LYS B N 1
ATOM 3198 C CA . LYS B 1 106 ? -7.324 23.484 -11.531 1 86.12 106 LYS B CA 1
ATOM 3199 C C . LYS B 1 106 ? -6.402 22.875 -10.484 1 86.12 106 LYS B C 1
ATOM 3201 O O . LYS B 1 106 ? -5.695 21.906 -10.75 1 86.12 106 LYS B O 1
ATOM 3206 N N . PRO B 1 107 ? -6.379 23.625 -9.32 1 90.94 107 PRO B N 1
ATOM 3207 C CA . PRO B 1 107 ? -5.594 23 -8.25 1 90.94 107 PRO B CA 1
ATOM 3208 C C . PRO B 1 107 ? -6.078 21.594 -7.891 1 90.94 107 PRO B C 1
ATOM 3210 O O . PRO B 1 107 ? -7.277 21.328 -7.961 1 90.94 107 PRO B O 1
ATOM 3213 N N . VAL B 1 108 ? -5.16 20.75 -7.625 1 94.19 108 VAL B N 1
ATOM 3214 C CA . VAL B 1 108 ? -5.48 19.422 -7.121 1 94.19 108 VAL B CA 1
ATOM 3215 C C . VAL B 1 108 ? -5.555 19.453 -5.598 1 94.19 108 VAL B C 1
ATOM 3217 O O . VAL B 1 108 ? -4.715 20.062 -4.938 1 94.19 108 VAL B O 1
ATOM 3220 N N . ASP B 1 109 ? -6.57 18.797 -5.02 1 96.44 109 ASP B N 1
ATOM 3221 C CA . ASP B 1 109 ? -6.695 18.75 -3.566 1 96.44 109 ASP B CA 1
ATOM 3222 C C . ASP B 1 109 ? -5.551 17.953 -2.945 1 96.44 109 ASP B C 1
ATOM 3224 O O . ASP B 1 109 ? -5.172 16.906 -3.461 1 96.44 109 ASP B O 1
ATOM 3228 N N . ILE B 1 110 ? -5.02 18.562 -1.84 1 97.81 110 ILE B N 1
ATOM 32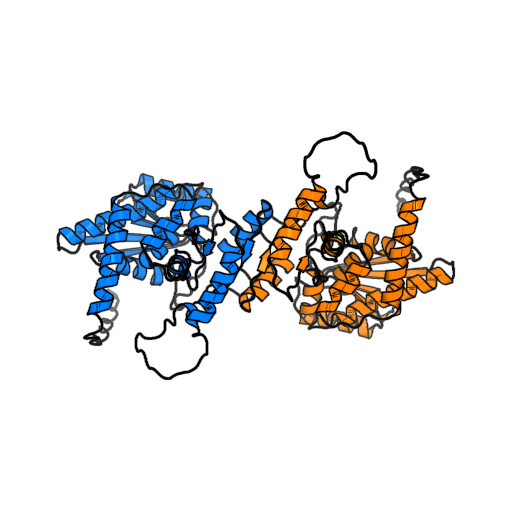29 C CA . ILE B 1 110 ? -3.891 17.906 -1.193 1 97.81 110 ILE B CA 1
ATOM 3230 C C . ILE B 1 110 ? -4.145 17.797 0.309 1 97.81 110 ILE B C 1
ATOM 3232 O O . ILE B 1 110 ? -4.965 18.531 0.858 1 97.81 110 ILE B O 1
ATOM 3236 N N . THR B 1 111 ? -3.541 16.891 0.953 1 98.12 111 THR B N 1
ATOM 3237 C CA . THR B 1 111 ? -3.469 16.781 2.406 1 98.12 111 THR B CA 1
ATOM 3238 C C . THR B 1 111 ? -2.279 15.93 2.83 1 98.12 111 THR B C 1
ATOM 3240 O O . THR B 1 111 ? -1.399 15.633 2.02 1 98.12 111 THR B O 1
ATOM 3243 N N . THR B 1 112 ? -2.078 15.727 4.094 1 96.38 112 THR B N 1
ATOM 3244 C CA . THR B 1 112 ? -0.985 14.898 4.586 1 96.38 112 THR B CA 1
ATOM 3245 C C . THR B 1 112 ? -1.524 13.672 5.324 1 96.38 112 THR B C 1
ATOM 3247 O O . THR B 1 112 ? -2.666 13.68 5.789 1 96.38 112 THR B O 1
ATOM 3250 N N . PHE B 1 113 ? -0.688 12.625 5.371 1 94.25 113 PHE B N 1
ATOM 3251 C CA . PHE B 1 113 ? -1.074 11.422 6.094 1 94.25 113 PHE B CA 1
ATOM 3252 C C . PHE B 1 113 ? -1.395 11.742 7.547 1 94.25 113 PHE B C 1
ATOM 3254 O O . PHE B 1 113 ? -2.34 11.188 8.117 1 94.25 113 PHE B O 1
ATOM 3261 N N . SER B 1 114 ? -0.664 12.68 8.141 1 91.75 114 SER B N 1
ATOM 3262 C CA . SER B 1 114 ? -0.872 13.055 9.531 1 91.75 114 SER B CA 1
ATOM 3263 C C . SER B 1 114 ? -2.23 13.711 9.734 1 91.75 114 SER B C 1
ATOM 3265 O O . SER B 1 114 ? -2.918 13.453 10.719 1 91.75 114 SER B O 1
ATOM 3267 N N . ILE B 1 115 ? -2.58 14.555 8.867 1 95.75 115 ILE B N 1
ATOM 3268 C CA . ILE B 1 115 ? -3.846 15.273 8.969 1 95.75 115 ILE B CA 1
ATOM 3269 C C . ILE B 1 115 ? -5.008 14.305 8.781 1 95.75 115 ILE B C 1
ATOM 3271 O O . ILE B 1 115 ? -5.992 14.352 9.523 1 95.75 115 ILE B O 1
ATOM 3275 N N . VAL B 1 116 ? -4.879 13.406 7.832 1 96.56 116 VAL B N 1
ATOM 3276 C CA . VAL B 1 116 ? -5.898 12.383 7.629 1 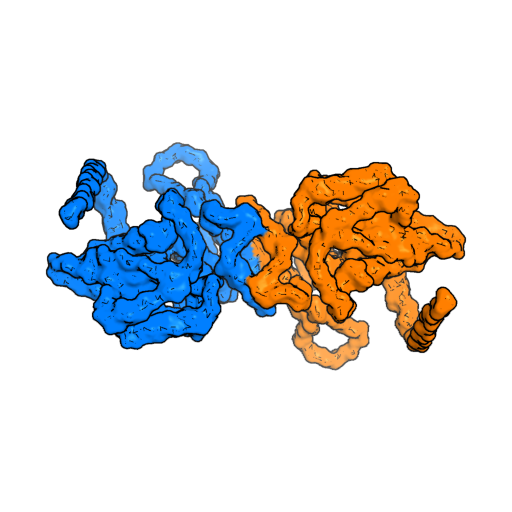96.56 116 VAL B CA 1
ATOM 3277 C C . VAL B 1 116 ? -6.043 11.531 8.891 1 96.56 116 VAL B C 1
ATOM 3279 O O . VAL B 1 116 ? -7.156 11.219 9.312 1 96.56 116 VAL B O 1
ATOM 3282 N N . MET B 1 117 ? -4.922 11.18 9.461 1 93.62 117 MET B N 1
ATOM 3283 C CA . MET B 1 117 ? -4.922 10.312 10.633 1 93.62 117 MET B CA 1
ATOM 3284 C C . MET B 1 117 ? -5.645 10.977 11.797 1 93.62 117 MET B C 1
ATOM 3286 O O . MET B 1 117 ? -6.504 10.359 12.43 1 93.62 117 MET B O 1
ATOM 3290 N N . ILE B 1 118 ? -5.352 12.195 12.07 1 95.38 118 ILE B N 1
ATOM 3291 C CA . ILE B 1 118 ? -5.957 12.859 13.219 1 95.38 118 ILE B CA 1
ATOM 3292 C C . ILE B 1 118 ? -7.438 13.117 12.945 1 95.38 118 ILE B C 1
ATOM 3294 O O . ILE B 1 118 ? -8.266 13.062 13.852 1 95.38 118 ILE B O 1
ATOM 3298 N N . GLN B 1 119 ? -7.789 13.438 11.711 1 96.44 119 GLN B N 1
ATOM 3299 C CA . GLN B 1 119 ? -9.195 13.539 11.328 1 96.44 119 GLN B CA 1
ATOM 3300 C C . GLN B 1 119 ? -9.945 12.25 11.656 1 96.44 119 GLN B C 1
ATOM 3302 O O . GLN B 1 119 ? -11.016 12.281 12.25 1 96.44 119 GLN B O 1
ATOM 3307 N N . HIS B 1 120 ? -9.297 11.18 11.336 1 94.31 120 HIS B N 1
ATOM 3308 C CA . HIS B 1 120 ? -9.906 9.875 11.578 1 94.31 120 HIS B CA 1
ATOM 3309 C C . HIS B 1 120 ? -9.938 9.547 13.07 1 94.31 120 HIS B C 1
ATOM 3311 O O . HIS B 1 120 ? -10.984 9.195 13.609 1 94.31 120 HIS B O 1
ATOM 3317 N N . MET B 1 121 ? -8.859 9.703 13.734 1 93.06 121 MET B N 1
ATOM 3318 C CA . MET B 1 121 ? -8.703 9.289 15.125 1 93.06 121 MET B CA 1
ATOM 3319 C C . MET B 1 121 ? -9.523 10.172 16.062 1 93.06 121 MET B C 1
ATOM 3321 O O . MET B 1 121 ? -9.953 9.719 17.125 1 93.06 121 MET B O 1
ATOM 3325 N N . SER B 1 122 ? -9.82 11.336 15.664 1 95.62 122 SER B N 1
ATOM 3326 C CA . SER B 1 122 ? -10.555 12.281 16.5 1 95.62 122 SER B CA 1
ATOM 3327 C C . SER B 1 122 ? -12.062 12.172 16.25 1 95.62 122 SER B C 1
ATOM 3329 O O . SER B 1 122 ? -12.844 12.875 16.891 1 95.62 122 SER B O 1
ATOM 3331 N N . GLY B 1 123 ? -12.453 11.359 15.312 1 93.75 123 GLY B N 1
ATOM 3332 C CA . GLY B 1 123 ? -13.859 11.25 14.969 1 93.75 123 GLY B CA 1
ATOM 3333 C C . GLY B 1 123 ? -14.367 12.406 14.133 1 93.75 123 GLY B C 1
ATOM 3334 O O . GLY B 1 123 ? -15.5 12.852 14.297 1 93.75 123 GLY B O 1
ATOM 3335 N N . GLY B 1 124 ? -13.477 12.969 13.383 1 95.69 124 GLY B N 1
ATOM 3336 C CA . GLY B 1 124 ? -13.883 14.023 12.469 1 95.69 124 GLY B CA 1
ATOM 3337 C C . GLY B 1 124 ? -13.805 15.406 13.086 1 95.69 124 GLY B C 1
ATOM 3338 O O . GLY B 1 124 ? -14.516 16.328 12.664 1 95.69 124 GLY B O 1
ATOM 3339 N N . ARG B 1 125 ? -12.984 15.586 14.039 1 96.12 125 ARG B N 1
ATOM 3340 C CA . ARG B 1 125 ? -12.922 16.859 14.742 1 96.12 125 ARG B CA 1
ATOM 3341 C C . ARG B 1 125 ? -11.641 17.609 14.391 1 96.12 125 ARG B C 1
ATOM 3343 O O . ARG B 1 125 ? -10.992 18.188 15.266 1 96.12 125 ARG B O 1
ATOM 3350 N N . LEU B 1 126 ? -11.242 17.562 13.148 1 97.38 126 LEU B N 1
ATOM 3351 C CA . LEU B 1 126 ? -10.055 18.266 12.68 1 97.38 126 LEU B CA 1
ATOM 3352 C C . LEU B 1 126 ? -10.156 19.766 12.977 1 97.38 126 LEU B C 1
ATOM 3354 O O . LEU B 1 126 ? -9.148 20.406 13.25 1 97.38 126 LEU B O 1
ATOM 3358 N N . GLY B 1 127 ? -11.352 20.281 12.992 1 96.88 127 GLY B N 1
ATOM 3359 C CA . GLY B 1 127 ? -11.57 21.688 13.281 1 96.88 127 GLY B CA 1
ATOM 3360 C C . GLY B 1 127 ? -11.023 22.109 14.633 1 96.88 127 GLY B C 1
ATOM 3361 O O . GLY B 1 127 ? -10.516 23.219 14.781 1 96.88 127 GLY B O 1
ATOM 3362 N N . ALA B 1 128 ? -11.148 21.266 15.578 1 96.12 128 ALA B N 1
ATOM 3363 C CA . ALA B 1 128 ? -10.617 21.547 16.906 1 96.12 128 ALA B CA 1
ATOM 3364 C C . ALA B 1 128 ? -9.109 21.75 16.875 1 96.12 128 ALA B C 1
ATOM 3366 O O . ALA B 1 128 ? -8.57 22.578 17.609 1 96.12 128 ALA B O 1
ATOM 3367 N N . PHE B 1 129 ? -8.469 21.094 16.031 1 97.81 129 PHE B N 1
ATOM 3368 C CA . PHE B 1 129 ? -7.02 21.203 15.922 1 97.81 129 PHE B CA 1
ATOM 3369 C C . PHE B 1 129 ? -6.629 22.469 15.148 1 97.81 129 PHE B C 1
ATOM 3371 O O . PHE B 1 129 ? -5.555 23.031 15.375 1 97.81 129 PHE B O 1
ATOM 3378 N N . VAL B 1 130 ? -7.453 22.875 14.234 1 97.88 130 VAL B N 1
ATOM 3379 C CA . VAL B 1 130 ? -7.238 24.156 13.547 1 97.88 130 VAL B CA 1
ATOM 3380 C C . VAL B 1 130 ? -7.34 25.297 14.547 1 97.88 130 VAL B C 1
ATOM 3382 O O . VAL B 1 130 ? -6.633 26.297 14.422 1 97.88 130 VAL B O 1
ATOM 3385 N N . GLU B 1 131 ? -8.141 25.109 15.555 1 95.81 131 GLU B N 1
ATOM 3386 C CA . GLU B 1 131 ? -8.273 26.109 16.609 1 95.81 131 GLU B CA 1
ATOM 3387 C C . GLU B 1 131 ? -6.945 26.328 17.344 1 95.81 131 GLU B C 1
ATOM 3389 O O . GLU B 1 131 ? -6.609 27.453 17.719 1 95.81 131 GLU B O 1
ATOM 3394 N N . GLY B 1 132 ? -6.289 25.25 17.562 1 97.12 132 GLY B N 1
ATOM 3395 C CA . GLY B 1 132 ? -4.969 25.359 18.172 1 97.12 132 GLY B CA 1
ATOM 3396 C C . GLY B 1 132 ? -4 26.172 17.328 1 97.12 132 GLY B C 1
ATOM 3397 O O . GLY B 1 132 ? -3.24 26.984 17.844 1 97.12 132 GLY B O 1
ATOM 3398 N N . MET B 1 133 ? -4.008 25.984 16.047 1 97.62 133 MET B N 1
ATOM 3399 C CA . MET B 1 133 ? -3.203 26.781 15.133 1 97.62 133 MET B CA 1
ATOM 3400 C C . MET B 1 133 ? -3.596 28.266 15.211 1 97.62 133 MET B C 1
ATOM 3402 O O . MET B 1 133 ? -2.732 29.141 15.211 1 97.62 133 MET B O 1
ATOM 3406 N N . THR B 1 134 ? -4.848 28.484 15.289 1 97.81 134 THR B N 1
ATOM 3407 C CA . THR B 1 134 ? -5.379 29.844 15.367 1 97.81 134 THR B CA 1
ATOM 3408 C C . THR B 1 134 ? -4.875 30.547 16.609 1 97.81 134 THR B C 1
ATOM 3410 O O . THR B 1 134 ? -4.477 31.719 16.562 1 97.81 134 THR B O 1
ATOM 3413 N N . ARG B 1 135 ? -4.848 29.859 17.672 1 97.56 135 ARG B N 1
ATOM 3414 C CA . ARG B 1 135 ? -4.363 30.438 18.922 1 97.56 135 ARG B CA 1
ATOM 3415 C C . ARG B 1 135 ? -2.896 30.844 18.797 1 97.56 135 ARG B C 1
ATOM 3417 O O . ARG B 1 135 ? -2.504 31.906 19.297 1 97.56 135 ARG B O 1
ATOM 3424 N N . LEU B 1 136 ? -2.105 30 18.172 1 97.69 136 LEU B N 1
ATOM 3425 C CA . LEU B 1 136 ? -0.7 30.328 17.969 1 97.69 136 LEU B CA 1
ATOM 3426 C C . LEU B 1 136 ? -0.56 31.594 17.125 1 97.69 136 LEU B C 1
ATOM 3428 O O . LEU B 1 136 ? 0.261 32.469 17.422 1 97.69 136 LEU B O 1
ATOM 3432 N N . VAL B 1 137 ? -1.355 31.703 16.125 1 97.19 137 VAL B N 1
ATOM 3433 C CA . VAL B 1 137 ? -1.314 32.875 15.242 1 97.19 137 VAL B CA 1
ATOM 3434 C C . VAL B 1 137 ? -1.743 34.125 16.016 1 97.19 137 VAL B C 1
ATOM 3436 O O . VAL B 1 137 ? -1.15 35.188 15.844 1 97.19 137 VAL B O 1
ATOM 3439 N N . GLU B 1 138 ? -2.77 33.969 16.797 1 97 138 GLU B N 1
ATOM 3440 C CA . GLU B 1 138 ? -3.217 35.094 17.625 1 97 138 GLU B CA 1
ATOM 3441 C C . GLU B 1 138 ? -2.098 35.562 18.547 1 97 138 GLU B C 1
ATOM 3443 O O . GLU B 1 138 ? -1.852 36.781 18.641 1 97 138 GLU B O 1
ATOM 3448 N N . MET B 1 139 ? -1.455 34.625 19.156 1 96.69 139 MET B N 1
ATOM 3449 C CA . MET B 1 139 ? -0.361 35 20.062 1 96.69 139 MET B CA 1
ATOM 3450 C C . MET B 1 139 ? 0.785 35.625 19.281 1 96.69 139 MET B C 1
ATOM 3452 O O . MET B 1 139 ? 1.413 36.562 19.781 1 96.69 139 MET B O 1
ATOM 3456 N N . GLU B 1 140 ? 1.037 35.125 18.125 1 95.62 140 GLU B N 1
ATOM 3457 C CA . GLU B 1 140 ? 2.076 35.656 17.266 1 95.62 140 GLU B CA 1
ATOM 3458 C C . GLU B 1 140 ? 1.761 37.125 16.891 1 95.62 140 GLU B C 1
ATOM 3460 O O . GLU B 1 140 ? 2.631 38 16.969 1 95.62 140 GLU B O 1
ATOM 3465 N N . GLU B 1 141 ? 0.559 37.406 16.547 1 93.88 141 GLU B N 1
ATOM 3466 C CA . GLU B 1 141 ? 0.142 38.75 16.172 1 93.88 141 GLU B CA 1
ATOM 3467 C C . GLU B 1 141 ? 0.217 39.688 17.359 1 93.88 141 GLU B C 1
ATOM 3469 O O . GLU B 1 141 ? 0.622 40.844 17.203 1 93.88 141 GLU B O 1
ATOM 3474 N N . GLU B 1 142 ? -0.184 39.156 18.469 1 94.38 142 GLU B N 1
ATOM 3475 C CA . GLU B 1 142 ? -0.079 39.938 19.688 1 94.38 142 GLU B CA 1
ATOM 3476 C C . GLU B 1 142 ? 1.371 40.312 19.984 1 94.38 142 GLU B C 1
ATOM 3478 O O . GLU B 1 142 ? 1.664 41.469 20.328 1 94.38 142 GLU B O 1
ATOM 3483 N N . ALA B 1 143 ? 2.238 39.375 19.828 1 94.12 143 ALA B N 1
ATOM 3484 C CA . ALA B 1 143 ? 3.662 39.594 20.062 1 94.12 143 ALA B CA 1
ATOM 3485 C C . ALA B 1 143 ? 4.234 40.594 19.062 1 94.12 143 ALA B C 1
ATOM 3487 O O . ALA B 1 143 ? 5.023 41.469 19.422 1 94.12 143 ALA B O 1
ATOM 3488 N N . ARG B 1 144 ? 3.887 40.5 17.844 1 91.19 144 ARG B N 1
ATOM 3489 C CA . ARG B 1 144 ? 4.352 41.375 16.781 1 91.19 144 ARG B CA 1
ATOM 3490 C C . ARG B 1 144 ? 3.934 42.812 17.031 1 91.19 144 ARG B C 1
ATOM 3492 O O . ARG B 1 144 ? 4.727 43.75 16.844 1 91.19 144 ARG B O 1
ATOM 3499 N N . GLN B 1 145 ? 2.699 43 17.484 1 90.12 145 GLN B N 1
ATOM 3500 C CA . GLN B 1 145 ? 2.16 44.312 17.734 1 90.12 145 GLN B CA 1
ATOM 3501 C C . GLN B 1 145 ? 2.777 44.938 18.984 1 90.12 145 GLN B C 1
ATOM 3503 O O . GLN B 1 145 ? 3.057 46.156 19 1 90.12 145 GLN B O 1
ATOM 3508 N N . ALA B 1 146 ? 2.932 44.188 19.984 1 87.06 146 ALA B N 1
ATOM 3509 C CA . ALA B 1 146 ? 3.465 44.688 21.25 1 87.06 146 ALA B CA 1
ATOM 3510 C C . ALA B 1 146 ? 4.969 44.938 21.156 1 87.06 146 ALA B C 1
ATOM 3512 O O . ALA B 1 146 ? 5.551 45.625 22 1 87.06 146 ALA B O 1
ATOM 3513 N N . LYS B 1 147 ? 5.695 44.719 20.094 1 79.38 147 LYS B N 1
ATOM 3514 C CA . LYS B 1 147 ? 7.141 44.812 19.922 1 79.38 147 LYS B CA 1
ATOM 3515 C C . LYS B 1 147 ? 7.891 44.281 21.141 1 79.38 147 LYS B C 1
ATOM 3517 O O . LYS B 1 147 ? 8.93 44.812 21.516 1 79.38 147 LYS B O 1
ATOM 3522 N N . GLU B 1 148 ? 7.199 43.594 22.047 1 72.94 148 GLU B N 1
ATOM 3523 C CA . GLU B 1 148 ? 7.809 42.906 23.188 1 72.94 148 GLU B CA 1
ATOM 3524 C C . GLU B 1 148 ? 7.746 41.406 23.031 1 72.94 148 GLU B C 1
ATOM 3526 O O . GLU B 1 148 ? 6.836 40.875 22.391 1 72.94 148 GLU B O 1
ATOM 3531 N N . GLY B 1 149 ? 8.719 40.719 23.406 1 73.5 149 GLY B N 1
ATOM 3532 C CA . GLY B 1 149 ? 8.75 39.25 23.328 1 73.5 149 GLY B CA 1
ATOM 3533 C C . GLY B 1 149 ? 7.668 38.594 24.156 1 73.5 149 GLY B C 1
ATOM 3534 O O . GLY B 1 149 ? 7.445 38.969 25.312 1 73.5 149 GLY B O 1
ATOM 3535 N N . LYS B 1 150 ? 6.723 37.938 23.562 1 88.56 150 LYS B N 1
ATOM 3536 C CA . LYS B 1 150 ? 5.746 37.094 24.234 1 88.56 150 LYS B CA 1
ATOM 3537 C C . LYS B 1 150 ? 6.164 35.625 24.188 1 88.56 150 LYS B C 1
ATOM 3539 O O . LYS B 1 150 ? 6.711 35.156 23.188 1 88.56 150 LYS B O 1
ATOM 3544 N N . GLU B 1 151 ? 5.961 35.031 25.328 1 93.25 151 GLU B N 1
ATOM 3545 C CA . GLU B 1 151 ? 6.32 33.625 25.422 1 93.25 151 GLU B CA 1
ATOM 3546 C C . GLU B 1 151 ? 5.086 32.75 25.328 1 93.25 151 GLU B C 1
ATOM 3548 O O . GLU B 1 151 ? 4.035 33.062 25.891 1 93.25 151 GLU B O 1
ATOM 3553 N N . ALA B 1 152 ? 5.18 31.75 24.656 1 96.12 152 ALA B N 1
ATOM 3554 C CA . ALA B 1 152 ? 4.141 30.734 24.562 1 96.12 152 ALA B CA 1
ATOM 3555 C C . ALA B 1 152 ? 4.582 29.438 25.25 1 96.12 152 ALA B C 1
ATOM 3557 O O . ALA B 1 152 ? 5.68 28.938 25 1 96.12 152 ALA B O 1
ATOM 3558 N N . ARG B 1 153 ? 3.85 28.922 26.203 1 96.81 153 ARG B N 1
ATOM 3559 C CA . ARG B 1 153 ? 4.059 27.641 26.844 1 96.81 153 ARG B CA 1
ATOM 3560 C C . ARG B 1 153 ? 3.373 26.516 26.062 1 96.81 153 ARG B C 1
ATOM 3562 O O . ARG B 1 153 ? 2.143 26.438 26.031 1 96.81 153 ARG B O 1
ATOM 3569 N N . VAL B 1 154 ? 4.211 25.625 25.453 1 97.44 154 VAL B N 1
ATOM 3570 C CA . VAL B 1 154 ? 3.689 24.625 24.531 1 97.44 154 VAL B CA 1
ATOM 3571 C C . VAL B 1 154 ? 3.98 23.219 25.062 1 97.44 154 VAL B C 1
ATOM 3573 O O . VAL B 1 154 ? 5.102 22.938 25.5 1 97.44 154 VAL B O 1
ATOM 3576 N N . LEU B 1 155 ? 2.918 22.375 25.062 1 96.88 155 LEU B N 1
ATOM 3577 C CA . LEU B 1 155 ? 3.082 20.953 25.328 1 96.88 155 LEU B CA 1
ATOM 3578 C C . LEU B 1 155 ? 3.07 20.156 24.031 1 96.88 155 LEU B C 1
ATOM 3580 O O . LEU B 1 155 ? 2.105 20.219 23.266 1 96.88 155 LEU B O 1
ATOM 3584 N N . ILE B 1 156 ? 4.148 19.484 23.75 1 95.25 156 ILE B N 1
ATOM 3585 C CA . ILE B 1 156 ? 4.188 18.531 22.641 1 95.25 156 ILE B CA 1
ATOM 3586 C C . ILE B 1 156 ? 3.902 17.125 23.172 1 95.25 156 ILE B C 1
ATOM 3588 O O . ILE B 1 156 ? 4.672 16.578 23.953 1 95.25 156 ILE B O 1
ATOM 3592 N N . ALA B 1 157 ? 2.773 16.594 22.734 1 93.62 157 ALA B N 1
ATOM 3593 C CA . ALA B 1 157 ? 2.301 15.336 23.281 1 93.62 157 ALA B CA 1
ATOM 3594 C C . ALA B 1 157 ? 2.354 14.227 22.234 1 93.62 157 ALA B C 1
ATOM 3596 O O . ALA B 1 157 ? 1.711 14.328 21.188 1 93.62 157 ALA B O 1
ATOM 3597 N N . GLU B 1 158 ? 3.053 13.195 22.531 1 89.25 158 GLU B N 1
ATOM 3598 C CA . GLU B 1 158 ? 3.174 12.008 21.703 1 89.25 158 GLU B CA 1
ATOM 3599 C C . GLU B 1 158 ? 2.566 10.789 22.375 1 89.25 158 GLU B C 1
ATOM 3601 O O . GLU B 1 158 ? 2.842 10.523 23.547 1 89.25 158 GLU B O 1
ATOM 3606 N N . ALA B 1 159 ? 1.784 10.062 21.609 1 87.06 159 ALA B N 1
ATOM 3607 C CA . ALA B 1 159 ? 1.059 8.945 22.203 1 87.06 159 ALA B CA 1
ATOM 3608 C C . ALA B 1 159 ? 1.909 7.676 22.203 1 87.06 159 ALA B C 1
ATOM 3610 O O . ALA B 1 159 ? 1.641 6.742 22.969 1 87.06 159 ALA B O 1
ATOM 3611 N N . CYS B 1 160 ? 2.758 7.453 21.266 1 77.75 160 CYS B N 1
ATOM 3612 C CA . CYS B 1 160 ? 3.553 6.234 21.156 1 77.75 160 CYS B CA 1
ATOM 3613 C C . CYS B 1 160 ? 4.707 6.25 22.156 1 77.75 160 CYS B C 1
ATOM 3615 O O . CYS B 1 160 ? 5.164 7.32 22.562 1 77.75 160 CYS B O 1
ATOM 3617 N N . ASN B 1 161 ? 5.016 4.945 22.734 1 64.44 161 ASN B N 1
ATOM 3618 C CA . ASN B 1 161 ? 6.082 4.812 23.719 1 64.44 161 ASN B CA 1
ATOM 3619 C C . ASN B 1 161 ? 7.43 4.559 23.047 1 64.44 161 ASN B C 1
ATOM 3621 O O . ASN B 1 161 ? 8.414 4.246 23.734 1 64.44 161 ASN B O 1
ATOM 3625 N N . HIS B 1 162 ? 7.453 4.562 21.828 1 57.81 162 HIS B N 1
ATOM 3626 C CA . HIS B 1 162 ? 8.695 4.074 21.234 1 57.81 162 HIS B CA 1
ATOM 3627 C C . HIS B 1 162 ? 9.898 4.832 21.797 1 57.81 162 HIS B C 1
ATOM 3629 O O . HIS B 1 162 ? 9.766 5.98 22.219 1 57.81 162 HIS B O 1
ATOM 3635 N N . VAL B 1 163 ? 10.852 3.949 22.266 1 46.16 163 VAL B N 1
ATOM 3636 C CA . VAL B 1 163 ? 12.133 4.449 22.75 1 46.16 163 VAL B CA 1
ATOM 3637 C C . VAL B 1 163 ? 12.695 5.469 21.766 1 46.16 163 VAL B C 1
ATOM 3639 O O . VAL B 1 163 ? 12.867 5.164 20.578 1 46.16 163 VAL B O 1
ATOM 3642 N N . ARG B 1 164 ? 12.5 6.645 22.031 1 50.06 164 ARG B N 1
ATOM 3643 C CA . ARG B 1 164 ? 13.094 7.734 21.25 1 50.06 164 ARG B CA 1
ATOM 3644 C C . ARG B 1 164 ? 14.617 7.613 21.219 1 50.06 164 ARG B C 1
ATOM 3646 O O . ARG B 1 164 ? 15.25 7.383 22.25 1 50.06 164 ARG B O 1
ATOM 3653 N N . ILE B 1 165 ? 15.125 6.992 20.234 1 43.38 165 ILE B N 1
ATOM 3654 C CA . ILE B 1 165 ? 16.578 7.09 20.172 1 43.38 165 ILE B CA 1
ATOM 3655 C C . ILE B 1 165 ? 17 8.555 20.188 1 43.38 165 ILE B C 1
ATOM 3657 O O . ILE B 1 165 ? 16.812 9.273 19.203 1 43.38 165 ILE B O 1
ATOM 3661 N N . PRO B 1 166 ? 17.156 8.992 21.422 1 43.62 166 PRO B N 1
ATOM 3662 C CA . PRO B 1 166 ? 17.594 10.391 21.531 1 43.62 166 PRO B CA 1
ATOM 3663 C C . PRO B 1 166 ? 18.625 10.781 20.484 1 43.62 166 PRO B C 1
ATOM 3665 O O . PRO B 1 166 ? 18.656 11.938 20.047 1 43.62 166 PRO B O 1
ATOM 3668 N N . GLU B 1 167 ? 19.531 9.859 20.203 1 43.44 167 GLU B N 1
ATOM 3669 C CA . GLU B 1 167 ? 20.672 10.234 19.375 1 43.44 167 GLU B CA 1
ATOM 3670 C C . GLU B 1 167 ? 20.25 10.453 17.922 1 43.44 167 GLU B C 1
ATOM 3672 O O . GLU B 1 167 ? 21.062 10.883 17.094 1 43.44 167 GLU B O 1
ATOM 3677 N N . ALA B 1 168 ? 19.016 9.961 17.688 1 45.94 168 ALA B N 1
ATOM 3678 C CA . ALA B 1 168 ? 18.75 10.141 16.266 1 45.94 168 ALA B CA 1
ATOM 3679 C C . ALA B 1 168 ? 18.453 11.602 15.945 1 45.94 168 ALA B C 1
ATOM 3681 O O . ALA B 1 168 ? 17.547 12.203 16.547 1 45.94 168 ALA B O 1
ATOM 3682 N N . CYS B 1 169 ? 19.281 12.438 15.289 1 50.09 169 CYS B N 1
ATOM 3683 C CA . CYS B 1 169 ? 19.516 13.836 14.938 1 50.09 169 CYS B CA 1
ATOM 3684 C C . CYS B 1 169 ? 18.234 14.477 14.391 1 50.09 169 CYS B C 1
ATOM 3686 O O . CYS B 1 169 ? 18.078 15.695 14.461 1 50.09 169 CYS B O 1
ATOM 3688 N N . ASP B 1 170 ? 17.109 13.617 14.016 1 64 170 ASP B N 1
ATOM 3689 C CA . ASP B 1 170 ? 16.031 14.289 13.281 1 64 170 ASP B CA 1
ATOM 3690 C C . ASP B 1 170 ? 14.664 13.844 13.781 1 64 170 ASP B C 1
ATOM 3692 O O . ASP B 1 170 ? 13.719 13.742 13 1 64 170 ASP B O 1
ATOM 3696 N N . ASP B 1 171 ? 14.539 13.797 15.156 1 75.81 171 ASP B N 1
ATOM 3697 C CA . ASP B 1 171 ? 13.266 13.375 15.734 1 75.81 171 ASP B CA 1
ATOM 3698 C C . ASP B 1 171 ? 12.188 14.438 15.523 1 75.81 171 ASP B C 1
ATOM 3700 O O . ASP B 1 171 ? 12.438 15.625 15.711 1 75.81 171 ASP B O 1
ATOM 3704 N N . ILE B 1 172 ? 10.977 14.023 15.234 1 75.25 172 ILE B N 1
ATOM 3705 C CA . ILE B 1 172 ? 9.883 14.93 14.898 1 75.25 172 ILE B CA 1
ATOM 3706 C C . ILE B 1 172 ? 9.469 15.719 16.141 1 75.25 172 ILE B C 1
ATOM 3708 O O . ILE B 1 172 ? 9.328 16.938 16.094 1 75.25 172 ILE B O 1
ATOM 3712 N N . GLY B 1 173 ? 9.375 15.094 17.312 1 76.06 173 GLY B N 1
ATOM 3713 C CA . GLY B 1 173 ? 8.859 15.727 18.516 1 76.06 173 GLY B CA 1
ATOM 3714 C C . GLY B 1 173 ? 9.852 16.656 19.172 1 76.06 173 GLY B C 1
ATOM 3715 O O . GLY B 1 173 ? 9.5 17.766 19.578 1 76.06 173 GLY B O 1
ATOM 3716 N N . THR B 1 174 ? 11.102 16.25 19.156 1 83.56 174 THR B N 1
ATOM 3717 C CA . THR B 1 174 ? 12.07 16.969 19.984 1 83.56 174 THR B CA 1
ATOM 3718 C C . THR B 1 174 ? 12.906 17.922 19.141 1 83.56 174 THR B C 1
ATOM 3720 O O . THR B 1 174 ? 13.516 18.859 19.656 1 83.56 174 THR B O 1
ATOM 3723 N N . VAL B 1 175 ? 12.891 17.719 17.875 1 85.5 175 VAL B N 1
ATOM 3724 C CA . VAL B 1 175 ? 13.742 18.547 17.031 1 85.5 175 VAL B CA 1
ATOM 3725 C C . VAL B 1 175 ? 12.891 19.281 15.984 1 85.5 175 VAL B C 1
ATOM 3727 O O . VAL B 1 175 ? 12.797 20.5 16 1 85.5 175 VAL B O 1
ATOM 3730 N N . GLN B 1 176 ? 12.102 18.594 15.242 1 86.25 176 GLN B N 1
ATOM 3731 C CA . GLN B 1 176 ? 11.422 19.188 14.102 1 86.25 176 GLN B CA 1
ATOM 3732 C C . GLN B 1 176 ? 10.312 20.141 14.547 1 86.25 176 GLN B C 1
ATOM 3734 O O . GLN B 1 176 ? 10.164 21.234 14 1 86.25 176 GLN B O 1
ATOM 3739 N N . LEU B 1 177 ? 9.617 19.75 15.555 1 93.5 177 LEU B N 1
ATOM 3740 C CA . LEU B 1 177 ? 8.469 20.562 15.953 1 93.5 177 LEU B CA 1
ATOM 3741 C C . LEU B 1 177 ? 8.922 21.844 16.625 1 93.5 177 LEU B C 1
ATOM 3743 O O . LEU B 1 177 ? 8.406 22.922 16.328 1 93.5 177 LEU B O 1
ATOM 3747 N N . PRO B 1 178 ? 9.891 21.766 17.547 1 94.06 178 PRO B N 1
ATOM 3748 C CA . PRO B 1 178 ? 10.398 23.031 18.094 1 94.06 178 PRO B CA 1
ATOM 3749 C C . PRO B 1 178 ? 10.938 23.969 17.016 1 94.06 178 PRO B C 1
ATOM 3751 O O . PRO B 1 178 ? 10.688 25.172 17.062 1 94.06 178 PRO B O 1
ATOM 3754 N N . GLN B 1 179 ? 11.555 23.406 16.062 1 93.19 179 GLN B N 1
ATOM 3755 C CA . GLN B 1 179 ? 12.055 24.219 14.953 1 93.19 179 GLN B CA 1
ATOM 3756 C C . GLN B 1 179 ? 10.914 24.781 14.117 1 93.19 179 GLN B C 1
ATOM 3758 O O . GLN B 1 179 ? 10.953 25.938 13.703 1 93.19 179 GLN B O 1
ATOM 3763 N N . ALA B 1 180 ? 9.969 24.047 13.938 1 94.38 180 ALA B N 1
ATOM 3764 C CA . ALA B 1 180 ? 8.805 24.469 13.172 1 94.38 180 ALA B CA 1
ATOM 3765 C C . ALA B 1 180 ? 8.078 25.609 13.875 1 94.38 180 ALA B C 1
ATOM 3767 O O . ALA B 1 180 ? 7.645 26.562 13.219 1 94.38 180 ALA B O 1
ATOM 3768 N N . LEU B 1 181 ? 7.977 25.5 15.172 1 96.69 181 LEU B N 1
ATOM 3769 C CA . LEU B 1 181 ? 7.34 26.547 15.953 1 96.69 181 LEU B CA 1
ATOM 3770 C C . LEU B 1 181 ? 8.078 27.875 15.773 1 96.69 181 LEU B C 1
ATOM 3772 O O . LEU B 1 181 ? 7.457 28.906 15.484 1 96.69 181 LEU B O 1
ATOM 3776 N N . ARG B 1 182 ? 9.367 27.828 15.859 1 94.94 182 ARG B N 1
ATOM 3777 C CA . ARG B 1 182 ? 10.18 29.031 15.766 1 94.94 182 ARG B CA 1
ATOM 3778 C C . ARG B 1 182 ? 10.141 29.609 14.352 1 94.94 182 ARG B C 1
ATOM 3780 O O . ARG B 1 182 ? 10.141 30.828 14.18 1 94.94 182 ARG B O 1
ATOM 3787 N N . ARG B 1 183 ? 10.07 28.734 13.406 1 93.5 183 ARG B N 1
ATOM 3788 C CA . ARG B 1 183 ? 10.023 29.172 12.016 1 93.5 183 ARG B CA 1
ATOM 3789 C C . ARG B 1 183 ? 8.68 29.812 11.68 1 93.5 183 ARG B C 1
ATOM 3791 O O . ARG B 1 183 ? 8.617 30.844 11.016 1 93.5 183 ARG B O 1
ATOM 3798 N N . ALA B 1 184 ? 7.668 29.266 12.188 1 94.81 184 ALA B N 1
ATOM 3799 C CA . ALA B 1 184 ? 6.32 29.703 11.836 1 94.81 184 ALA B CA 1
ATOM 3800 C C . ALA B 1 184 ? 5.926 30.953 12.609 1 94.81 184 ALA B C 1
ATOM 3802 O O . ALA B 1 184 ? 5.141 31.766 12.117 1 94.81 184 ALA B O 1
ATOM 3803 N N . PHE B 1 185 ? 6.508 31.062 13.805 1 95.44 185 PHE B N 1
ATOM 3804 C CA . PHE B 1 185 ? 6.129 32.156 14.695 1 95.44 185 PHE B CA 1
ATOM 3805 C C . PHE B 1 185 ? 7.363 32.812 15.289 1 95.44 185 PHE B C 1
ATOM 3807 O O . PHE B 1 185 ? 7.617 32.719 16.484 1 95.44 185 PHE B O 1
ATOM 3814 N N . PRO B 1 186 ? 7.996 33.625 14.531 1 93.31 186 PRO B N 1
ATOM 3815 C CA . PRO B 1 186 ? 9.32 34.156 14.898 1 93.31 186 PRO B CA 1
ATOM 3816 C C . PRO B 1 186 ? 9.25 35.219 16 1 93.31 186 PRO B C 1
ATOM 3818 O O . PRO B 1 186 ? 10.273 35.5 16.625 1 93.31 186 PRO B O 1
ATOM 3821 N N . HIS B 1 187 ? 8.133 35.75 16.281 1 93.88 187 HIS B N 1
ATOM 3822 C CA . HIS B 1 187 ? 8.031 36.812 17.297 1 93.88 187 HIS B CA 1
ATOM 3823 C C . HIS B 1 187 ? 7.668 36.25 18.656 1 93.88 187 HIS B C 1
ATOM 3825 O O . HIS B 1 187 ? 7.613 36.969 19.641 1 93.88 187 HIS B O 1
ATOM 3831 N N . LEU B 1 188 ? 7.465 34.969 18.672 1 94.56 188 LEU B N 1
ATOM 3832 C CA . LEU B 1 188 ? 7.133 34.312 19.938 1 94.56 188 LEU B CA 1
ATOM 3833 C C . LEU B 1 188 ? 8.352 33.594 20.5 1 94.56 188 LEU B C 1
ATOM 3835 O O . LEU B 1 188 ? 9.125 33 19.766 1 94.56 188 LEU B O 1
ATOM 3839 N N . GLY B 1 189 ? 8.523 33.75 21.797 1 94.5 189 GLY B N 1
ATOM 3840 C CA . GLY B 1 189 ? 9.359 32.812 22.516 1 94.5 189 GLY B CA 1
ATOM 3841 C C . GLY B 1 189 ? 8.609 31.547 22.922 1 94.5 189 GLY B C 1
ATOM 3842 O O . GLY B 1 189 ? 7.395 31.594 23.125 1 94.5 189 GLY B O 1
ATOM 3843 N N . PHE B 1 190 ? 9.352 30.453 23.047 1 96.31 190 PHE B N 1
ATOM 3844 C CA . PHE B 1 190 ? 8.648 29.219 23.344 1 96.31 190 PHE B CA 1
ATOM 3845 C C . PHE B 1 190 ? 9.25 28.531 24.562 1 96.31 190 PHE B C 1
ATOM 3847 O O . PHE B 1 190 ? 10.477 28.391 24.672 1 96.31 190 PHE B O 1
ATOM 3854 N N . HIS B 1 191 ? 8.438 28.172 25.5 1 96.31 191 HIS B N 1
ATOM 3855 C CA . HIS B 1 191 ? 8.711 27.172 26.531 1 96.31 191 HIS B CA 1
ATOM 3856 C C . HIS B 1 191 ? 8.039 25.844 26.188 1 96.31 191 HIS B C 1
ATOM 3858 O O . HIS B 1 191 ? 6.82 25.719 26.297 1 96.31 191 HIS B O 1
ATOM 3864 N N . ILE B 1 192 ? 8.891 24.891 25.875 1 96.31 192 ILE B N 1
ATOM 3865 C CA . ILE B 1 192 ? 8.344 23.656 25.312 1 96.31 192 ILE B CA 1
ATOM 3866 C C . ILE B 1 192 ? 8.508 22.516 26.328 1 96.31 192 ILE B C 1
ATOM 3868 O O . ILE B 1 192 ? 9.594 22.297 26.859 1 96.31 192 ILE B O 1
ATOM 3872 N N . HIS B 1 193 ? 7.441 21.844 26.641 1 94.44 193 HIS B N 1
ATOM 3873 C CA . HIS B 1 193 ? 7.414 20.609 27.422 1 94.44 193 HIS B CA 1
ATOM 3874 C C . HIS B 1 193 ? 6.973 19.438 26.562 1 94.44 193 HIS B C 1
ATOM 3876 O O . HIS B 1 193 ? 6.223 19.594 25.609 1 94.44 193 HIS B O 1
ATOM 3882 N N . HIS B 1 194 ? 7.449 18.234 26.953 1 92.62 194 HIS B N 1
ATOM 3883 C CA . HIS B 1 194 ? 7.102 17.031 26.203 1 92.62 194 HIS B CA 1
ATOM 3884 C C . HIS B 1 194 ? 6.402 16.016 27.094 1 92.62 194 HIS B C 1
ATOM 3886 O O . HIS B 1 194 ? 6.758 15.844 28.266 1 92.62 194 HIS B O 1
ATOM 3892 N N . ALA B 1 195 ? 5.395 15.414 26.594 1 91.12 195 ALA B N 1
ATOM 3893 C CA . ALA B 1 195 ? 4.742 14.266 27.203 1 91.12 195 ALA B CA 1
ATOM 3894 C C . ALA B 1 195 ? 4.727 13.07 26.25 1 91.12 195 ALA B C 1
ATOM 3896 O O . ALA B 1 195 ? 4.441 13.219 25.062 1 91.12 195 ALA B O 1
ATOM 3897 N N . TYR B 1 196 ? 5.023 11.93 26.781 1 86.56 196 TYR B N 1
ATOM 3898 C CA . TYR B 1 196 ? 5.109 10.727 25.969 1 86.56 196 TYR B CA 1
ATOM 3899 C C . TYR B 1 196 ? 4.211 9.625 26.516 1 86.56 196 TYR B C 1
ATOM 3901 O O . TYR B 1 196 ? 3.994 9.539 27.734 1 86.56 196 TYR B O 1
ATOM 3909 N N . GLY B 1 197 ? 3.725 8.797 25.516 1 83.44 197 GLY B N 1
ATOM 3910 C CA . GLY B 1 197 ? 3.061 7.562 25.906 1 83.44 197 GLY B CA 1
ATOM 3911 C C . GLY B 1 197 ? 1.656 7.781 26.422 1 83.44 197 GLY B C 1
ATOM 3912 O O . GLY B 1 197 ? 0.922 8.633 25.922 1 83.44 197 GLY B O 1
ATOM 3913 N N . ARG B 1 198 ? 1.354 6.852 27.391 1 75.81 198 ARG B N 1
ATOM 3914 C CA . ARG B 1 198 ? -0.019 6.77 27.891 1 75.81 198 ARG B CA 1
ATOM 3915 C C . ARG B 1 198 ? -0.299 7.863 28.906 1 75.81 198 ARG B C 1
ATOM 3917 O O . ARG B 1 198 ? -1.454 8.227 29.141 1 75.81 198 ARG B O 1
ATOM 3924 N N . GLU B 1 199 ? 0.757 8.484 29.375 1 79.62 199 GLU B N 1
ATOM 3925 C CA . GLU B 1 199 ? 0.541 9.492 30.422 1 79.62 199 GLU B CA 1
ATOM 3926 C C . GLU B 1 199 ? 0.341 10.875 29.812 1 79.62 199 GLU B C 1
ATOM 3928 O O . GLU B 1 199 ? 1.193 11.359 29.062 1 79.62 199 GLU B O 1
ATOM 3933 N N . PHE B 1 200 ? -0.791 11.422 30 1 83.88 200 PHE B N 1
ATOM 3934 C CA . PHE B 1 200 ? -1.152 12.781 29.594 1 83.88 200 PHE B CA 1
ATOM 3935 C C . PHE B 1 200 ? -1.275 13.688 30.812 1 83.88 200 PHE B C 1
ATOM 3937 O O . PHE B 1 200 ? -1.919 13.32 31.797 1 83.88 200 PHE B O 1
ATOM 3944 N N . PRO B 1 201 ? -0.562 14.781 30.797 1 88.88 201 PRO B N 1
ATOM 3945 C CA . PRO B 1 201 ? -0.478 15.609 32 1 88.88 201 PRO B CA 1
ATOM 3946 C C . PRO B 1 201 ? -1.767 16.375 32.281 1 88.88 201 PRO B C 1
ATOM 3948 O O . PRO B 1 201 ? -1.777 17.609 32.219 1 88.88 201 PRO B O 1
ATOM 3951 N N . TRP B 1 202 ? -2.748 15.75 32.75 1 88.19 202 TRP B N 1
ATOM 3952 C CA . TRP B 1 202 ? -4.074 16.344 32.906 1 88.19 202 TRP B CA 1
ATOM 3953 C C . TRP B 1 202 ? -4.059 17.406 34 1 88.19 202 TRP B C 1
ATOM 3955 O O . TRP B 1 202 ? -4.688 18.469 33.844 1 88.19 202 TRP B O 1
ATOM 3965 N N . GLN B 1 203 ? -3.312 17.203 35.062 1 89.56 203 GLN B N 1
ATOM 3966 C CA . GLN B 1 203 ? -3.273 18.188 36.156 1 89.56 203 GLN B CA 1
ATOM 3967 C C . GLN B 1 203 ? -2.633 19.484 35.688 1 89.56 203 GLN B C 1
ATOM 3969 O O . GLN B 1 203 ? -3.135 20.578 36 1 89.56 203 GLN B O 1
ATOM 3974 N N . ALA B 1 204 ? -1.59 19.312 35 1 92.06 204 ALA B N 1
ATOM 3975 C CA . ALA B 1 204 ? -0.89 20.484 34.469 1 92.06 204 ALA B CA 1
ATOM 3976 C C . ALA B 1 204 ? -1.764 21.266 33.5 1 92.06 204 ALA B C 1
ATOM 3978 O O . ALA B 1 204 ? -1.702 22.484 33.438 1 92.06 204 ALA B O 1
ATOM 3979 N N . LEU B 1 205 ? -2.525 20.578 32.75 1 92.38 205 LEU B N 1
ATOM 3980 C CA . LEU B 1 205 ? -3.453 21.203 31.812 1 92.38 205 LEU B CA 1
ATOM 3981 C C . LEU B 1 205 ? -4.512 22.016 32.562 1 92.38 205 LEU B C 1
ATOM 3983 O O . LEU B 1 205 ? -4.777 23.172 32.219 1 92.38 205 LEU B O 1
ATOM 3987 N N . GLN B 1 206 ? -4.984 21.469 33.656 1 91.62 206 GLN B N 1
ATOM 3988 C CA . GLN B 1 206 ? -6.039 22.094 34.438 1 91.62 206 GLN B CA 1
ATOM 3989 C C . GLN B 1 206 ? -5.508 23.297 35.219 1 91.62 206 GLN B C 1
ATOM 3991 O O . GLN B 1 206 ? -6.238 24.266 35.469 1 91.62 206 GLN B O 1
ATOM 3996 N N . ASP B 1 207 ? -4.242 23.234 35.469 1 93.12 207 ASP B N 1
ATOM 3997 C CA . ASP B 1 207 ? -3.604 24.312 36.219 1 93.12 207 ASP B CA 1
ATOM 3998 C C . ASP B 1 207 ? -3.221 25.469 35.312 1 93.12 207 ASP B C 1
ATOM 4000 O O . ASP B 1 207 ? -2.693 26.484 35.781 1 93.12 207 ASP B O 1
ATOM 4004 N N . GLY B 1 208 ? -3.482 25.312 34.094 1 90.81 208 GLY B N 1
ATOM 4005 C CA . GLY B 1 208 ? -3.195 26.391 33.156 1 90.81 208 GLY B CA 1
ATOM 4006 C C . GLY B 1 208 ? -1.718 26.531 32.844 1 90.81 208 GLY B C 1
ATOM 4007 O O . GLY B 1 208 ? -1.229 27.641 32.625 1 90.81 208 GLY B O 1
ATOM 4008 N N . ARG B 1 209 ? -1.053 25.469 32.844 1 94.12 209 ARG B N 1
ATOM 4009 C CA . ARG B 1 209 ? 0.395 25.5 32.656 1 94.12 209 ARG B CA 1
ATOM 4010 C C . ARG B 1 209 ? 0.765 25.641 31.188 1 94.12 209 ARG B C 1
ATOM 4012 O O . ARG B 1 209 ? 1.913 25.938 30.859 1 94.12 209 ARG B O 1
ATOM 4019 N N . TYR B 1 210 ? -0.157 25.438 30.344 1 96.75 210 TYR B N 1
ATOM 4020 C CA . TYR B 1 210 ? 0.127 25.453 28.922 1 96.75 210 TYR B CA 1
ATOM 4021 C C . TYR B 1 210 ? -0.837 26.375 28.188 1 96.75 210 TYR B C 1
ATOM 4023 O O . TYR B 1 210 ? -1.999 26.516 28.578 1 96.75 210 TYR B O 1
ATOM 4031 N N . ASP B 1 211 ? -0.305 27 27.094 1 95.88 211 ASP B N 1
ATOM 4032 C CA . ASP B 1 211 ? -1.126 27.828 26.219 1 95.88 211 ASP B CA 1
ATOM 4033 C C . ASP B 1 211 ? -1.674 27.016 25.047 1 95.88 211 ASP B C 1
ATOM 4035 O O . ASP B 1 211 ? -2.781 27.281 24.578 1 95.88 211 ASP B O 1
ATOM 4039 N N . VAL B 1 212 ? -0.857 26.141 24.578 1 97.56 212 VAL B N 1
ATOM 4040 C CA . VAL B 1 212 ? -1.227 25.344 23.406 1 97.56 212 VAL B CA 1
ATOM 4041 C C . VAL B 1 212 ? -0.636 23.938 23.547 1 97.56 212 VAL B C 1
ATOM 4043 O O . VAL B 1 212 ? 0.48 23.766 24.047 1 97.56 212 VAL B O 1
ATOM 4046 N N . VAL B 1 213 ? -1.398 22.938 23.078 1 97.38 213 VAL B N 1
ATOM 4047 C CA . VAL B 1 213 ? -0.921 21.562 22.984 1 97.38 213 VAL B CA 1
ATOM 4048 C C . VAL B 1 213 ? -0.743 21.172 21.516 1 97.38 213 VAL B C 1
ATOM 4050 O O . VAL B 1 213 ? -1.609 21.453 20.688 1 97.38 213 VAL B O 1
ATOM 4053 N N . VAL B 1 214 ? 0.394 20.625 21.188 1 97.06 214 VAL B N 1
ATOM 4054 C CA . VAL B 1 214 ? 0.63 20.031 19.875 1 97.06 214 VAL B CA 1
ATOM 4055 C C . VAL B 1 214 ? 0.606 18.516 19.984 1 97.06 214 VAL B C 1
ATOM 4057 O O . VAL B 1 214 ? 1.544 17.906 20.516 1 97.06 214 VAL B O 1
ATOM 4060 N N . HIS B 1 215 ? -0.459 17.922 19.531 1 95.5 215 HIS B N 1
ATOM 4061 C CA . HIS B 1 215 ? -0.686 16.484 19.688 1 95.5 215 HIS B CA 1
ATOM 4062 C C . HIS B 1 215 ? -0.328 15.727 18.406 1 95.5 215 HIS B C 1
ATOM 4064 O O . HIS B 1 215 ? -0.597 16.203 17.312 1 95.5 215 HIS B O 1
ATOM 4070 N N . CYS B 1 216 ? 0.204 14.547 18.484 1 92.44 216 CYS B N 1
ATOM 4071 C CA . CYS B 1 216 ? 0.521 13.734 17.312 1 92.44 216 CYS B CA 1
ATOM 4072 C C . CYS B 1 216 ? -0.748 13.203 16.656 1 92.44 216 CYS B C 1
ATOM 4074 O O . CYS B 1 216 ? -1.854 13.617 17 1 92.44 216 CYS B O 1
ATOM 4076 N N . GLY B 1 217 ? -0.63 12.344 15.773 1 90.94 217 GLY B N 1
ATOM 4077 C CA . GLY B 1 217 ? -1.781 11.836 15.039 1 90.94 217 GLY B CA 1
ATOM 4078 C C . GLY B 1 217 ? -2.514 10.734 15.781 1 90.94 217 GLY B C 1
ATOM 4079 O O . GLY B 1 217 ? -3.631 10.359 15.406 1 90.94 217 GLY B O 1
ATOM 4080 N N . GLY B 1 218 ? -1.898 10.156 16.797 1 88.75 218 GLY B N 1
ATOM 4081 C CA . GLY B 1 218 ? -2.543 9.156 17.641 1 88.75 218 GLY B CA 1
ATOM 4082 C C . GLY B 1 218 ? -2.621 7.789 16.984 1 88.75 218 GLY B C 1
ATOM 4083 O O . GLY B 1 218 ? -3.529 7.008 17.281 1 88.75 218 GLY B O 1
ATOM 4084 N N . CYS B 1 219 ? -1.736 7.469 16.062 1 85.5 219 CYS B N 1
ATOM 4085 C CA . CYS B 1 219 ? -1.835 6.273 15.242 1 85.5 219 CYS B CA 1
ATOM 4086 C C . CYS B 1 219 ? -1.607 5.016 16.062 1 85.5 219 CYS B C 1
ATOM 4088 O O . CYS B 1 219 ? -1.925 3.908 15.625 1 85.5 219 CYS B O 1
ATOM 4090 N N . MET B 1 220 ? -1.115 5.098 17.297 1 83.06 220 MET B N 1
ATOM 4091 C CA . MET B 1 220 ? -0.769 3.93 18.094 1 83.06 220 MET B CA 1
ATOM 4092 C C . MET B 1 220 ? -1.758 3.748 19.25 1 83.06 220 MET B C 1
ATOM 4094 O O . MET B 1 220 ? -1.571 2.881 20.094 1 83.06 220 MET B O 1
ATOM 4098 N N . ILE B 1 221 ? -2.709 4.562 19.375 1 87.06 221 ILE B N 1
ATOM 4099 C CA . ILE B 1 221 ? -3.721 4.465 20.422 1 87.06 221 ILE B CA 1
ATOM 4100 C C . ILE B 1 221 ? -5.109 4.391 19.797 1 87.06 221 ILE B C 1
ATOM 4102 O O . ILE B 1 221 ? -5.262 4.574 18.578 1 87.06 221 ILE B O 1
ATOM 4106 N N . ASP B 1 222 ? -6.078 4.043 20.656 1 89.75 222 ASP B N 1
ATOM 4107 C CA . ASP B 1 222 ? -7.434 3.924 20.125 1 89.75 222 ASP B CA 1
ATOM 4108 C C . ASP B 1 222 ? -8.117 5.285 20.062 1 89.75 222 ASP B C 1
ATOM 4110 O O . ASP B 1 222 ? -7.66 6.25 20.688 1 89.75 222 ASP B O 1
ATOM 4114 N N . ARG B 1 223 ? -9.141 5.348 19.359 1 93.19 223 ARG B N 1
ATOM 4115 C CA . ARG B 1 223 ? -9.875 6.582 19.109 1 93.19 223 ARG B CA 1
ATOM 4116 C C . ARG B 1 223 ? -10.43 7.16 20.422 1 93.19 223 ARG B C 1
ATOM 4118 O O . ARG B 1 223 ? -10.461 8.383 20.594 1 93.19 223 ARG B O 1
ATOM 4125 N N . GLN B 1 224 ? -10.812 6.289 21.281 1 93.88 224 GLN B N 1
ATOM 4126 C CA . GLN B 1 224 ? -11.367 6.734 22.562 1 93.88 224 GLN B CA 1
ATOM 4127 C C . GLN B 1 224 ? -10.336 7.516 23.359 1 93.88 224 GLN B C 1
ATOM 4129 O O . GLN B 1 224 ? -10.656 8.531 23.984 1 93.88 224 GLN B O 1
ATOM 4134 N N . LYS B 1 225 ? -9.172 7.125 23.297 1 93.69 225 LYS B N 1
ATOM 4135 C CA . LYS B 1 225 ? -8.094 7.793 24.031 1 93.69 225 LYS B CA 1
ATOM 4136 C C . LYS B 1 225 ? -7.781 9.156 23.422 1 93.69 225 LYS B C 1
ATOM 4138 O O . LYS B 1 225 ? -7.527 10.117 24.141 1 93.69 225 LYS B O 1
ATOM 4143 N N . VAL B 1 226 ? -7.777 9.242 22.125 1 94.31 226 VAL B N 1
ATOM 4144 C CA . VAL B 1 226 ? -7.547 10.523 21.469 1 94.31 226 VAL B CA 1
ATOM 4145 C C . VAL B 1 226 ? -8.641 11.516 21.859 1 94.31 226 VAL B C 1
ATOM 4147 O O . VAL B 1 226 ? -8.352 12.648 22.234 1 94.31 226 VAL B O 1
ATOM 4150 N N . ARG B 1 227 ? -9.812 11.062 21.875 1 94.88 227 ARG B N 1
ATOM 4151 C CA . ARG B 1 227 ? -10.945 11.914 22.219 1 94.88 227 ARG B CA 1
ATOM 4152 C C . ARG B 1 227 ? -10.875 12.344 23.688 1 94.88 227 ARG B C 1
ATOM 4154 O O . ARG B 1 227 ? -11.188 13.484 24.016 1 94.88 227 ARG B O 1
ATOM 4161 N N . ALA B 1 228 ? -10.469 11.438 24.5 1 94.44 228 ALA B N 1
ATOM 4162 C CA . ALA B 1 228 ? -10.312 11.766 25.922 1 94.44 228 ALA B CA 1
ATOM 4163 C C . ALA B 1 228 ? -9.281 12.867 26.109 1 94.44 228 ALA B C 1
ATOM 4165 O O . ALA B 1 228 ? -9.5 13.797 26.891 1 94.44 228 ALA B O 1
ATOM 4166 N N . ARG B 1 229 ? -8.227 12.781 25.438 1 95 229 ARG B N 1
ATOM 4167 C CA . ARG B 1 229 ? -7.18 13.789 25.547 1 95 229 ARG B CA 1
ATOM 4168 C C . ARG B 1 229 ? -7.668 15.141 25.031 1 95 229 ARG B C 1
ATOM 4170 O O . ARG B 1 229 ? -7.352 16.188 25.625 1 95 229 ARG B O 1
ATOM 4177 N N . MET B 1 230 ? -8.391 15.102 23.969 1 95.38 230 MET B N 1
ATOM 4178 C CA . MET B 1 230 ? -8.969 16.328 23.453 1 95.38 230 MET B CA 1
ATOM 4179 C C . MET B 1 230 ? -9.898 16.984 24.469 1 95.38 230 MET B C 1
ATOM 4181 O O . MET B 1 230 ? -9.859 18.203 24.656 1 95.38 230 MET B O 1
ATOM 4185 N N . GLU B 1 231 ? -10.664 16.141 25.094 1 95.12 231 GLU B N 1
ATOM 4186 C CA . GLU B 1 231 ? -11.602 16.641 26.094 1 95.12 231 GLU B CA 1
ATOM 4187 C C . GLU B 1 231 ? -10.859 17.203 27.297 1 95.12 231 GLU B C 1
ATOM 4189 O O . GLU B 1 231 ? -11.266 18.219 27.859 1 95.12 231 GLU B O 1
ATOM 4194 N N . GLU B 1 232 ? -9.867 16.594 27.688 1 94.19 232 GLU B N 1
ATOM 4195 C CA . GLU B 1 232 ? -9.055 17.078 28.797 1 94.19 232 GLU B CA 1
ATOM 4196 C C . GLU B 1 232 ? -8.461 18.453 28.484 1 94.19 232 GLU B C 1
ATOM 4198 O O . GLU B 1 232 ? -8.43 19.328 29.344 1 94.19 232 GLU B O 1
ATOM 4203 N N . CYS B 1 233 ? -7.973 18.594 27.297 1 95.75 233 CYS B N 1
ATOM 4204 C CA . CYS B 1 233 ? -7.453 19.891 26.875 1 95.75 233 CYS B CA 1
ATOM 4205 C C . CYS B 1 233 ? -8.547 20.953 26.906 1 95.75 233 CYS B C 1
ATOM 4207 O O . CYS B 1 233 ? -8.336 22.062 27.406 1 95.75 233 CYS B O 1
ATOM 4209 N N . ALA B 1 234 ? -9.695 20.594 26.406 1 94.44 234 ALA B N 1
ATOM 4210 C CA . ALA B 1 234 ? -10.828 21.516 26.375 1 94.44 234 ALA B CA 1
ATOM 4211 C C . ALA B 1 234 ? -11.258 21.922 27.781 1 94.44 234 ALA B C 1
ATOM 4213 O O . ALA B 1 234 ? -11.531 23.094 28.031 1 94.44 234 ALA B O 1
ATOM 4214 N N . ASP B 1 235 ? -11.258 20.938 28.609 1 94.12 235 ASP B N 1
ATOM 4215 C CA . ASP B 1 235 ? -11.641 21.172 29.984 1 94.12 235 ASP B CA 1
ATOM 4216 C C . ASP B 1 235 ? -10.68 22.156 30.672 1 94.12 235 ASP B C 1
ATOM 4218 O O . ASP B 1 235 ? -11.078 22.938 31.516 1 94.12 235 ASP B O 1
ATOM 4222 N N . GLY B 1 236 ? -9.453 22.062 30.312 1 94 236 GLY B N 1
ATOM 4223 C CA . GLY B 1 236 ? -8.438 22.953 30.844 1 94 236 GLY B CA 1
ATOM 4224 C C . GLY B 1 236 ? -8.375 24.297 30.125 1 94 236 GLY B C 1
ATOM 4225 O O . GLY B 1 236 ? -7.613 25.172 30.516 1 94 236 GLY B O 1
ATOM 4226 N N . GLY B 1 237 ? -9.148 24.453 29.094 1 95.06 237 GLY B N 1
ATOM 4227 C CA . GLY B 1 237 ? -9.148 25.688 28.312 1 95.06 237 GLY B CA 1
ATOM 4228 C C . GLY B 1 237 ? -7.914 25.844 27.453 1 95.06 237 GLY B C 1
ATOM 4229 O O . GLY B 1 237 ? -7.492 26.969 27.156 1 95.06 237 GLY B O 1
ATOM 4230 N N . VAL B 1 238 ? -7.289 24.797 27.141 1 96.5 238 VAL B N 1
ATOM 4231 C CA . VAL B 1 238 ? -6.055 24.828 26.359 1 96.5 238 VAL B CA 1
ATOM 4232 C C . VAL B 1 238 ? -6.328 24.406 24.922 1 96.5 238 VAL B C 1
ATOM 4234 O O . VAL B 1 238 ? -6.91 23.344 24.672 1 96.5 238 VAL B O 1
ATOM 4237 N N . ALA B 1 239 ? -5.969 25.266 23.969 1 96.06 239 ALA B N 1
ATOM 4238 C CA . ALA B 1 239 ? -6.141 24.953 22.547 1 96.06 239 ALA B CA 1
ATOM 4239 C C . ALA B 1 239 ? -5.188 23.828 22.125 1 96.06 239 ALA B C 1
ATOM 4241 O O . ALA B 1 239 ? -4.07 23.734 22.641 1 96.06 239 ALA B O 1
ATOM 4242 N N . THR B 1 240 ? -5.676 23.016 21.172 1 97.25 240 THR B N 1
ATOM 4243 C CA . THR B 1 240 ? -4.871 21.875 20.734 1 97.25 240 THR B CA 1
ATOM 4244 C C . THR B 1 240 ? -4.699 21.906 19.219 1 97.25 240 THR B C 1
ATOM 4246 O O . THR B 1 240 ? -5.656 22.156 18.484 1 97.25 240 THR B O 1
ATOM 4249 N N . THR B 1 241 ? -3.486 21.781 18.812 1 97.81 241 THR B N 1
ATOM 4250 C CA . THR B 1 241 ? -3.223 21.547 17.391 1 97.81 241 THR B CA 1
ATOM 4251 C C . THR B 1 241 ? -2.502 20.219 17.188 1 97.81 241 THR B C 1
ATOM 4253 O O . THR B 1 241 ? -2.508 19.359 18.078 1 97.81 241 THR B O 1
ATOM 4256 N N . ASN B 1 242 ? -2.055 20 16.016 1 96.44 242 ASN B N 1
ATOM 4257 C CA . ASN B 1 242 ? -1.542 18.688 15.625 1 96.44 242 ASN B CA 1
ATOM 4258 C C . ASN B 1 242 ? -0.191 18.812 14.922 1 96.44 242 ASN B C 1
ATOM 4260 O O . ASN B 1 242 ? 0.08 19.797 14.242 1 96.44 242 ASN B O 1
ATOM 4264 N N . TYR B 1 243 ? 0.615 17.703 15.102 1 93.75 243 TYR B N 1
ATOM 4265 C CA . TYR B 1 243 ? 1.921 17.641 14.461 1 93.75 243 TYR B CA 1
ATOM 4266 C C . TYR B 1 243 ? 1.816 18 12.984 1 93.75 243 TYR B C 1
ATOM 4268 O O . TYR B 1 243 ? 2.545 18.875 12.5 1 93.75 243 TYR B O 1
ATOM 4276 N N . GLY B 1 244 ? 0.902 17.391 12.352 1 94.69 244 GLY B N 1
ATOM 4277 C CA . GLY B 1 244 ? 0.777 17.562 10.914 1 94.69 244 GLY B CA 1
ATOM 4278 C C . GLY B 1 244 ? 0.398 18.984 10.516 1 94.69 244 GLY B C 1
ATOM 4279 O O . GLY B 1 244 ? 0.931 19.516 9.539 1 94.69 244 GLY B O 1
ATOM 4280 N N . LEU B 1 245 ? -0.489 19.594 11.18 1 97.44 245 LEU B N 1
ATOM 4281 C CA . LEU B 1 245 ? -0.908 20.969 10.898 1 97.44 245 LEU B CA 1
ATOM 4282 C C . LEU B 1 245 ? 0.244 21.938 11.109 1 97.44 245 LEU B C 1
ATOM 4284 O O . LEU B 1 245 ? 0.505 22.797 10.258 1 97.44 245 LEU B O 1
ATOM 4288 N N . LEU B 1 246 ? 0.928 21.781 12.195 1 97.31 246 LEU B N 1
ATOM 4289 C CA . LEU B 1 246 ? 2.027 22.672 12.531 1 97.31 246 LEU B CA 1
ATOM 4290 C C . LEU B 1 246 ? 3.158 22.547 11.516 1 97.31 246 LEU B C 1
ATOM 4292 O O . LEU B 1 246 ? 3.676 23.562 11.031 1 97.31 246 LEU B O 1
ATOM 4296 N N . LEU B 1 247 ? 3.494 21.312 11.18 1 94.88 247 LEU B N 1
ATOM 4297 C CA . LEU B 1 247 ? 4.582 21.094 10.234 1 94.88 247 LEU B CA 1
ATOM 4298 C C . LEU B 1 247 ? 4.215 21.625 8.852 1 94.88 247 LEU B C 1
ATOM 4300 O O . LEU B 1 247 ? 5.051 22.203 8.164 1 94.88 247 LEU B O 1
ATOM 4304 N N . ALA B 1 248 ? 3.027 21.406 8.461 1 96 248 ALA B N 1
ATOM 4305 C CA . ALA B 1 248 ? 2.578 21.922 7.176 1 96 248 ALA B CA 1
ATOM 4306 C C . ALA B 1 248 ? 2.623 23.453 7.16 1 96 248 ALA B C 1
ATOM 4308 O O . ALA B 1 248 ? 3.074 24.062 6.184 1 96 248 ALA B O 1
ATOM 4309 N N . TYR B 1 249 ? 2.186 24.031 8.219 1 96.75 249 TYR B N 1
ATOM 4310 C CA . TYR B 1 249 ? 2.164 25.484 8.312 1 96.75 249 TYR B CA 1
ATOM 4311 C C . TYR B 1 249 ? 3.578 26.062 8.289 1 96.75 249 TYR B C 1
ATOM 4313 O O . TYR B 1 249 ? 3.836 27.078 7.637 1 96.75 249 TYR B O 1
ATOM 4321 N N . ALA B 1 250 ? 4.449 25.438 9.023 1 95.19 250 ALA B N 1
ATOM 4322 C CA . ALA B 1 250 ? 5.836 25.891 9.07 1 95.19 250 ALA B CA 1
ATOM 4323 C C . ALA B 1 250 ? 6.504 25.766 7.707 1 95.19 250 ALA B C 1
ATOM 4325 O O . ALA B 1 250 ? 7.367 26.578 7.355 1 95.19 250 ALA B O 1
ATOM 4326 N N . ALA B 1 251 ? 6.113 24.734 6.957 1 92.81 251 ALA B N 1
ATOM 4327 C CA . ALA B 1 251 ? 6.695 24.516 5.637 1 92.81 251 ALA B CA 1
ATOM 4328 C C . ALA B 1 251 ? 6.125 25.484 4.613 1 92.81 251 ALA B C 1
ATOM 4330 O O . ALA B 1 251 ? 6.867 26.078 3.824 1 92.81 251 ALA B O 1
ATOM 4331 N N . ALA B 1 252 ? 4.863 25.562 4.574 1 93.81 252 ALA B N 1
ATOM 4332 C CA . ALA B 1 252 ? 4.102 26.453 3.703 1 93.81 252 ALA B CA 1
ATOM 4333 C C . ALA B 1 252 ? 2.717 26.734 4.281 1 93.81 252 ALA B C 1
ATOM 4335 O O . ALA B 1 252 ? 1.811 25.906 4.168 1 93.81 252 ALA B O 1
ATOM 4336 N N . PRO B 1 253 ? 2.58 27.953 4.781 1 95.94 253 PRO B N 1
ATOM 4337 C CA . PRO B 1 253 ? 1.313 28.25 5.453 1 95.94 253 PRO B CA 1
ATOM 4338 C C . PRO B 1 253 ? 0.099 28 4.562 1 95.94 253 PRO B C 1
ATOM 4340 O O . PRO B 1 253 ? -0.898 27.438 5.012 1 95.94 253 PRO B O 1
ATOM 4343 N N . GLN B 1 254 ? 0.176 28.359 3.303 1 95.5 254 GLN B N 1
ATOM 4344 C CA . GLN B 1 254 ? -0.938 28.156 2.383 1 95.5 254 GLN B CA 1
ATOM 4345 C C . GLN B 1 254 ? -1.201 26.672 2.15 1 95.5 254 GLN B C 1
ATOM 4347 O O . GLN B 1 254 ? -2.342 26.266 1.909 1 95.5 254 GLN B O 1
ATOM 4352 N N . ALA B 1 255 ? -0.167 25.891 2.207 1 96.31 255 ALA B N 1
ATOM 4353 C CA . ALA B 1 255 ? -0.322 24.453 2.055 1 96.31 255 ALA B CA 1
ATOM 4354 C C . ALA B 1 255 ? -1.183 23.875 3.172 1 96.31 255 ALA B C 1
ATOM 4356 O O . ALA B 1 255 ? -2.002 22.984 2.934 1 96.31 255 ALA B O 1
ATOM 4357 N N . MET B 1 256 ? -0.94 24.375 4.371 1 97.56 256 MET B N 1
ATOM 4358 C CA . MET B 1 256 ? -1.735 23.906 5.5 1 97.56 256 MET B CA 1
ATOM 4359 C C . MET B 1 256 ? -3.213 24.219 5.297 1 97.56 256 MET B C 1
ATOM 4361 O O . MET B 1 256 ? -4.074 23.375 5.562 1 97.56 256 MET B O 1
ATOM 4365 N N . LEU B 1 257 ? -3.479 25.438 4.789 1 97.62 257 LEU B N 1
ATOM 4366 C CA . LEU B 1 257 ? -4.863 25.812 4.527 1 97.62 257 LEU B CA 1
ATOM 4367 C C . LEU B 1 257 ? -5.492 24.906 3.484 1 97.62 257 LEU B C 1
ATOM 4369 O O . LEU B 1 257 ? -6.617 24.422 3.666 1 97.62 257 LEU B O 1
ATOM 4373 N N . ARG B 1 258 ? -4.801 24.625 2.467 1 96.94 258 ARG B N 1
ATOM 4374 C CA . ARG B 1 258 ? -5.281 23.703 1.432 1 96.94 258 ARG B CA 1
ATOM 4375 C C . ARG B 1 258 ? -5.492 22.312 1.988 1 96.94 258 ARG B C 1
ATOM 4377 O O . ARG B 1 258 ? -6.426 21.609 1.59 1 96.94 258 ARG B O 1
ATOM 4384 N N . ALA B 1 259 ? -4.641 21.875 2.916 1 97.94 259 ALA B N 1
ATOM 4385 C CA . ALA B 1 259 ? -4.605 20.5 3.42 1 97.94 259 ALA B CA 1
ATOM 4386 C C . ALA B 1 259 ? -5.832 20.203 4.281 1 97.94 259 ALA B C 1
ATOM 4388 O O . ALA B 1 259 ? -6.184 19.047 4.488 1 97.94 259 ALA B O 1
ATOM 4389 N N . VAL B 1 260 ? -6.52 21.219 4.789 1 97.94 260 VAL B N 1
ATOM 4390 C CA . VAL B 1 260 ? -7.672 20.969 5.648 1 97.94 260 VAL B CA 1
ATOM 4391 C C . VAL B 1 260 ? -8.961 21.141 4.852 1 97.94 260 VAL B C 1
ATOM 4393 O O . VAL B 1 260 ? -10.039 20.75 5.301 1 97.94 260 VAL B O 1
ATOM 4396 N N . ARG B 1 261 ? -8.906 21.672 3.645 1 95.81 261 ARG B N 1
ATOM 4397 C CA . ARG B 1 261 ? -10.07 22 2.826 1 95.81 261 ARG B CA 1
ATOM 4398 C C . ARG B 1 261 ? -10.875 20.75 2.48 1 95.81 261 ARG B C 1
ATOM 4400 O O . ARG B 1 261 ? -12.102 20.766 2.539 1 95.81 261 ARG B O 1
ATOM 4407 N N . PRO B 1 262 ? -10.25 19.641 2.141 1 96.56 262 PRO B N 1
ATOM 4408 C CA . PRO B 1 262 ? -11 18.453 1.752 1 96.56 262 PRO B CA 1
ATOM 4409 C C . PRO B 1 262 ? -11.914 17.938 2.867 1 96.56 262 PRO B C 1
ATOM 4411 O O . PRO B 1 262 ? -12.828 17.156 2.607 1 96.56 262 PRO B O 1
ATOM 4414 N N . PHE B 1 263 ? -11.695 18.359 4.098 1 96.81 263 PHE B N 1
ATOM 4415 C CA . PHE B 1 263 ? -12.445 17.828 5.234 1 96.81 263 PHE B CA 1
ATOM 4416 C C . PHE B 1 263 ? -13.555 18.797 5.641 1 96.81 263 PHE B C 1
ATOM 4418 O O . PHE B 1 263 ? -14.258 18.562 6.629 1 96.81 263 PHE B O 1
ATOM 4425 N N . GLY B 1 264 ? -13.695 19.891 4.941 1 95.31 264 GLY B N 1
ATOM 4426 C CA . GLY B 1 264 ? -14.773 20.828 5.176 1 95.31 264 GLY B CA 1
ATOM 4427 C C . GLY B 1 264 ? -14.578 21.656 6.43 1 95.31 264 GLY B C 1
ATOM 4428 O O . GLY B 1 264 ? -15.547 22.141 7.02 1 95.31 264 GLY B O 1
ATOM 4429 N N . VAL B 1 265 ? -13.352 21.844 6.828 1 95.44 265 VAL B N 1
ATOM 4430 C CA . VAL B 1 265 ? -13.047 22.609 8.031 1 95.44 265 VAL B CA 1
ATOM 4431 C C . VAL B 1 265 ? -13.062 24.094 7.711 1 95.44 265 VAL B C 1
ATOM 4433 O O . VAL B 1 265 ? -12.539 24.531 6.68 1 95.44 265 VAL B O 1
ATOM 4436 N N . GLU B 1 266 ? -13.688 24.859 8.562 1 93.94 266 GLU B N 1
ATOM 4437 C CA . GLU B 1 266 ? -13.68 26.312 8.422 1 93.94 266 GLU B CA 1
ATOM 4438 C C . GLU B 1 266 ? -12.336 26.906 8.844 1 93.94 266 GLU B C 1
ATOM 4440 O O . GLU B 1 266 ? -11.797 26.547 9.898 1 93.94 266 GLU B O 1
ATOM 4445 N N . ILE B 1 267 ? -11.852 27.766 8.016 1 96 267 ILE B N 1
ATOM 4446 C CA . ILE B 1 267 ? -10.578 28.422 8.305 1 96 267 ILE B CA 1
ATOM 4447 C C . ILE B 1 267 ? -10.836 29.828 8.852 1 96 267 ILE B C 1
ATOM 4449 O O . ILE B 1 267 ? -11.375 30.688 8.156 1 96 267 ILE B O 1
ATOM 4453 N N . PRO B 1 268 ? -10.438 30.031 10.078 1 97 268 PRO B N 1
ATOM 4454 C CA . PRO B 1 268 ? -10.609 31.375 10.633 1 97 268 PRO B CA 1
ATOM 4455 C C . PRO B 1 268 ? -9.867 32.438 9.828 1 97 268 PRO B C 1
ATOM 4457 O O . PRO B 1 268 ? -8.781 32.188 9.312 1 97 268 PRO B O 1
ATOM 4460 N N . GLU B 1 269 ? -10.406 33.656 9.836 1 96.69 269 GLU B N 1
ATOM 4461 C CA . GLU B 1 269 ? -9.875 34.75 9.039 1 96.69 269 GLU B CA 1
ATOM 4462 C C . GLU B 1 269 ? -8.453 35.094 9.461 1 96.69 269 GLU B C 1
ATOM 4464 O O . GLU B 1 269 ? -7.594 35.375 8.625 1 96.69 269 GLU B O 1
ATOM 4469 N N . ILE B 1 270 ? -8.234 35.094 10.727 1 97 270 ILE B N 1
ATOM 4470 C CA . ILE B 1 270 ? -6.934 35.5 11.234 1 97 270 ILE B CA 1
ATOM 4471 C C . ILE B 1 270 ? -5.859 34.531 10.742 1 97 270 ILE B C 1
ATOM 4473 O O . ILE B 1 270 ? -4.734 34.938 10.445 1 97 270 ILE B O 1
ATOM 4477 N N . LEU B 1 271 ? -6.195 33.312 10.703 1 96.31 271 LEU B N 1
ATOM 4478 C CA . LEU B 1 271 ? -5.27 32.281 10.219 1 96.31 271 LEU B CA 1
ATOM 4479 C C . LEU B 1 271 ? -4.977 32.469 8.734 1 96.31 271 LEU B C 1
ATOM 4481 O O . LEU B 1 271 ? -3.818 32.438 8.312 1 96.31 271 LEU B O 1
ATOM 4485 N N . SER B 1 272 ? -6 32.688 7.945 1 96.44 272 SER B N 1
ATOM 4486 C CA . SER B 1 272 ? -5.855 32.938 6.512 1 96.44 272 SER B CA 1
ATOM 4487 C C . SER B 1 272 ? -5.031 34.188 6.242 1 96.44 272 SER B C 1
ATOM 4489 O O . SER B 1 272 ? -4.16 34.188 5.371 1 96.44 272 SER B O 1
ATOM 4491 N N . LYS B 1 273 ? -5.273 35.219 6.984 1 95.69 273 LYS B N 1
ATOM 4492 C CA . LYS B 1 273 ? -4.551 36.469 6.824 1 95.69 273 LYS B CA 1
ATOM 4493 C C . LYS B 1 273 ? -3.072 36.312 7.164 1 95.69 273 LYS B C 1
ATOM 4495 O O . LYS B 1 273 ? -2.203 36.812 6.441 1 95.69 273 LYS B O 1
ATOM 4500 N N . HIS B 1 274 ? -2.848 35.656 8.227 1 95.75 274 HIS B N 1
ATOM 4501 C CA . HIS B 1 274 ? -1.464 35.438 8.625 1 95.75 274 HIS B CA 1
ATOM 4502 C C . HIS B 1 274 ? -0.71 34.625 7.59 1 95.75 274 HIS B C 1
ATOM 4504 O O . HIS B 1 274 ? 0.45 34.906 7.285 1 95.75 274 HIS B O 1
ATOM 4510 N N . ALA B 1 275 ? -1.351 33.625 7.098 1 95.12 275 ALA B N 1
ATOM 4511 C CA . ALA B 1 275 ? -0.731 32.75 6.082 1 95.12 275 ALA B CA 1
ATOM 4512 C C . ALA B 1 275 ? -0.351 33.562 4.848 1 95.12 275 ALA B C 1
ATOM 4514 O O . ALA B 1 275 ? 0.717 33.375 4.266 1 95.12 275 ALA B O 1
ATOM 4515 N N . THR B 1 276 ? -1.205 34.438 4.449 1 93.12 276 THR B N 1
ATOM 4516 C CA . THR B 1 276 ? -0.951 35.312 3.295 1 93.12 276 THR B CA 1
ATOM 4517 C C . THR B 1 276 ? 0.208 36.25 3.572 1 93.12 276 THR B C 1
ATOM 4519 O O . THR B 1 276 ? 1.062 36.469 2.709 1 93.12 276 THR B O 1
ATOM 4522 N N . MET B 1 277 ? 0.215 36.75 4.754 1 91.06 277 MET B N 1
ATOM 4523 C CA . MET B 1 277 ? 1.255 37.719 5.145 1 91.06 277 MET B CA 1
ATOM 4524 C C . MET B 1 277 ? 2.627 37.031 5.145 1 91.06 277 MET B C 1
ATOM 4526 O O . MET B 1 277 ? 3.598 37.625 4.641 1 91.06 277 MET B O 1
ATOM 4530 N N . VAL B 1 278 ? 2.711 35.906 5.691 1 88.69 278 VAL B N 1
ATOM 4531 C CA . VAL B 1 278 ? 3.977 35.188 5.777 1 88.69 278 VAL B CA 1
ATOM 4532 C C . VAL B 1 278 ? 4.488 34.844 4.375 1 88.69 278 VAL B C 1
ATOM 4534 O O . VAL B 1 278 ? 5.691 34.938 4.113 1 88.69 278 VAL B O 1
ATOM 4537 N N . GLU B 1 279 ? 3.645 34.406 3.547 1 82.56 279 GLU B N 1
ATOM 4538 C CA . GLU B 1 279 ? 4.027 34.094 2.178 1 82.56 279 GLU B CA 1
ATOM 4539 C C . GLU B 1 279 ? 4.57 35.312 1.449 1 82.56 279 GLU B C 1
ATOM 4541 O O . GLU B 1 279 ? 5.523 35.219 0.675 1 82.56 279 GLU B O 1
ATOM 4546 N N . GLN B 1 280 ? 3.951 36.469 1.676 1 77.44 280 GLN B N 1
ATOM 4547 C CA . GLN B 1 280 ? 4.379 37.688 1.042 1 77.44 280 GLN B CA 1
ATOM 4548 C C . GLN B 1 280 ? 5.723 38.156 1.597 1 77.44 280 GLN B C 1
ATOM 4550 O O . GLN B 1 280 ? 6.559 38.688 0.858 1 77.44 280 GLN B O 1
ATOM 4555 N N . ASP B 1 281 ? 5.887 37.969 2.938 1 70.06 281 ASP B N 1
ATOM 4556 C CA . ASP B 1 281 ? 7.141 38.375 3.574 1 70.06 281 ASP B CA 1
ATOM 4557 C C . ASP B 1 281 ? 8.281 37.438 3.158 1 70.06 281 ASP B C 1
ATOM 4559 O O . ASP B 1 281 ? 9.43 37.875 3.051 1 70.06 281 ASP B O 1
ATOM 4563 N N . GLY B 1 282 ? 8.055 36.094 3.215 1 58.53 282 GLY B N 1
ATOM 4564 C CA . GLY B 1 282 ? 9.07 35.156 2.762 1 58.53 282 GLY B CA 1
ATOM 4565 C C . GLY B 1 282 ? 9.508 35.406 1.33 1 58.53 282 GLY B C 1
ATOM 4566 O O . GLY B 1 282 ? 10.672 35.188 0.989 1 58.53 282 GLY B O 1
ATOM 4567 N N . ASP B 1 283 ? 8.57 35.688 0.486 1 49.06 283 ASP B N 1
ATOM 4568 C CA . ASP B 1 283 ? 8.922 36.125 -0.858 1 49.06 283 ASP B CA 1
ATOM 4569 C C . ASP B 1 283 ? 9.805 37.375 -0.812 1 49.06 283 ASP B C 1
ATOM 4571 O O . ASP B 1 283 ? 10.742 37.531 -1.604 1 49.06 283 ASP B O 1
ATOM 4575 N N . VAL B 1 284 ? 9.719 38.281 0.29 1 38.25 284 VAL B N 1
ATOM 4576 C CA . VAL B 1 284 ? 10.531 39.5 0.45 1 38.25 284 VAL B CA 1
ATOM 4577 C C . VAL B 1 284 ? 11.875 39.156 1.073 1 38.25 284 VAL B C 1
ATOM 4579 O O . VAL B 1 284 ? 12.914 39.688 0.683 1 38.25 284 VAL B O 1
ATOM 4582 N N . GLY B 1 285 ? 12.047 38.406 2.119 1 31.75 285 GLY B N 1
ATOM 4583 C CA . GLY B 1 285 ? 13.305 38 2.732 1 31.75 285 GLY B CA 1
ATOM 4584 C C . GLY B 1 285 ? 14.18 37.156 1.813 1 31.75 285 GLY B C 1
ATOM 4585 O O . GLY B 1 285 ? 15.375 37 2.059 1 31.75 285 GLY B O 1
ATOM 4586 N N . ARG B 1 286 ? 13.633 36.344 1.089 1 41.25 286 ARG B N 1
ATOM 4587 C CA . ARG B 1 286 ? 14.508 35.75 0.088 1 41.25 286 ARG B CA 1
ATOM 4588 C C . ARG B 1 286 ? 15.117 36.812 -0.815 1 41.25 286 ARG B C 1
ATOM 4590 O O . ARG B 1 286 ? 16.094 36.562 -1.53 1 41.25 286 ARG B O 1
ATOM 4597 N N . ARG B 1 287 ? 14.602 37.938 -0.929 1 33.81 287 ARG B N 1
ATOM 4598 C CA . ARG B 1 287 ? 15.289 38.969 -1.689 1 33.81 287 ARG B CA 1
ATOM 4599 C C . ARG B 1 287 ? 16.391 39.625 -0.857 1 33.81 287 ARG B C 1
ATOM 4601 O O . ARG B 1 287 ? 17.453 39.969 -1.382 1 33.81 287 ARG B O 1
ATOM 4608 N N . ALA B 1 288 ? 16.25 39.875 0.564 1 33.97 288 ALA B N 1
ATOM 4609 C CA . ALA B 1 288 ? 17.266 40.625 1.319 1 33.97 288 ALA B CA 1
ATOM 4610 C C . ALA B 1 288 ? 18.375 39.688 1.791 1 33.97 288 ALA B C 1
ATOM 4612 O O . ALA B 1 288 ? 19.516 40.094 1.975 1 33.97 288 ALA B O 1
ATOM 4613 N N . SER B 1 289 ? 18.078 38.531 2.344 1 27.11 289 SER B N 1
ATOM 4614 C CA . SER B 1 289 ? 19.078 37.781 3.074 1 27.11 289 SER B CA 1
ATOM 4615 C C . SER B 1 289 ? 20.172 37.25 2.141 1 27.11 289 SER B C 1
ATOM 4617 O O . SER B 1 289 ? 21.078 36.562 2.576 1 27.11 289 SER B O 1
ATOM 4619 N N . LYS B 1 290 ? 20.141 37.5 0.94 1 33.09 290 LYS B N 1
ATOM 4620 C CA . LYS B 1 290 ? 21.359 37.125 0.245 1 33.09 290 LYS B CA 1
ATOM 4621 C C . LYS B 1 290 ? 22.562 37.906 0.791 1 33.09 290 LYS B C 1
ATOM 4623 O O . LYS B 1 290 ? 23.688 37.75 0.308 1 33.09 290 LYS B O 1
ATOM 4628 N N . SER B 1 291 ? 22.297 38.938 1.616 1 25.2 291 SER B N 1
ATOM 4629 C CA . SER B 1 291 ? 23.578 39.562 1.879 1 25.2 291 SER B CA 1
ATOM 4630 C C . SER B 1 291 ? 24.344 38.812 2.959 1 25.2 291 SER B C 1
ATOM 4632 O O . SER B 1 291 ? 25.516 38.469 2.768 1 25.2 291 SER B O 1
ATOM 4634 N N . GLY B 1 292 ? 24.328 39.25 4.426 1 23.09 292 GLY B N 1
ATOM 4635 C CA . GLY B 1 292 ? 25.438 39.188 5.375 1 23.09 292 GLY B CA 1
ATOM 4636 C C . GLY B 1 292 ? 25.5 37.875 6.137 1 23.09 292 GLY B C 1
ATOM 4637 O O . GLY B 1 292 ? 24.641 37.594 6.957 1 23.09 292 GLY B O 1
ATOM 4638 N N . SER B 1 293 ? 25.891 36.719 5.652 1 23.41 293 SER B N 1
ATOM 4639 C CA . SER B 1 293 ? 26.078 35.406 6.258 1 23.41 293 SER B CA 1
ATOM 4640 C C . SER B 1 293 ? 27.062 35.469 7.426 1 23.41 293 SER B C 1
ATOM 4642 O O . SER B 1 293 ? 28.266 35.375 7.23 1 23.41 293 SER B O 1
ATOM 4644 N N . SER B 1 294 ? 26.953 36.531 8.359 1 22.31 294 SER B N 1
ATOM 4645 C CA . SER B 1 294 ? 27.969 36.469 9.406 1 22.31 294 SER B CA 1
ATOM 4646 C C . SER B 1 294 ? 27.75 35.25 10.305 1 22.31 294 SER B C 1
ATOM 4648 O O . SER B 1 294 ? 26.625 34.938 10.688 1 22.31 294 SER B O 1
ATOM 4650 N N . CYS B 1 295 ? 28.641 34.281 10.406 1 22.27 295 CYS B N 1
ATOM 4651 C CA . CYS B 1 295 ? 28.906 33.031 11.109 1 22.27 295 CYS B CA 1
ATOM 4652 C C . CYS B 1 295 ? 28.875 33.25 12.625 1 22.27 295 CYS B C 1
ATOM 4654 O O . CYS B 1 295 ? 29.75 33.906 13.172 1 22.27 295 CYS B O 1
ATOM 4656 N N . LEU B 1 296 ? 27.734 33.594 13.25 1 22.52 296 LEU B N 1
ATOM 4657 C CA . LEU B 1 296 ? 27.688 33.781 14.695 1 22.52 296 LEU B CA 1
ATOM 4658 C C . LEU B 1 296 ? 28.234 32.562 15.422 1 22.52 296 LEU B C 1
ATOM 4660 O O . LEU B 1 296 ? 27.953 31.422 15.039 1 22.52 296 LEU B O 1
ATOM 4664 N N . ASN B 1 297 ? 29.375 32.688 16.172 1 21.14 297 ASN B N 1
ATOM 4665 C CA . ASN B 1 297 ? 30.281 31.859 16.953 1 21.14 297 ASN B CA 1
ATOM 4666 C C . ASN B 1 297 ? 29.531 31.094 18.047 1 21.14 297 ASN B C 1
ATOM 4668 O O . ASN B 1 297 ? 28.547 31.594 18.578 1 21.14 297 ASN B O 1
ATOM 4672 N N . PRO B 1 298 ? 29.797 29.781 18.219 1 22.16 298 PRO B N 1
ATOM 4673 C CA . PRO B 1 298 ? 29.219 28.719 19.047 1 22.16 298 PRO B CA 1
ATOM 4674 C C . PRO B 1 298 ? 29.25 29.062 20.547 1 22.16 298 PRO B C 1
ATOM 4676 O O . PRO B 1 298 ? 30.25 29.625 21.031 1 22.16 298 PRO B O 1
ATOM 4679 N N . VAL B 1 299 ? 28.156 29.438 21.141 1 22.19 299 VAL B N 1
ATOM 4680 C CA . VAL B 1 299 ? 27.953 29.781 22.547 1 22.19 299 VAL B CA 1
ATOM 4681 C C . VAL B 1 299 ? 28.516 28.656 23.422 1 22.19 299 VAL B C 1
ATOM 4683 O O . VAL B 1 299 ? 28.344 27.484 23.125 1 22.19 299 VAL B O 1
ATOM 4686 N N . SER B 1 300 ? 29.562 28.891 24.203 1 20.88 300 SER B N 1
ATOM 4687 C CA . SER B 1 300 ? 30.375 28.141 25.156 1 20.88 300 SER B CA 1
ATOM 4688 C C . SER B 1 300 ? 29.516 27.516 26.25 1 20.88 300 SER B C 1
ATOM 4690 O O . SER B 1 300 ? 28.625 28.172 26.781 1 20.88 300 SER B O 1
ATOM 4692 N N . ALA B 1 301 ? 29.484 26.156 26.297 1 22.09 301 ALA B N 1
ATOM 4693 C CA . ALA B 1 301 ? 28.844 25.203 27.203 1 22.09 301 ALA B CA 1
ATOM 4694 C C . ALA B 1 301 ? 29.172 25.531 28.656 1 22.09 301 ALA B C 1
ATOM 4696 O O . ALA B 1 301 ? 30.344 25.641 29.016 1 22.09 301 ALA B O 1
ATOM 4697 N N . LEU B 1 302 ? 28.359 26.312 29.344 1 22.48 302 LEU B N 1
ATOM 4698 C CA . LEU B 1 302 ? 28.531 26.641 30.75 1 22.48 302 LEU B CA 1
ATOM 4699 C C . LEU B 1 302 ? 28.688 25.391 31.594 1 22.48 302 LEU B C 1
ATOM 4701 O O . LEU B 1 302 ? 28.109 24.344 31.281 1 22.48 302 LEU B O 1
ATOM 4705 N N . SER B 1 303 ? 29.75 25.297 32.469 1 22.7 303 SER B N 1
ATOM 4706 C CA . SER B 1 303 ? 30.359 24.359 33.375 1 22.7 303 SER B CA 1
ATOM 4707 C C . SER B 1 303 ? 29.344 23.812 34.375 1 22.7 303 SER B C 1
ATOM 4709 O O . SER B 1 303 ? 28.391 24.516 34.75 1 22.7 303 SER B O 1
ATOM 4711 N N . PRO B 1 304 ? 29.391 22.422 34.625 1 23.84 304 PRO B N 1
ATOM 4712 C CA . PRO B 1 304 ? 28.609 21.547 35.469 1 23.84 304 PRO B CA 1
ATOM 4713 C C . PRO B 1 304 ? 28.609 22 36.938 1 23.84 304 PRO B C 1
ATOM 4715 O O . PRO B 1 304 ? 29.672 22.375 37.469 1 23.84 304 PRO B O 1
ATOM 4718 N N . LEU B 1 305 ? 27.641 22.719 37.469 1 23.25 305 LEU B N 1
ATOM 4719 C CA . LEU B 1 305 ? 27.516 23.109 38.844 1 23.25 305 LEU B CA 1
ATOM 4720 C C . LEU B 1 305 ? 27.688 21.906 39.781 1 23.25 305 LEU B C 1
ATOM 4722 O O . LEU B 1 305 ? 27.031 20.875 39.594 1 23.25 305 LEU B O 1
ATOM 4726 N N . THR B 1 306 ? 28.891 21.672 40.469 1 25.36 306 THR B N 1
ATOM 4727 C CA . THR B 1 306 ? 29.391 20.797 41.5 1 25.36 306 THR B CA 1
ATOM 4728 C C . THR B 1 306 ? 28.422 20.766 42.688 1 25.36 306 THR B C 1
ATOM 4730 O O . THR B 1 306 ? 28.031 21.828 43.219 1 25.36 306 THR B O 1
ATOM 4733 N N . ASP B 1 307 ? 27.531 19.812 42.781 1 22.22 307 ASP B N 1
ATOM 4734 C CA . ASP B 1 307 ? 26.688 19.516 43.938 1 22.22 307 ASP B CA 1
ATOM 4735 C C . ASP B 1 307 ? 27.484 19.594 45.25 1 22.22 307 ASP B C 1
ATOM 4737 O O . ASP B 1 307 ? 28.625 19.125 45.312 1 22.22 307 ASP B O 1
ATOM 4741 N N . MET B 1 308 ? 27.141 20.531 46.156 1 20.64 308 MET B N 1
ATOM 4742 C CA . MET B 1 308 ? 27.375 20.859 47.562 1 20.64 308 MET B CA 1
ATOM 4743 C C . MET B 1 308 ? 27.125 19.641 48.438 1 20.64 308 MET B C 1
ATOM 4745 O O . MET B 1 308 ? 26.016 19.094 48.438 1 20.64 308 MET B O 1
ATOM 4749 N N . LYS B 1 309 ? 28.141 18.844 48.781 1 21.47 309 LYS B N 1
ATOM 4750 C CA . LYS B 1 309 ? 28.375 17.859 49.844 1 21.47 309 LYS B CA 1
ATOM 4751 C C . LYS B 1 309 ? 27.828 18.344 51.188 1 21.47 309 LYS B C 1
ATOM 4753 O O . LYS B 1 309 ? 27.672 17.562 52.125 1 21.47 309 LYS B O 1
ATOM 4758 N N . GLU B 1 310 ? 27.234 19.469 51.594 1 21.58 310 GLU B N 1
ATOM 4759 C CA . GLU B 1 310 ? 26.938 19.391 53.031 1 21.58 310 GLU B CA 1
ATOM 4760 C C . GLU B 1 310 ? 25.703 18.547 53.281 1 21.58 310 GLU B C 1
ATOM 4762 O O . GLU B 1 310 ? 24.734 18.594 52.531 1 21.58 310 GLU B O 1
#

InterPro domains:
  IPR040644 Hydrogen maturase F, tetramerization domain [PF18133] (150-261)

Sequence (620 aa):
MDAETPLTRLLRPQALLQAFCLHHYIPTIAYRMNLSKARSFPPSSPSPSVSSMQSPYEEEKAKFLSLLSLLPPGSLVVTDSQAIDVVHAWTLPPLGGDESFTKLQKPVDITTFSIVMIQHMSGGRLGAFVEGMTRLVEMEEEARQAKEGKEARVLIAEACNHVRIPEACDDIGTVQLPQALRRAFPHLGFHIHHAYGREFPWQALQDGRYDVVVHCGGCMIDRQKVRARMEECADGGVATTNYGLLLAYAAAPQAMLRAVRPFGVEIPEILSKHATMVEQDGDVGRRASKSGSSCLNPVSALSPLTDMKEMDAETPLTRLLRPQALLQAFCLHHYIPTIAYRMNLSKARSFPPSSPSPSVSSMQSPYEEEKAKFLSLLSLLPPGSLVVTDSQAIDVVHAWTLPPLGGDESFTKLQKPVDITTFSIVMIQHMSGGRLGAFVEGMTRLVEMEEEARQAKEGKEARVLIAEACNHVRIPEACDDIGTVQLPQALRRAFPHLGFHIHHAYGREFPWQALQDGRYDVVVHCGGCMIDRQKVRARMEECADGGVATTNYGLLLAYAAAPQAMLRAVRPFGVEIPEILSKHATMVEQDGDVGRRASKSGSSCLNPVSALSPLTDMKE

Foldseek 3Di:
DDPPPPPPDDDLLVVVVCVVCVVVVHDDDDDDQPVCLCPCPPPPPPPPDDDPDQRSNRVRLLVVLVVVVVDDPPDEAEAALVCLLSLQVSQQDDDPPPPPDRPRPHGHFYAYSFLVLLCVLQVNVQQLQLVLVVLLLVQLVVLVVVVHEAEFEEEEEEADPPDPPVPPPDDLRPPVLVVLSCLLRVSYHYDYHYYYHLDDPLVCLLVVVGQEYEYTSQSPHHSVSSNVNSVSNVNSVHGYHYSSLSSNCSSALVSSVSNCVVSPHDNDPSSVVSRVVVVVVVVVVVVPPVPDPPPPDDDDDDDDDDDPPD/DDPPPPPPDDDLLVVVVCVVCVVVVHDDDDDDQPVVLCPCPPPPPPPPDDDPDQRSNRVRLLVVLVVVVVDDPPDEAEAALVCLLSLQVSQQDDDDPPPPDRPDPHGHFYAYSFLVLLCVLQVNVQQLQLVLVVLLLVQLVVLVVVVHEAEFEEEEEEADPPPPPVPPPDDLRPPVLVVLSCLLRVSYHYDYHYYYHLDDPLVCLLVVVGQEYEYTSQSPHHSVSSNVNSVSNVNSVHRYHYSSLSSNCSSALVSSVSNCVVSPHDNDPSSVVSSVVVVVVVVVVVVPPVPDPPPPDDPDDDDDPPDDPD

Radius of gyration: 31.07 Å; Cα contacts (8 Å, |Δi|>4): 873; chains: 2; bounding box: 67×101×88 Å

pLDDT: mean 80.25, std 23.56, range [20.64, 98.12]

Solvent-accessible surface area (backbone atoms only — not comparable to full-atom values): 35172 Å² total; per-residue (Å²): 127,60,94,78,48,56,75,54,41,65,54,65,59,57,40,38,50,50,22,45,33,35,72,68,60,38,68,46,75,47,74,51,79,58,59,71,33,56,68,49,61,78,69,86,68,65,73,81,74,80,76,95,63,73,48,58,28,53,48,45,47,49,53,51,49,57,56,55,69,66,53,59,89,89,50,74,46,71,37,52,54,90,46,36,47,60,52,44,61,71,35,43,45,66,81,62,86,65,74,73,78,66,85,44,85,56,67,56,51,41,34,30,42,43,47,54,37,30,24,57,37,47,73,65,47,48,52,56,30,51,47,18,51,38,51,52,49,52,52,28,51,51,13,57,71,64,76,41,84,35,74,42,32,33,36,41,38,36,56,56,69,70,80,70,60,76,83,48,88,77,39,58,79,82,42,47,44,58,51,26,50,46,65,61,32,71,46,40,41,78,47,78,46,79,39,58,24,90,59,68,68,57,67,49,36,58,68,54,66,42,59,35,34,37,29,51,40,46,88,80,54,56,44,70,57,46,42,50,53,53,48,49,31,53,74,30,70,28,36,33,21,34,48,39,51,49,44,21,32,40,64,27,37,61,40,32,57,48,35,42,47,88,76,71,47,80,76,56,66,69,48,55,51,48,30,53,48,49,54,56,46,53,65,49,47,70,66,60,67,76,61,84,85,74,79,80,77,83,82,78,82,80,79,83,83,77,82,77,82,121,127,62,93,78,48,55,76,55,42,67,55,64,58,57,39,39,49,51,23,45,34,34,72,70,59,39,66,45,75,49,74,50,80,58,58,71,34,57,67,49,61,79,70,84,71,66,72,79,73,78,76,95,60,74,49,58,27,52,48,46,49,50,54,52,50,56,57,55,71,66,53,59,90,89,50,74,46,70,35,53,52,90,45,36,48,60,50,44,61,70,35,43,44,66,82,63,87,65,74,71,78,66,84,43,84,56,66,57,50,42,33,30,42,43,47,53,38,30,23,58,36,47,72,66,46,47,52,57,31,51,46,17,51,40,51,52,50,50,52,30,51,51,15,56,71,63,76,43,85,34,74,43,33,33,35,40,36,37,56,57,68,70,81,70,61,78,80,50,90,75,39,58,77,82,40,49,45,57,51,26,50,46,66,60,31,71,45,40,40,78,47,79,46,79,39,56,24,88,57,69,69,57,67,49,35,60,69,54,66,41,59,35,33,37,30,52,40,46,87,79,55,57,45,69,57,48,43,49,52,53,49,50,31,54,73,29,70,27,37,35,21,32,48,40,52,50,44,20,32,39,64,27,38,61,40,30,56,48,35,42,47,87,75,70,47,81,76,56,66,68,49,56,52,49,30,53,49,49,54,56,46,52,64,46,48,68,65,57,66,75,61,83,84,75,80,81,77,84,83,78,80,81,77,82,83,78,82,77,82,123

Organism: NCBI:txid72520